Protein AF-0000000076148961 (afdb_homodimer)

Solvent-accessible surface area (backbone atoms only — not comparable to full-atom values): 25457 Å² total; per-residue (Å²): 112,64,68,58,49,52,30,41,44,54,43,49,51,54,37,47,76,65,65,29,65,59,71,50,48,24,78,60,36,47,29,36,55,38,53,27,34,67,64,69,33,60,68,50,37,51,53,40,52,75,73,63,32,64,58,70,53,48,23,77,66,36,48,27,32,57,46,41,16,46,70,68,58,37,56,69,55,42,49,56,40,56,75,66,64,42,69,66,69,51,54,29,64,66,46,36,31,42,50,35,45,14,26,52,70,53,30,52,69,54,35,50,54,41,50,72,72,61,43,75,64,70,68,45,26,78,55,38,45,31,30,57,36,37,8,33,53,59,56,24,58,69,52,39,52,55,41,51,75,71,61,50,73,58,72,51,44,26,78,60,34,48,30,29,55,32,38,11,28,52,67,52,32,48,70,53,41,51,55,40,48,75,67,66,33,67,54,70,51,47,24,77,64,31,48,29,26,57,36,36,8,36,40,62,60,26,61,70,50,43,52,54,40,51,76,72,65,35,64,68,74,51,49,24,76,83,65,46,31,39,82,66,40,54,38,62,69,53,51,54,50,50,53,68,72,96,131,81,59,46,72,75,59,36,42,56,51,52,50,54,43,47,76,68,65,50,72,58,71,52,53,49,99,63,37,47,28,61,55,36,53,27,35,68,64,68,35,61,68,51,40,52,53,40,49,75,72,62,31,66,60,70,52,47,24,77,67,37,46,27,33,57,45,42,16,48,71,68,57,37,55,70,57,42,48,55,40,54,75,66,63,40,67,66,66,50,53,29,63,67,46,37,30,45,51,34,47,15,27,52,72,53,32,52,70,54,36,50,54,41,51,74,70,63,44,75,64,69,69,46,26,80,54,40,45,32,29,59,36,37,8,35,54,60,56,24,58,68,51,39,50,56,43,50,74,72,61,50,73,58,73,51,44,27,79,60,34,47,30,31,56,34,38,12,30,52,67,53,33,46,70,53,42,49,54,41,48,75,67,65,35,66,55,71,52,48,25,79,64,33,48,28,27,56,34,37,9,39,42,63,42,28,48,70,48,40,52,54,40,50,75,71,63,36,64,48,64,53,48,24,78,56,36,44,30,36,72,56,38,45,61,49,77,55,45,61,48,47,57,66,68,97

Nearest PDB structures (foldseek):
  7v0x-assembly1_J  TM=9.123E-01  e=3.256E-15  Homo sapiens
  5y4d-assembly1_A  TM=8.973E-01  e=5.141E-15  Mus musculus
  8csl-assembly1_A  TM=9.389E-01  e=2.239E-14  Homo sapiens
  5y4f-assembly1_A  TM=7.456E-01  e=3.675E-16  Homo sapiens
  5y4f-assembly2_B  TM=7.229E-01  e=4.736E-16  Homo sapiens

Sequence (492 aa):
MMAYEHGHTEIVKMLLDKDADCKKCNKWGQSALMMACEHDQIEIVKILLDRGANSNKCDNENQSPLMMACKHGQIEIVNMFLDRRADYNQRGSWGRSNVMIACKLGHTQIAKLLLEKRADCYKCDVFDQSPLMMACKHGQIEIVNMLLERGAYCNQCDKWGQSSLMMTCKHGHTEIGKMLLDRRADCNKCDKWGQSALMMACDHGRIEIVKILLDRGANSNKCDNKDQSPLMMKNSEDFVRARCRLMMAYEHGHTEIVKMLLDKDADCKKCNKWGQSALMMACEHDQIEIVKILLDRGANSNKCDNENQSPLMMACKHGQIEIVNMFLDRRADYNQRGSWGRSNVMIACKLGHTQIAKLLLEKRADCYKCDVFDQSPLMMACKHGQIEIVNMLLERGAYCNQCDKWGQSSLMMTCKHGHTEIGKMLLDRRADCNKCDKWGQSALMMACDHGRIEIVKILLDRGANSNKCDNKDQSPLMMKNSEDFVRARCRL

Secondary structure (DSSP, 8-state):
-HHHHHHHHHHHHHHHHTT--TT-B-TTS-BHHHHHHHTT-HHHHHHHHHTT--TT---TT---HHHHHHHTT-HHHHHHHHHTT--TT-B-GGG-BHHHHHHHHT-HHHHHHHHHTT---S---TT---HHHHHHHTT-HHHHHHHHHTT--TT-B-TTS-BHHHHHHHHT-HHHHHHHHHTT--TT-B-TTS-BHHHHHHHTT-HHHHHHHHHTT--TT---TT---GGGS--HHHHHHHHHH-/--STTHHHHHHHHHHHHTT--TT-B-TT--BHHHHHHHTT-HHHHHHHHHTT--TT---TT---HHHHHHHTT-HHHHHHHHHTT--TT-B-GGG-BHHHHHHHHT-HHHHHHHHHTT---S---TT---HHHHHHHTT-HHHHHHHHHTT--TT-B-TT--BHHHHHHHHT-HHHHHHHHHTT--TT-B-TTS-BHHHHHHHTT-HHHHHHHHHTT--TT---TT---GGG--THHHHHHHHHH-

InterPro domains:
  IPR002110 Ankyrin repeat [PF12796] (1-91)
  IPR002110 Ankyrin repeat [PF12796] (152-222)
  IPR002110 Ankyrin repeat [PF13637] (101-148)
  IPR002110 Ankyrin repeat [PS50088] (28-60)
  IPR002110 Ankyrin repeat [PS50088] (61-93)
  IPR002110 Ankyrin repeat [PS50088] (127-159)
  IPR002110 Ankyrin repeat [PS50088] (160-192)
  IPR002110 Ankyrin repeat [PS50088] (193-225)
  IPR002110 Ankyrin repeat [SM00248] (1-24)
  IPR002110 Ankyrin repeat [SM00248] (28-57)
  IPR002110 Ankyrin repeat [SM00248] (61-90)
  IPR002110 Ankyrin repeat [SM00248] (94-123)
  IPR002110 Ankyrin repeat [SM00248] (127-156)
  IPR002110 Ankyrin repeat [SM00248] (160-189)
  IPR002110 Ankyrin repeat [SM00248] (193-222)
  IPR036770 Ankyrin repeat-containing domain superfamily [G3DSA:1.25.40.20] (1-243)
  IPR036770 Ankyrin repeat-containing domain superfamily [SSF48403] (2-233)
  IPR051631 Ankyrin repeat and KH/SAM domain-containing protein [PTHR23206] (62-232)

pLDDT: mean 90.85, std 14.65, range [30.28, 98.5]

Structure (mmCIF, N/CA/C/O backbone):
data_AF-0000000076148961-model_v1
#
loop_
_entity.id
_entity.type
_entity.pdbx_description
1 polymer 'Uncharacterized protein'
#
loop_
_atom_site.group_PDB
_atom_site.id
_atom_site.type_symbol
_atom_site.label_atom_id
_atom_site.label_alt_id
_atom_site.label_comp_id
_atom_site.label_asym_id
_atom_site.label_entity_id
_atom_site.label_seq_id
_atom_site.pdbx_PDB_ins_code
_atom_site.Cartn_x
_atom_site.Cartn_y
_atom_site.Cartn_z
_atom_site.occupancy
_atom_site.B_iso_or_equiv
_atom_site.auth_seq_id
_atom_site.auth_comp_id
_atom_site.auth_asym_id
_atom_site.auth_atom_id
_atom_site.pdbx_PDB_model_num
ATOM 1 N N . MET A 1 1 ? 1.327 -5.422 13.422 1 37.94 1 MET A N 1
ATOM 2 C CA . MET A 1 1 ? 0.846 -6.188 12.281 1 37.94 1 MET A CA 1
ATOM 3 C C . MET A 1 1 ? -0.576 -6.688 12.516 1 37.94 1 MET A C 1
ATOM 5 O O . MET A 1 1 ? -1.454 -6.496 11.672 1 37.94 1 MET A O 1
ATOM 9 N N . MET A 1 2 ? -0.717 -7.234 13.727 1 38.25 2 MET A N 1
ATOM 10 C CA . MET A 1 2 ? -1.979 -7.871 14.094 1 38.25 2 MET A CA 1
ATOM 11 C C . MET A 1 2 ? -3.076 -6.828 14.289 1 38.25 2 MET A C 1
ATOM 13 O O . MET A 1 2 ? -4.188 -6.992 13.781 1 38.25 2 MET A O 1
ATOM 17 N N . ALA A 1 3 ? -2.744 -5.754 15.047 1 40.97 3 ALA A N 1
ATOM 18 C CA . ALA A 1 3 ? -3.736 -4.719 15.32 1 40.97 3 ALA A CA 1
ATOM 19 C C . ALA A 1 3 ? -4.203 -4.055 14.023 1 40.97 3 ALA A C 1
ATOM 21 O O . ALA A 1 3 ? -5.391 -3.764 13.867 1 40.97 3 ALA A O 1
ATOM 22 N N . TYR A 1 4 ? -3.221 -4.023 13.133 1 50.66 4 TYR A N 1
ATOM 23 C CA . TYR A 1 4 ? -3.57 -3.432 11.844 1 50.66 4 TYR A CA 1
ATOM 24 C C . TYR A 1 4 ? -4.477 -4.359 11.047 1 50.66 4 TYR A C 1
ATOM 26 O O . TYR A 1 4 ? -5.461 -3.916 10.453 1 50.66 4 TYR A O 1
ATOM 34 N N . GLU A 1 5 ? -4.215 -5.59 11.32 1 61.69 5 GLU A N 1
ATOM 35 C CA . GLU A 1 5 ? -5.027 -6.574 10.609 1 61.69 5 GLU A CA 1
ATOM 36 C C . GLU A 1 5 ? -6.457 -6.598 11.148 1 61.69 5 GLU A C 1
ATOM 38 O O . GLU A 1 5 ? -7.418 -6.613 10.375 1 61.69 5 GLU A O 1
ATOM 43 N N . HIS A 1 6 ? -6.66 -6.496 12.508 1 65.12 6 HIS A N 1
ATOM 44 C CA . HIS A 1 6 ? -7.988 -6.512 13.109 1 65.12 6 HIS A CA 1
ATOM 45 C C . HIS A 1 6 ? -8.75 -5.227 12.812 1 65.12 6 HIS A C 1
ATOM 47 O O . HIS A 1 6 ? -9.969 -5.25 12.625 1 65.12 6 HIS A O 1
ATOM 53 N N . GLY A 1 7 ? -8.039 -4.27 12.789 1 72.12 7 GLY A N 1
ATOM 54 C CA . GLY A 1 7 ? -8.672 -3.004 12.438 1 72.12 7 GLY A CA 1
ATOM 55 C C . GLY A 1 7 ? -9.242 -2.992 11.031 1 72.12 7 GLY A C 1
ATOM 56 O O . GLY A 1 7 ? -10.367 -2.533 10.82 1 72.12 7 GLY A O 1
ATOM 57 N N . HIS A 1 8 ? -8.617 -3.727 10.281 1 85.5 8 HIS A N 1
ATOM 58 C CA . HIS A 1 8 ? -9.086 -3.754 8.906 1 85.5 8 HIS A CA 1
ATOM 59 C C . HIS A 1 8 ? -10.273 -4.699 8.75 1 85.5 8 HIS A C 1
ATOM 61 O O . HIS A 1 8 ? -11.203 -4.418 7.988 1 85.5 8 HIS A O 1
ATOM 67 N N . THR A 1 9 ? -10.242 -5.695 9.484 1 90.25 9 THR A N 1
ATOM 68 C CA . THR A 1 9 ? -11.367 -6.621 9.43 1 90.25 9 THR A CA 1
ATOM 69 C C . THR A 1 9 ? -12.656 -5.934 9.867 1 90.25 9 THR A C 1
ATOM 71 O O . THR A 1 9 ? -13.695 -6.078 9.219 1 90.25 9 THR A O 1
ATOM 74 N N . GLU A 1 10 ? -12.562 -5.203 10.961 1 92.25 10 GLU A N 1
ATOM 75 C CA . GLU A 1 10 ? -13.727 -4.477 11.453 1 92.25 10 GLU A CA 1
ATOM 76 C C . GLU A 1 10 ? -14.211 -3.455 10.43 1 92.25 10 GLU A C 1
ATOM 78 O O . GLU A 1 10 ? -15.422 -3.305 10.227 1 92.25 10 GLU A O 1
ATOM 83 N N . ILE A 1 11 ? -13.367 -2.832 9.797 1 93.19 11 ILE A N 1
ATOM 84 C CA . ILE A 1 11 ? -13.703 -1.836 8.789 1 93.19 11 ILE A CA 1
ATOM 85 C C . ILE A 1 11 ? -14.438 -2.508 7.629 1 93.19 11 ILE A C 1
ATOM 87 O O . ILE A 1 11 ? -15.469 -2.016 7.164 1 93.19 11 ILE A O 1
ATOM 91 N N . VAL A 1 12 ? -13.914 -3.621 7.168 1 93.5 12 VAL A N 1
ATOM 92 C CA . VAL A 1 12 ? -14.539 -4.359 6.074 1 93.5 12 VAL A CA 1
ATOM 93 C C . VAL A 1 12 ? -15.961 -4.746 6.453 1 93.5 12 VAL A C 1
ATOM 95 O O . VAL A 1 12 ? -16.891 -4.57 5.664 1 93.5 12 VAL A O 1
ATOM 98 N N . LYS A 1 13 ? -16.141 -5.184 7.621 1 94.44 13 LYS A N 1
ATOM 99 C CA . LYS A 1 13 ? -17.469 -5.547 8.094 1 94.44 13 LYS A CA 1
ATOM 100 C C . LYS A 1 13 ? -18.406 -4.34 8.086 1 94.44 13 LYS A C 1
ATOM 102 O O . LYS A 1 13 ? -19.547 -4.434 7.617 1 94.44 13 LYS A O 1
ATOM 107 N N . MET A 1 14 ? -17.984 -3.229 8.562 1 94.62 14 MET A N 1
ATOM 108 C CA . MET A 1 14 ? -18.781 -2.014 8.609 1 94.62 14 MET A CA 1
ATOM 109 C C . MET A 1 14 ? -19.188 -1.58 7.203 1 94.62 14 MET A C 1
ATOM 111 O O . MET A 1 14 ? -20.344 -1.205 6.973 1 94.62 14 MET A O 1
ATOM 115 N N . LEU A 1 15 ? -18.281 -1.636 6.316 1 96.06 15 LEU A N 1
ATOM 116 C CA . LEU A 1 15 ? -18.562 -1.236 4.941 1 96.06 15 LEU A CA 1
ATOM 117 C C . LEU A 1 15 ? -19.609 -2.146 4.316 1 96.06 15 LEU A C 1
ATOM 119 O O . LEU A 1 15 ? -20.547 -1.668 3.678 1 96.06 15 LEU A O 1
ATOM 123 N N . LEU A 1 16 ? -19.438 -3.373 4.5 1 95.5 16 LEU A N 1
ATOM 124 C CA . LEU A 1 16 ? -20.375 -4.34 3.926 1 95.5 16 LEU A CA 1
ATOM 125 C C . LEU A 1 16 ? -21.75 -4.203 4.559 1 95.5 16 LEU A C 1
ATOM 127 O O . LEU A 1 16 ? -22.766 -4.387 3.885 1 95.5 16 LEU A O 1
ATOM 131 N N . ASP A 1 17 ? -21.781 -3.93 5.848 1 94.62 17 ASP A N 1
ATOM 132 C CA . ASP A 1 17 ? -23.047 -3.693 6.527 1 94.62 17 ASP A CA 1
ATOM 133 C C . ASP A 1 17 ? -23.75 -2.469 5.957 1 94.62 17 ASP A C 1
ATOM 135 O O . ASP A 1 17 ? -24.984 -2.354 6.051 1 94.62 17 ASP A O 1
ATOM 139 N N . LYS A 1 18 ? -23.031 -1.608 5.375 1 94.56 18 LYS A N 1
ATOM 140 C CA . LYS A 1 18 ? -23.609 -0.43 4.73 1 94.56 18 LYS A CA 1
ATOM 141 C C . LYS A 1 18 ? -23.734 -0.635 3.221 1 94.56 18 LYS A C 1
ATOM 143 O O . LYS A 1 18 ? -23.625 0.319 2.449 1 94.56 18 LYS A O 1
ATOM 148 N N . ASP A 1 19 ? -23.75 -1.805 2.805 1 93.12 19 ASP A N 1
ATOM 149 C CA . ASP A 1 19 ? -24.078 -2.27 1.464 1 93.12 19 ASP A CA 1
ATOM 150 C C . ASP A 1 19 ? -22.969 -1.936 0.47 1 93.12 19 ASP A C 1
ATOM 152 O O . ASP A 1 19 ? -23.25 -1.626 -0.692 1 93.12 19 ASP A O 1
ATOM 156 N N . ALA A 1 20 ? -21.766 -1.857 0.983 1 95.06 20 ALA A N 1
ATOM 157 C CA . ALA A 1 20 ? -20.656 -1.773 0.04 1 95.06 20 ALA A CA 1
ATOM 158 C C . ALA A 1 20 ? -20.688 -2.936 -0.948 1 95.06 20 ALA A C 1
ATOM 160 O O . ALA A 1 20 ? -20.953 -4.078 -0.564 1 95.06 20 ALA A O 1
ATOM 161 N N . ASP A 1 21 ? -20.406 -2.699 -2.271 1 95.81 21 ASP A N 1
ATOM 162 C CA . ASP A 1 21 ? -20.438 -3.719 -3.316 1 95.81 21 ASP A CA 1
ATOM 163 C C . ASP A 1 21 ? -19.156 -4.551 -3.314 1 95.81 21 ASP A C 1
ATOM 165 O O . ASP A 1 21 ? -18.109 -4.09 -3.773 1 95.81 21 ASP A O 1
ATOM 169 N N . CYS A 1 22 ? -19.234 -5.727 -2.889 1 94.75 22 CYS A N 1
ATOM 170 C CA . CYS A 1 22 ? -18.062 -6.586 -2.762 1 94.75 22 CYS A CA 1
ATOM 171 C C . CYS A 1 22 ? -17.703 -7.215 -4.102 1 94.75 22 CYS A C 1
ATOM 173 O O . CYS A 1 22 ? -16.703 -7.922 -4.207 1 94.75 22 CYS A O 1
ATOM 175 N N . LYS A 1 23 ? -18.469 -6.934 -5.203 1 95.12 23 LYS A N 1
ATOM 176 C CA . LYS A 1 23 ? -18.203 -7.512 -6.516 1 95.12 23 LYS A CA 1
ATOM 177 C C . LYS A 1 23 ? -17.469 -6.52 -7.418 1 95.12 23 LYS A C 1
ATOM 179 O O . LYS A 1 23 ? -17.031 -6.879 -8.508 1 95.12 23 LYS A O 1
ATOM 184 N N . LYS A 1 24 ? -17.281 -5.332 -6.922 1 94.12 24 LYS A N 1
ATOM 185 C CA . LYS A 1 24 ? -16.641 -4.293 -7.719 1 94.12 24 LYS A CA 1
ATOM 186 C C . LYS A 1 24 ? -15.156 -4.598 -7.918 1 94.12 24 LYS A C 1
ATOM 188 O O . LYS A 1 24 ? -14.516 -5.191 -7.051 1 94.12 24 LYS A O 1
ATOM 193 N N . CYS A 1 25 ? -14.656 -4.188 -9.078 1 95 25 CYS A N 1
ATOM 194 C CA . CYS A 1 25 ? -13.242 -4.328 -9.391 1 95 25 CYS A CA 1
ATOM 195 C C . CYS A 1 25 ? -12.625 -2.979 -9.742 1 95 25 CYS A C 1
ATOM 197 O O . CYS A 1 25 ? -13.328 -2.066 -10.18 1 95 25 CYS A O 1
ATOM 199 N N . ASN A 1 26 ? -11.359 -2.852 -9.453 1 93.19 26 ASN A N 1
ATOM 200 C CA . ASN A 1 26 ? -10.656 -1.638 -9.859 1 93.19 26 ASN A CA 1
ATOM 201 C C . ASN A 1 26 ? -10.281 -1.671 -11.336 1 93.19 26 ASN A C 1
ATOM 203 O O . ASN A 1 26 ? -10.711 -2.564 -12.07 1 93.19 26 ASN A O 1
ATOM 207 N N . LYS A 1 27 ? -9.547 -0.691 -11.766 1 94.56 27 LYS A N 1
ATOM 208 C CA . LYS A 1 27 ? -9.234 -0.526 -13.188 1 94.56 27 LYS A CA 1
ATOM 209 C C . LYS A 1 27 ? -8.383 -1.683 -13.703 1 94.56 27 LYS A C 1
ATOM 211 O O . LYS A 1 27 ? -8.297 -1.904 -14.914 1 94.56 27 LYS A O 1
ATOM 216 N N . TRP A 1 28 ? -7.773 -2.439 -12.812 1 94.56 28 TRP A N 1
ATOM 217 C CA . TRP A 1 28 ? -6.922 -3.564 -13.18 1 94.56 28 TRP A CA 1
ATOM 218 C C . TRP A 1 28 ? -7.68 -4.883 -13.07 1 94.56 28 TRP A C 1
ATOM 220 O O . TRP A 1 28 ? -7.086 -5.961 -13.188 1 94.56 28 TRP A O 1
ATOM 230 N N . GLY A 1 29 ? -8.953 -4.75 -12.758 1 95.62 29 GLY A N 1
ATOM 231 C CA . GLY A 1 29 ? -9.789 -5.934 -12.648 1 95.62 29 GLY A CA 1
ATOM 232 C C . GLY A 1 29 ? -9.688 -6.617 -11.297 1 95.62 29 GLY A C 1
ATOM 233 O O . GLY A 1 29 ? -10.18 -7.73 -11.125 1 95.62 29 GLY A O 1
ATOM 234 N N . GLN A 1 30 ? -9.055 -5.973 -10.367 1 94.5 30 GLN A N 1
ATOM 235 C CA . GLN A 1 30 ? -8.859 -6.574 -9.055 1 94.5 30 GLN A CA 1
ATOM 236 C C . GLN A 1 30 ? -10.023 -6.254 -8.125 1 94.5 30 GLN A C 1
ATOM 238 O O . GLN A 1 30 ? -10.461 -5.105 -8.047 1 94.5 30 GLN A O 1
ATOM 243 N N . SER A 1 31 ? -10.508 -7.262 -7.52 1 94.88 31 SER A N 1
ATOM 244 C CA . SER A 1 31 ? -11.57 -7.113 -6.531 1 94.88 31 SER A CA 1
ATOM 245 C C . SER A 1 31 ? -11 -7.07 -5.113 1 94.88 31 SER A C 1
ATOM 247 O O . SER A 1 31 ? -9.828 -7.367 -4.898 1 94.88 31 SER A O 1
ATOM 249 N N . ALA A 1 32 ? -11.891 -6.699 -4.148 1 94.19 32 ALA A N 1
ATOM 250 C CA . ALA A 1 32 ? -11.508 -6.715 -2.738 1 94.19 32 ALA A CA 1
ATOM 251 C C . ALA A 1 32 ? -11.102 -8.117 -2.295 1 94.19 32 ALA A C 1
ATOM 253 O O . ALA A 1 32 ? -10.18 -8.273 -1.492 1 94.19 32 ALA A O 1
ATOM 254 N N . LEU A 1 33 ? -11.719 -9.117 -2.873 1 95.94 33 LEU A N 1
ATOM 255 C CA . LEU A 1 33 ? -11.406 -10.508 -2.545 1 95.94 33 LEU A CA 1
ATOM 256 C C . LEU A 1 33 ? -9.992 -10.867 -2.99 1 95.94 33 LEU A C 1
ATOM 258 O O . LEU A 1 33 ? -9.242 -11.492 -2.24 1 95.94 33 LEU A O 1
ATOM 262 N N . MET A 1 34 ? -9.672 -10.508 -4.129 1 9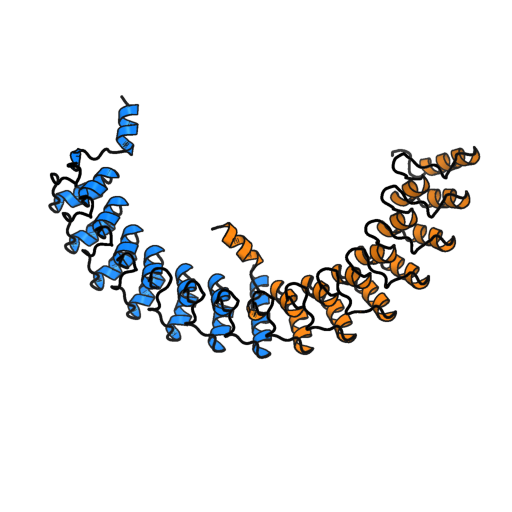4.69 34 MET A N 1
ATOM 263 C CA . MET A 1 34 ? -8.328 -10.766 -4.645 1 94.69 34 MET A CA 1
ATOM 264 C C . MET A 1 34 ? -7.27 -10.125 -3.758 1 94.69 34 MET A C 1
ATOM 266 O O . MET A 1 34 ? -6.262 -10.758 -3.432 1 94.69 34 MET A O 1
ATOM 270 N N . MET A 1 35 ? -7.543 -8.875 -3.361 1 91.25 35 MET A N 1
ATOM 271 C CA . MET A 1 35 ? -6.594 -8.156 -2.51 1 91.25 35 MET A CA 1
ATOM 272 C C . MET A 1 35 ? -6.453 -8.852 -1.157 1 91.25 35 MET A C 1
ATOM 274 O O . MET A 1 35 ? -5.348 -8.961 -0.624 1 91.25 35 MET A O 1
ATOM 278 N N . ALA A 1 36 ? -7.508 -9.242 -0.604 1 92.81 36 ALA A N 1
ATOM 279 C CA . ALA A 1 36 ? -7.484 -9.961 0.666 1 92.81 36 ALA A CA 1
ATOM 280 C C . ALA A 1 36 ? -6.688 -11.258 0.547 1 92.81 36 ALA A C 1
ATOM 282 O O . ALA A 1 36 ? -5.957 -11.633 1.469 1 92.81 36 ALA A O 1
ATOM 283 N N . CYS A 1 37 ? -6.777 -11.953 -0.549 1 93.38 37 CYS A N 1
ATOM 284 C CA . CYS A 1 37 ? -6.035 -13.188 -0.788 1 93.38 37 CYS A CA 1
ATOM 285 C C . CYS A 1 37 ? -4.543 -12.906 -0.928 1 93.38 37 CYS A C 1
ATOM 287 O O . CYS A 1 37 ? -3.717 -13.664 -0.42 1 93.38 37 CYS A O 1
ATOM 289 N N . GLU A 1 38 ? -4.281 -11.922 -1.604 1 89.25 38 GLU A N 1
ATOM 290 C CA . GLU A 1 38 ? -2.881 -11.562 -1.814 1 89.25 38 GLU A CA 1
ATOM 291 C C . GLU A 1 38 ? -2.174 -11.297 -0.488 1 89.25 38 GLU A C 1
ATOM 293 O O . GLU A 1 38 ? -0.985 -11.594 -0.343 1 89.25 38 GLU A O 1
ATOM 298 N N . HIS A 1 39 ? -2.932 -10.867 0.47 1 85.75 39 HIS A N 1
ATOM 299 C CA . HIS A 1 39 ? -2.309 -10.469 1.727 1 85.75 39 HIS A CA 1
ATOM 300 C C . HIS A 1 39 ? -2.621 -11.461 2.84 1 85.75 39 HIS A C 1
ATOM 302 O O . HIS A 1 39 ? -2.443 -11.148 4.02 1 85.75 39 HIS A O 1
ATOM 308 N N . ASP A 1 40 ? -3.025 -12.547 2.559 1 90.19 40 ASP A N 1
ATOM 309 C CA . ASP A 1 40 ? -3.281 -13.641 3.486 1 90.19 40 ASP A CA 1
ATOM 310 C C . ASP A 1 40 ? -4.207 -13.203 4.617 1 90.19 40 ASP A C 1
ATOM 312 O O . ASP A 1 40 ? -3.934 -13.469 5.789 1 90.19 40 ASP A O 1
ATOM 316 N N . GLN A 1 41 ? -5.25 -12.445 4.234 1 91.56 41 GLN A N 1
ATOM 317 C CA . GLN A 1 41 ? -6.234 -11.984 5.207 1 91.56 41 GLN A CA 1
ATOM 318 C C . GLN A 1 41 ? -7.402 -12.961 5.309 1 91.56 41 GLN A C 1
ATOM 320 O O . GLN A 1 41 ? -8.484 -12.703 4.785 1 91.56 41 GLN A O 1
ATOM 325 N N . ILE A 1 42 ? -7.23 -13.953 6.059 1 93.88 42 ILE A N 1
ATOM 326 C CA . ILE A 1 42 ? -8.109 -15.117 6.117 1 93.88 42 ILE A CA 1
ATOM 327 C C . ILE A 1 42 ? -9.508 -14.68 6.543 1 93.88 42 ILE A C 1
ATOM 329 O O . ILE A 1 42 ? -10.5 -15.047 5.91 1 93.88 42 ILE A O 1
ATOM 333 N N . GLU A 1 43 ? -9.586 -13.852 7.559 1 93.94 43 GLU A N 1
ATOM 334 C CA . GLU A 1 43 ? -10.883 -13.438 8.078 1 93.94 43 GLU A CA 1
ATOM 335 C C . GLU A 1 43 ? -11.633 -12.57 7.07 1 93.94 43 GLU A C 1
ATOM 337 O O . GLU A 1 43 ? -12.844 -12.734 6.879 1 93.94 43 GLU A O 1
ATOM 342 N N . ILE A 1 44 ? -10.977 -11.711 6.441 1 93.88 44 ILE A N 1
ATOM 343 C CA . ILE A 1 44 ? -11.594 -10.844 5.441 1 93.88 44 ILE A CA 1
ATOM 344 C C . ILE A 1 44 ? -12.07 -11.68 4.258 1 93.88 44 ILE A C 1
ATOM 346 O O . ILE A 1 44 ? -13.164 -11.453 3.736 1 93.88 44 ILE A O 1
ATOM 350 N N . VAL A 1 45 ? -11.258 -12.648 3.85 1 96 45 VAL A N 1
ATOM 351 C CA . VAL A 1 45 ? -11.641 -13.555 2.77 1 96 45 VAL A CA 1
ATOM 352 C C . VAL A 1 45 ? -12.945 -14.266 3.127 1 96 45 VAL A C 1
ATOM 354 O O . VAL A 1 45 ? -13.883 -14.305 2.324 1 96 45 VAL A O 1
ATOM 357 N N . LYS A 1 46 ? -12.984 -14.734 4.289 1 96.31 46 LYS A N 1
ATOM 358 C CA . LYS A 1 46 ? -14.18 -15.438 4.754 1 96.31 46 LYS A CA 1
ATOM 359 C C . LYS A 1 46 ? -15.406 -14.523 4.699 1 96.31 46 LYS A C 1
ATOM 361 O O . LYS A 1 46 ? -16.453 -14.914 4.176 1 96.31 46 LYS A O 1
ATOM 366 N N . ILE A 1 47 ? -15.328 -13.32 5.184 1 96.06 47 ILE A N 1
ATOM 367 C CA . ILE A 1 47 ? -16.422 -12.359 5.23 1 96.06 47 ILE A CA 1
ATOM 368 C C . ILE A 1 47 ? -16.891 -12.031 3.811 1 96.06 47 ILE A C 1
ATOM 370 O O . ILE A 1 47 ? -18.078 -12.016 3.525 1 96.06 47 ILE A O 1
ATOM 374 N N . LEU A 1 48 ? -15.961 -11.812 2.945 1 96.69 48 LEU A N 1
ATOM 375 C CA . LEU A 1 48 ? -16.297 -11.445 1.573 1 96.69 48 LEU A CA 1
ATOM 376 C C . LEU A 1 48 ? -16.984 -12.602 0.849 1 96.69 48 LEU A C 1
ATOM 378 O O . LEU A 1 48 ? -17.969 -12.391 0.138 1 96.69 48 LEU A O 1
ATOM 382 N N . LEU A 1 49 ? -16.484 -13.781 1.02 1 97 49 LEU A N 1
ATOM 383 C CA . LEU A 1 49 ? -17.094 -14.945 0.399 1 97 49 LEU A CA 1
ATOM 384 C C . LEU A 1 49 ? -18.516 -15.164 0.926 1 97 49 LEU A C 1
ATOM 386 O O . LEU A 1 49 ? -19.438 -15.461 0.155 1 97 49 LEU A O 1
ATOM 390 N N . ASP A 1 50 ? -18.688 -14.961 2.238 1 96.12 50 ASP A N 1
ATOM 391 C CA . ASP A 1 50 ? -20.016 -15.117 2.85 1 96.12 50 ASP A CA 1
ATOM 392 C C . ASP A 1 50 ? -21 -14.086 2.318 1 96.12 50 ASP A C 1
ATOM 394 O O . ASP A 1 50 ? -22.203 -14.336 2.264 1 96.12 50 ASP A O 1
ATOM 398 N N . ARG A 1 51 ? -20.547 -12.984 1.88 1 95.81 51 ARG A N 1
ATOM 399 C CA . ARG A 1 51 ? -21.391 -11.898 1.398 1 95.81 51 ARG A CA 1
ATOM 400 C C . ARG A 1 51 ? -21.578 -11.977 -0.112 1 95.81 51 ARG A C 1
ATOM 402 O O . ARG A 1 51 ? -22.188 -11.094 -0.715 1 95.81 51 ARG A O 1
ATOM 409 N N . GLY A 1 52 ? -21 -12.977 -0.726 1 94.5 52 GLY A N 1
ATOM 410 C CA . GLY A 1 52 ? -21.312 -13.273 -2.115 1 94.5 52 GLY A CA 1
ATOM 411 C C . GLY A 1 52 ? -20.297 -12.711 -3.09 1 94.5 52 GLY A C 1
ATOM 412 O O . GLY A 1 52 ? -20.594 -12.516 -4.266 1 94.5 52 GLY A O 1
ATOM 413 N N . ALA A 1 53 ? -19.094 -12.414 -2.598 1 95.94 53 ALA A N 1
ATOM 414 C CA . ALA A 1 53 ? -18.031 -12 -3.523 1 95.94 53 ALA A CA 1
ATOM 415 C C . ALA A 1 53 ? -17.781 -13.07 -4.586 1 95.94 53 ALA A C 1
ATOM 417 O O . ALA A 1 53 ? -17.891 -14.266 -4.309 1 95.94 53 ALA A O 1
ATOM 418 N N . ASN A 1 54 ? -17.422 -12.617 -5.828 1 95.44 54 ASN A N 1
ATOM 419 C CA . ASN A 1 54 ? -17.188 -13.547 -6.93 1 95.44 54 ASN A CA 1
ATOM 420 C C . ASN A 1 54 ? -15.844 -14.258 -6.777 1 95.44 54 ASN A C 1
ATOM 422 O O . ASN A 1 54 ? -14.789 -13.648 -6.934 1 95.44 54 ASN A O 1
ATOM 426 N N . SER A 1 55 ? -15.93 -15.484 -6.57 1 94.88 55 SER A N 1
ATOM 427 C CA . SER A 1 55 ? -14.727 -16.266 -6.312 1 94.88 55 SER A CA 1
ATOM 428 C C . SER A 1 55 ? -14 -16.625 -7.609 1 94.88 55 SER A C 1
ATOM 430 O O . SER A 1 55 ? -12.844 -17.031 -7.586 1 94.88 55 SER A O 1
ATOM 432 N N . ASN A 1 56 ? -14.641 -16.453 -8.75 1 95.38 56 ASN A N 1
ATOM 433 C CA . ASN A 1 56 ? -14.078 -16.922 -10.016 1 95.38 56 ASN A CA 1
ATOM 434 C C . ASN A 1 56 ? -13.688 -15.758 -10.922 1 95.38 56 ASN A C 1
ATOM 436 O O . ASN A 1 56 ? -13.172 -15.969 -12.023 1 95.38 56 ASN A O 1
ATOM 440 N N . LYS A 1 57 ? -13.914 -14.547 -10.391 1 94.62 57 LYS A N 1
ATOM 441 C CA . LYS A 1 57 ? -13.547 -13.391 -11.203 1 94.62 57 LYS A CA 1
ATOM 442 C C . LYS A 1 57 ? -12.031 -13.305 -11.383 1 94.62 57 LYS A C 1
ATOM 444 O O . LYS A 1 57 ? -11.281 -13.516 -10.43 1 94.62 57 LYS A O 1
ATOM 449 N N . CYS A 1 58 ? -11.633 -12.992 -12.672 1 95.62 58 CYS A N 1
ATOM 450 C CA . CYS A 1 58 ? -10.211 -12.836 -12.953 1 95.62 58 CYS A CA 1
ATOM 451 C C . CYS A 1 58 ? -9.867 -11.367 -13.203 1 95.62 58 CYS A C 1
ATOM 453 O O . CYS A 1 58 ? -10.711 -10.602 -13.672 1 95.62 58 CYS A O 1
ATOM 455 N N . ASP A 1 59 ? -8.68 -11.008 -12.836 1 95.06 59 ASP A N 1
ATOM 456 C CA . ASP A 1 59 ? -8.211 -9.656 -13.141 1 95.06 59 ASP A CA 1
ATOM 457 C C . ASP A 1 59 ? -7.707 -9.555 -14.578 1 95.06 59 ASP A C 1
ATOM 459 O O . ASP A 1 59 ? -7.922 -10.469 -15.383 1 95.06 59 ASP A O 1
ATOM 463 N N . ASN A 1 60 ? -7.137 -8.445 -14.945 1 94.81 60 ASN A N 1
ATOM 464 C CA . ASN A 1 60 ? -6.723 -8.195 -16.328 1 94.81 60 ASN A CA 1
ATOM 465 C C . ASN A 1 60 ? -5.574 -9.117 -16.734 1 94.81 60 ASN A C 1
ATOM 467 O O . ASN A 1 60 ? -5.27 -9.242 -17.922 1 94.81 60 ASN A O 1
ATOM 471 N N . GLU A 1 61 ? -4.926 -9.75 -15.773 1 92.19 61 GLU A N 1
ATOM 472 C CA . GLU A 1 61 ? -3.865 -10.719 -16.062 1 92.19 61 GLU A CA 1
ATOM 473 C C . GLU A 1 61 ? -4.379 -12.148 -15.953 1 92.19 61 GLU A C 1
ATOM 475 O O . GLU A 1 61 ? -3.592 -13.094 -15.859 1 92.19 61 GLU A O 1
ATOM 480 N N . ASN A 1 62 ? -5.664 -12.242 -15.797 1 95 62 ASN A N 1
ATOM 481 C CA . ASN A 1 62 ? -6.367 -13.516 -15.734 1 95 62 ASN A CA 1
ATOM 482 C C . ASN A 1 62 ? -6.059 -14.266 -14.445 1 95 62 ASN A C 1
ATOM 484 O O . ASN A 1 62 ? -5.984 -15.5 -14.438 1 95 62 ASN A O 1
ATOM 488 N N . GLN A 1 63 ? -5.766 -13.562 -13.469 1 95.06 63 GLN A N 1
ATOM 489 C CA . GLN A 1 63 ? -5.559 -14.164 -12.156 1 95.06 63 GLN A CA 1
ATOM 490 C C . GLN A 1 63 ? -6.84 -14.133 -11.328 1 95.06 63 GLN A C 1
ATOM 492 O O . GLN A 1 63 ? -7.473 -13.086 -11.188 1 95.06 63 GLN A O 1
ATOM 497 N N . SER A 1 64 ? -7.199 -15.305 -10.844 1 95.94 64 SER A N 1
ATOM 498 C CA . SER A 1 64 ? -8.352 -15.406 -9.953 1 95.94 64 SER A CA 1
ATOM 499 C C . SER A 1 64 ? -7.918 -15.367 -8.492 1 95.94 64 SER A C 1
ATOM 501 O O . SER A 1 64 ? -6.738 -15.555 -8.18 1 95.94 64 SER A O 1
ATOM 503 N N . PRO A 1 65 ? -8.906 -15.109 -7.559 1 96.19 65 PRO A N 1
ATOM 504 C CA . PRO A 1 65 ? -8.555 -15.133 -6.137 1 96.19 65 PRO A CA 1
ATOM 505 C C . PRO A 1 65 ? -7.969 -16.469 -5.691 1 96.19 65 PRO A C 1
ATOM 507 O O . PRO A 1 65 ? -6.988 -16.5 -4.945 1 96.19 65 PRO A O 1
ATOM 510 N N . LEU A 1 66 ? -8.5 -17.547 -6.207 1 96.88 66 LEU A N 1
ATOM 511 C CA . LEU A 1 66 ? -7.988 -18.859 -5.859 1 96.88 66 LEU A CA 1
ATOM 512 C C . LEU A 1 66 ? -6.551 -19.031 -6.344 1 96.88 66 LEU A C 1
ATOM 514 O O . LEU A 1 66 ? -5.707 -19.562 -5.621 1 96.88 66 LEU A O 1
ATOM 518 N N . MET A 1 67 ? -6.297 -18.594 -7.469 1 96.62 67 MET A N 1
ATOM 519 C CA . MET A 1 67 ? -4.941 -18.672 -8.008 1 96.62 67 MET A CA 1
ATOM 520 C C . MET A 1 67 ? -3.963 -17.906 -7.125 1 96.62 67 MET A C 1
ATOM 522 O O . MET A 1 67 ? -2.85 -18.375 -6.871 1 96.62 67 MET A O 1
ATOM 526 N N . MET A 1 68 ? -4.375 -16.75 -6.664 1 95.19 68 MET A N 1
ATOM 527 C CA . MET A 1 68 ? -3.529 -15.953 -5.781 1 95.19 68 MET A CA 1
ATOM 528 C C . MET A 1 68 ? -3.258 -16.688 -4.473 1 95.19 68 MET A C 1
ATOM 530 O O . MET A 1 68 ? -2.123 -16.719 -3.994 1 95.19 68 MET A O 1
ATOM 534 N N . ALA A 1 69 ? -4.266 -17.234 -3.955 1 96.31 69 ALA A N 1
ATOM 535 C CA . ALA A 1 69 ? -4.117 -18.016 -2.73 1 96.31 69 ALA A CA 1
ATOM 536 C C . ALA A 1 69 ? -3.166 -19.188 -2.939 1 96.31 69 ALA A C 1
ATOM 538 O O . ALA A 1 69 ? -2.334 -19.484 -2.078 1 96.31 69 ALA A O 1
ATOM 539 N N . CYS A 1 70 ? -3.244 -19.844 -4.055 1 96.56 70 CYS A N 1
ATOM 540 C CA . CYS A 1 70 ? -2.357 -20.953 -4.387 1 96.56 70 CYS A CA 1
ATOM 541 C C . CYS A 1 70 ? -0.916 -20.469 -4.516 1 96.56 70 CYS A C 1
ATOM 543 O O . CYS A 1 70 ? 0.004 -21.125 -4.02 1 96.56 70 CYS A O 1
ATOM 545 N N . LYS A 1 71 ? -0.756 -19.391 -5.117 1 95.44 71 LYS A N 1
ATOM 546 C CA . LYS A 1 71 ? 0.577 -18.828 -5.316 1 95.44 71 LYS A CA 1
ATOM 547 C C . LYS A 1 71 ? 1.27 -18.578 -3.982 1 95.44 71 LYS A C 1
ATOM 549 O O . LYS A 1 71 ? 2.477 -18.781 -3.852 1 95.44 71 LYS A O 1
ATOM 554 N N . HIS A 1 72 ? 0.491 -18.234 -3.062 1 94.94 72 HIS A N 1
ATOM 555 C CA . HIS A 1 72 ? 1.077 -17.859 -1.783 1 94.94 72 HIS A CA 1
ATOM 556 C C . HIS A 1 72 ? 1.012 -19 -0.781 1 94.94 72 HIS A C 1
ATOM 558 O O . HIS A 1 72 ? 1.412 -18.844 0.375 1 94.94 72 HIS A O 1
ATOM 564 N N . GLY A 1 73 ? 0.547 -20.094 -1.215 1 96.31 73 GLY A N 1
ATOM 565 C CA . GLY A 1 73 ? 0.534 -21.281 -0.373 1 96.31 73 GLY A CA 1
ATOM 566 C C . GLY A 1 73 ? -0.417 -21.156 0.803 1 96.31 73 GLY A C 1
ATOM 567 O O . GLY A 1 73 ? -0.137 -21.672 1.887 1 96.31 73 GLY A O 1
ATOM 568 N N . GLN A 1 74 ? -1.502 -20.484 0.657 1 96.44 74 GLN A N 1
ATOM 569 C CA . GLN A 1 74 ? -2.453 -20.234 1.732 1 96.44 74 GLN A CA 1
ATOM 570 C C . GLN A 1 74 ? -3.492 -21.344 1.827 1 96.44 74 GLN A C 1
ATOM 572 O O . GLN A 1 74 ? -4.613 -21.188 1.339 1 96.44 74 GLN A O 1
ATOM 577 N N . ILE A 1 75 ? -3.186 -22.312 2.51 1 97.25 75 ILE A N 1
ATOM 578 C CA . ILE A 1 75 ? -3.939 -23.562 2.533 1 97.25 75 ILE A CA 1
ATOM 579 C C . ILE A 1 75 ? -5.348 -23.297 3.061 1 97.25 75 ILE A C 1
ATOM 581 O O . ILE A 1 75 ? -6.328 -23.812 2.518 1 97.25 75 ILE A O 1
ATOM 585 N N . GLU A 1 76 ? -5.441 -22.5 4.109 1 97.06 76 GLU A N 1
ATOM 586 C CA . GLU A 1 76 ? -6.746 -22.234 4.699 1 97.06 76 GLU A CA 1
ATOM 587 C C . GLU A 1 76 ? -7.66 -21.516 3.713 1 97.06 76 GLU A C 1
ATOM 589 O O . GLU A 1 76 ? -8.828 -21.875 3.568 1 97.06 76 GLU A O 1
ATOM 594 N N . ILE A 1 77 ? -7.176 -20.594 3.016 1 97.44 77 ILE A N 1
ATOM 595 C CA . ILE A 1 77 ? -7.941 -19.844 2.029 1 97.44 77 ILE A CA 1
ATOM 596 C C . ILE A 1 77 ? -8.305 -20.75 0.855 1 97.44 77 ILE A C 1
ATOM 598 O O . ILE A 1 77 ? -9.438 -20.734 0.376 1 97.44 77 ILE A O 1
ATOM 602 N N . VAL A 1 78 ? -7.371 -21.562 0.449 1 97.94 78 VAL A N 1
ATOM 603 C CA . VAL A 1 78 ? -7.629 -22.5 -0.637 1 97.94 78 VAL A CA 1
ATOM 604 C C . VAL A 1 78 ? -8.773 -23.438 -0.254 1 97.94 78 VAL A C 1
ATOM 606 O O . VAL A 1 78 ? -9.695 -23.656 -1.045 1 97.94 78 VAL A O 1
ATOM 609 N N . ASN A 1 79 ? -8.719 -23.891 0.959 1 97.44 79 ASN A N 1
ATOM 610 C CA . ASN A 1 79 ? -9.781 -24.75 1.437 1 97.44 79 ASN A CA 1
ATOM 611 C C . ASN A 1 79 ? -11.141 -24.047 1.408 1 97.44 79 ASN A C 1
ATOM 613 O O . ASN A 1 79 ? -12.148 -24.656 1.033 1 97.44 79 ASN A O 1
ATOM 617 N N . MET A 1 80 ? -11.188 -22.828 1.728 1 96.88 80 MET A N 1
ATOM 618 C CA . MET A 1 80 ? -12.43 -22.062 1.71 1 96.88 80 MET A CA 1
ATOM 619 C C . MET A 1 80 ? -13.008 -22 0.301 1 96.88 80 MET A C 1
ATOM 621 O O . MET A 1 80 ? -14.219 -22.141 0.114 1 96.88 80 MET A O 1
ATOM 625 N N . PHE A 1 81 ? -12.148 -21.812 -0.634 1 97.88 81 PHE A N 1
ATOM 626 C CA . PHE A 1 81 ? -12.594 -21.719 -2.02 1 97.88 81 PHE A CA 1
ATOM 627 C C . PHE A 1 81 ? -13.102 -23.062 -2.518 1 97.88 81 PHE A C 1
ATOM 629 O O . PHE A 1 81 ? -14.133 -23.141 -3.182 1 97.88 81 PHE A O 1
ATOM 636 N N . LEU A 1 82 ? -12.375 -24.094 -2.209 1 96.62 82 LEU A N 1
ATOM 637 C CA . LEU A 1 82 ? -12.75 -25.422 -2.666 1 96.62 82 LEU A CA 1
ATOM 638 C C . LEU A 1 82 ? -14.078 -25.859 -2.049 1 96.62 82 LEU A C 1
ATOM 640 O O . LEU A 1 82 ? -14.906 -26.469 -2.719 1 96.62 82 LEU A O 1
ATOM 644 N N . ASP A 1 83 ? -14.273 -25.484 -0.771 1 95.06 83 ASP A N 1
ATOM 645 C CA . ASP A 1 83 ? -15.516 -25.797 -0.078 1 95.06 83 ASP A CA 1
ATOM 646 C C . ASP A 1 83 ? -16.703 -25.094 -0.726 1 95.06 83 ASP A C 1
ATOM 648 O O . ASP A 1 83 ? -17.828 -25.609 -0.69 1 95.06 83 ASP A O 1
ATOM 652 N N . ARG A 1 84 ? -16.453 -24.078 -1.37 1 94.12 84 ARG A N 1
ATOM 653 C CA . ARG A 1 84 ? -17.531 -23.297 -1.981 1 94.12 84 ARG A CA 1
ATOM 654 C C . ARG A 1 84 ? -17.594 -23.547 -3.484 1 94.12 84 ARG A C 1
ATOM 656 O O . ARG A 1 84 ? -18.234 -22.781 -4.219 1 94.12 84 ARG A O 1
ATOM 663 N N . ARG A 1 85 ? -16.906 -24.5 -3.92 1 92.88 85 ARG A N 1
ATOM 664 C CA . ARG A 1 85 ? -16.953 -25.031 -5.281 1 92.88 85 ARG A CA 1
ATOM 665 C C . ARG A 1 85 ? -16.453 -24 -6.281 1 92.88 85 ARG A C 1
ATOM 667 O O . ARG A 1 85 ? -17.031 -23.828 -7.355 1 92.88 85 ARG A O 1
ATOM 674 N N . ALA A 1 86 ? -15.469 -23.234 -5.805 1 94.88 86 ALA A N 1
ATOM 675 C CA . ALA A 1 86 ? -14.789 -22.375 -6.77 1 94.88 86 ALA A CA 1
ATOM 676 C C . ALA A 1 86 ? -14.219 -23.188 -7.922 1 94.88 86 ALA A C 1
ATOM 678 O O . ALA A 1 86 ? -13.906 -24.359 -7.762 1 94.88 86 ALA A O 1
ATOM 679 N N . ASP A 1 87 ? -14.039 -22.578 -9.117 1 95.75 87 ASP A N 1
ATOM 680 C CA . ASP A 1 87 ? -13.461 -23.25 -10.273 1 95.75 87 ASP A CA 1
ATOM 681 C C . ASP A 1 87 ? -11.961 -23.469 -10.102 1 95.75 87 ASP A C 1
ATOM 683 O O . ASP A 1 87 ? -11.164 -22.578 -10.398 1 95.75 87 ASP A O 1
ATOM 687 N N . TYR A 1 88 ? -11.672 -24.594 -9.633 1 95.44 88 TYR A N 1
ATOM 688 C CA . TYR A 1 88 ? -10.273 -24.859 -9.336 1 95.44 88 TYR A CA 1
ATOM 689 C C . TYR A 1 88 ? -9.508 -25.25 -10.594 1 95.44 88 TYR A C 1
ATOM 691 O O . TYR A 1 88 ? -8.289 -25.453 -10.555 1 95.44 88 TYR A O 1
ATOM 699 N N . ASN A 1 89 ? -10.102 -25.328 -11.75 1 95.12 89 ASN A N 1
ATOM 700 C CA . ASN A 1 89 ? -9.438 -25.641 -13.008 1 95.12 89 ASN A CA 1
ATOM 701 C C . ASN A 1 89 ? -9.258 -24.406 -13.875 1 95.12 89 ASN A C 1
ATOM 703 O O . ASN A 1 89 ? -8.812 -24.5 -15.016 1 95.12 89 ASN A O 1
ATOM 707 N N . GLN A 1 90 ? -9.641 -23.297 -13.273 1 94.5 90 GLN A N 1
ATOM 708 C CA . GLN A 1 90 ? -9.406 -22.047 -14 1 94.5 90 GLN A CA 1
ATOM 709 C C . GLN A 1 90 ? -7.93 -21.891 -14.344 1 94.5 90 GLN A C 1
ATOM 711 O O . GLN A 1 90 ? -7.059 -22.25 -13.555 1 94.5 90 GLN A O 1
ATOM 716 N N . ARG A 1 91 ? -7.684 -21.25 -15.531 1 95.06 91 ARG A N 1
ATOM 717 C CA . ARG A 1 91 ? -6.309 -21.078 -15.992 1 95.06 91 ARG A CA 1
ATOM 718 C C . ARG A 1 91 ? -5.941 -19.594 -16.078 1 95.06 91 ARG A C 1
ATOM 720 O O . ARG A 1 91 ? -6.754 -18.781 -16.5 1 95.06 91 ARG A O 1
ATOM 727 N N . GLY A 1 92 ? -4.723 -19.328 -15.594 1 93.19 92 GLY A N 1
ATOM 728 C CA . GLY A 1 92 ? -4.219 -17.969 -15.594 1 93.19 92 GLY A CA 1
ATOM 729 C C . GLY A 1 92 ? -3.346 -17.656 -16.797 1 93.19 92 GLY A C 1
ATOM 730 O O . GLY A 1 92 ? -3.576 -18.172 -17.891 1 93.19 92 GLY A O 1
ATOM 731 N N . SER A 1 93 ? -2.457 -16.734 -16.469 1 90.12 93 SER A N 1
ATOM 732 C CA . SER A 1 93 ? -1.519 -16.344 -17.516 1 90.12 93 SER A CA 1
ATOM 733 C C . SER A 1 93 ? -0.77 -17.547 -18.078 1 90.12 93 SER A C 1
ATOM 735 O O . SER A 1 93 ? -0.386 -18.453 -17.328 1 90.12 93 SER A O 1
ATOM 737 N N . TRP A 1 94 ? -0.694 -17.594 -19.391 1 93.06 94 TRP A N 1
ATOM 738 C CA . TRP A 1 94 ? 0.042 -18.625 -20.141 1 93.06 94 TRP A CA 1
ATOM 739 C C . TRP A 1 94 ? -0.654 -19.969 -20.031 1 93.06 94 TRP A C 1
ATOM 741 O O . TRP A 1 94 ? -0.028 -21.016 -20.234 1 93.06 94 TRP A O 1
ATOM 751 N N . GLY A 1 95 ? -1.864 -19.969 -19.562 1 94.94 95 GLY A N 1
ATOM 752 C CA . GLY A 1 95 ? -2.641 -21.203 -19.516 1 94.94 95 GLY A CA 1
ATOM 753 C C . GLY A 1 95 ? -2.291 -22.078 -18.328 1 94.94 95 GLY A C 1
ATOM 754 O O . GLY A 1 95 ? -2.537 -23.281 -18.344 1 94.94 95 GLY A O 1
ATOM 755 N N . ARG A 1 96 ? -1.813 -21.484 -17.297 1 96.06 96 ARG A N 1
ATOM 756 C CA . ARG A 1 96 ? -1.392 -22.266 -16.141 1 96.06 96 ARG A CA 1
ATOM 757 C C . ARG A 1 96 ? -2.525 -22.391 -15.133 1 96.06 96 ARG A C 1
ATOM 759 O O . ARG A 1 96 ? -3.207 -21.422 -14.82 1 96.06 96 ARG A O 1
ATOM 766 N N . SER A 1 97 ? -2.654 -23.641 -14.766 1 96 97 SER A N 1
ATOM 767 C CA . SER A 1 97 ? -3.701 -23.953 -13.805 1 96 97 SER A CA 1
ATOM 768 C C . SER A 1 97 ? -3.191 -23.828 -12.375 1 96 97 SER A C 1
ATOM 770 O O . SER A 1 97 ? -1.993 -23.641 -12.148 1 96 97 SER A O 1
ATOM 772 N N . ASN A 1 98 ? -4.145 -23.969 -11.414 1 97.12 98 ASN A N 1
ATOM 773 C CA . ASN A 1 98 ? -3.793 -23.938 -10 1 97.12 98 ASN A CA 1
ATOM 774 C C . ASN A 1 98 ? -2.867 -25.094 -9.633 1 97.12 98 ASN A C 1
ATOM 776 O O . ASN A 1 98 ? -1.944 -24.922 -8.836 1 97.12 98 ASN A O 1
ATOM 780 N N . VAL A 1 99 ? -3.062 -26.25 -10.258 1 97.62 99 VAL A N 1
ATOM 781 C CA . VAL A 1 99 ? -2.199 -27.406 -10.008 1 97.62 99 VAL A CA 1
ATOM 782 C C . VAL A 1 99 ? -0.776 -27.094 -10.461 1 97.62 99 VAL A C 1
ATOM 784 O O . VAL A 1 99 ? 0.188 -27.406 -9.758 1 97.62 99 VAL A O 1
ATOM 787 N N . MET A 1 100 ? -0.695 -26.5 -11.547 1 97.38 100 MET A N 1
ATOM 788 C CA . MET A 1 100 ? 0.624 -26.156 -12.07 1 97.38 100 MET A CA 1
ATOM 789 C C . MET A 1 100 ? 1.344 -25.188 -11.133 1 97.38 100 MET A C 1
ATOM 791 O O . MET A 1 100 ? 2.545 -25.328 -10.891 1 97.38 100 MET A O 1
ATOM 795 N N . ILE A 1 101 ? 0.577 -24.234 -10.633 1 96.94 101 ILE A N 1
ATOM 796 C CA . ILE A 1 101 ? 1.149 -23.266 -9.703 1 96.94 101 ILE A CA 1
ATOM 797 C C . ILE A 1 101 ? 1.668 -23.984 -8.461 1 96.94 101 ILE A C 1
ATOM 799 O O . ILE A 1 101 ? 2.799 -23.75 -8.031 1 96.94 101 ILE A O 1
ATOM 803 N N . ALA A 1 102 ? 0.922 -24.812 -7.953 1 97.62 102 ALA A N 1
ATOM 804 C CA . ALA A 1 102 ? 1.312 -25.594 -6.777 1 97.62 102 ALA A CA 1
ATOM 805 C C . ALA A 1 102 ? 2.545 -26.438 -7.062 1 97.62 102 ALA A C 1
ATOM 807 O O . ALA A 1 102 ? 3.436 -26.562 -6.219 1 97.62 102 ALA A O 1
ATOM 808 N N . CYS A 1 103 ? 2.637 -27 -8.211 1 97.69 103 CYS A N 1
ATOM 809 C CA . CYS A 1 103 ? 3.764 -27.828 -8.625 1 97.69 103 CYS A CA 1
ATOM 810 C C . CYS A 1 103 ? 5.039 -27 -8.727 1 97.69 103 CYS A C 1
ATOM 812 O O . CYS A 1 103 ? 6.098 -27.422 -8.266 1 97.69 103 CYS A O 1
ATOM 814 N N . LYS A 1 104 ? 4.902 -25.906 -9.297 1 97.06 104 LYS A N 1
ATOM 815 C CA . LYS A 1 104 ? 6.059 -25.031 -9.5 1 97.06 104 LYS A CA 1
ATOM 816 C C . LYS A 1 104 ? 6.617 -24.547 -8.164 1 97.06 104 LYS A C 1
ATOM 818 O O . LYS A 1 104 ? 7.832 -24.547 -7.961 1 97.06 104 LYS A O 1
ATOM 823 N N . LEU A 1 105 ? 5.703 -24.25 -7.32 1 97.5 105 LEU A N 1
ATOM 824 C CA . LEU A 1 105 ? 6.121 -23.562 -6.098 1 97.5 105 LEU A CA 1
ATOM 825 C C . LEU A 1 105 ? 6.312 -24.562 -4.957 1 97.5 105 LEU A C 1
ATOM 827 O O . LEU A 1 105 ? 6.816 -24.203 -3.893 1 97.5 105 LEU A O 1
ATOM 831 N N . GLY A 1 106 ? 5.938 -25.688 -5.129 1 97.75 106 GLY A N 1
ATOM 832 C CA . GLY A 1 106 ? 6.16 -26.734 -4.156 1 97.75 106 GLY A CA 1
ATOM 833 C C . GLY A 1 106 ? 5.16 -26.719 -3.016 1 97.75 106 GLY A C 1
ATOM 834 O O . GLY A 1 106 ? 5.504 -27.047 -1.876 1 97.75 106 GLY A O 1
ATOM 835 N N . HIS A 1 107 ? 4.008 -26.25 -3.309 1 98 107 HIS A N 1
ATOM 836 C CA . HIS A 1 107 ? 2.949 -26.281 -2.307 1 98 107 HIS A CA 1
ATOM 837 C C . HIS A 1 107 ? 2.271 -27.656 -2.266 1 98 107 HIS A C 1
ATOM 839 O O . HIS A 1 107 ? 1.171 -27.812 -2.799 1 98 107 HIS A O 1
ATOM 845 N N . THR A 1 108 ? 2.867 -28.484 -1.562 1 98.25 108 THR A N 1
ATOM 846 C CA . THR A 1 108 ? 2.504 -29.906 -1.571 1 98.25 108 THR A CA 1
ATOM 847 C C . THR A 1 108 ? 1.079 -30.094 -1.063 1 98.25 108 THR A C 1
ATOM 849 O O . THR A 1 108 ? 0.295 -30.828 -1.667 1 98.25 108 THR A O 1
ATOM 852 N N . GLN A 1 109 ? 0.769 -29.453 0.02 1 98.25 109 GLN A N 1
ATOM 853 C CA . GLN A 1 109 ? -0.559 -29.625 0.601 1 98.25 109 GLN A CA 1
ATOM 854 C C . GLN A 1 109 ? -1.641 -29.109 -0.342 1 98.25 109 GLN A C 1
ATOM 856 O O . GLN A 1 109 ? -2.701 -29.719 -0.478 1 98.25 109 GLN A O 1
ATOM 861 N N . ILE A 1 110 ? -1.409 -28.062 -1.016 1 98.25 110 ILE A N 1
ATOM 862 C CA . ILE A 1 110 ? -2.363 -27.5 -1.964 1 98.25 110 ILE A CA 1
ATOM 863 C C . ILE A 1 110 ? -2.508 -28.438 -3.166 1 98.25 110 ILE A C 1
ATOM 865 O O . ILE A 1 110 ? -3.623 -28.703 -3.621 1 98.25 110 ILE A O 1
ATOM 869 N N . ALA A 1 111 ? -1.387 -28.906 -3.662 1 98.31 111 ALA A N 1
ATOM 870 C CA . ALA A 1 111 ? -1.436 -29.875 -4.754 1 98.31 111 ALA A CA 1
ATOM 871 C C . ALA A 1 111 ? -2.285 -31.078 -4.375 1 98.31 111 ALA A C 1
ATOM 873 O O . ALA A 1 111 ? -3.135 -31.516 -5.152 1 98.31 111 ALA A O 1
ATOM 874 N N . LYS A 1 112 ? -2.045 -31.531 -3.184 1 97.81 112 LYS A N 1
ATOM 875 C CA . LYS A 1 112 ? -2.797 -32.688 -2.695 1 97.81 112 LYS A CA 1
ATOM 876 C C . LYS A 1 112 ? -4.293 -32.375 -2.668 1 97.81 112 LYS A C 1
ATOM 878 O O . LYS A 1 112 ? -5.098 -33.188 -3.15 1 97.81 112 LYS A O 1
ATOM 883 N N . LEU A 1 113 ? -4.695 -31.281 -2.16 1 97.44 113 LEU A N 1
ATOM 884 C CA . LEU A 1 113 ? -6.094 -30.875 -2.066 1 97.44 113 LEU A CA 1
ATOM 885 C C . LEU A 1 113 ? -6.73 -30.797 -3.449 1 97.44 113 LEU A C 1
ATOM 887 O O . LEU A 1 113 ? -7.832 -31.297 -3.666 1 97.44 113 LEU A O 1
ATOM 891 N N . LEU A 1 114 ? -6.047 -30.234 -4.352 1 97.88 114 LEU A N 1
ATOM 892 C CA . LEU A 1 114 ? -6.566 -30.062 -5.703 1 97.88 114 LEU A CA 1
ATOM 893 C C . LEU A 1 114 ? -6.715 -31.406 -6.406 1 97.88 114 LEU A C 1
ATOM 895 O O . LEU A 1 114 ? -7.723 -31.656 -7.07 1 97.88 114 LEU A O 1
ATOM 899 N N . LEU A 1 115 ? -5.77 -32.25 -6.234 1 97.06 115 LEU A N 1
ATOM 900 C CA . LEU A 1 115 ? -5.801 -33.562 -6.871 1 97.06 115 LEU A CA 1
ATOM 901 C C . LEU A 1 115 ? -6.91 -34.406 -6.281 1 97.06 115 LEU A C 1
ATOM 903 O O . LEU A 1 115 ? -7.535 -35.188 -6.992 1 97.06 115 LEU A O 1
ATOM 907 N N . GLU A 1 116 ? -7.09 -34.25 -5.008 1 95.56 116 GLU A N 1
ATOM 908 C CA . GLU A 1 116 ? -8.18 -34.969 -4.363 1 95.56 116 GLU A CA 1
ATOM 909 C C . GLU A 1 116 ? -9.539 -34.531 -4.91 1 95.56 116 GLU A C 1
ATOM 911 O O . GLU A 1 116 ? -10.477 -35.312 -4.988 1 95.56 116 GLU A O 1
ATOM 916 N N . LYS A 1 117 ? -9.656 -33.312 -5.301 1 95.12 117 LYS A N 1
ATOM 917 C CA . LYS A 1 117 ? -10.875 -32.781 -5.895 1 95.12 117 LYS A CA 1
ATOM 918 C C . LYS A 1 117 ? -10.953 -33.094 -7.383 1 95.12 117 LYS A C 1
ATOM 920 O O . LYS A 1 117 ? -11.852 -32.625 -8.086 1 95.12 117 LYS A O 1
ATOM 925 N N . ARG A 1 118 ? -9.945 -33.844 -7.867 1 93.62 118 ARG A N 1
ATOM 926 C CA . ARG A 1 118 ? -9.859 -34.312 -9.242 1 93.62 118 ARG A CA 1
ATOM 927 C C . ARG A 1 118 ? -9.594 -33.188 -10.211 1 93.62 118 ARG A C 1
ATOM 929 O O . ARG A 1 118 ? -10.18 -33.125 -11.297 1 93.62 118 ARG A O 1
ATOM 936 N N . ALA A 1 119 ? -8.844 -32.25 -9.703 1 95.12 119 ALA A N 1
ATOM 937 C CA . ALA A 1 119 ? -8.383 -31.203 -10.617 1 95.12 119 ALA A CA 1
ATOM 938 C C . ALA A 1 119 ? -7.637 -31.797 -11.805 1 95.12 119 ALA A C 1
ATOM 940 O O . ALA A 1 119 ? -6.961 -32.812 -11.672 1 95.12 119 ALA A O 1
ATOM 941 N N . ASP A 1 120 ? -7.672 -31.125 -12.992 1 94.19 120 ASP A N 1
ATOM 942 C CA . ASP A 1 120 ? -6.969 -31.578 -14.188 1 94.19 120 ASP A CA 1
ATOM 943 C C . ASP A 1 120 ? -5.457 -31.453 -14.008 1 94.19 120 ASP A C 1
ATOM 945 O O . ASP A 1 120 ? -4.93 -30.344 -13.844 1 94.19 120 ASP A O 1
ATOM 949 N N . CYS A 1 121 ? -4.867 -32.562 -14.016 1 93.31 121 CYS A N 1
ATOM 950 C CA . CYS A 1 121 ? -3.422 -32.562 -13.812 1 93.31 121 CYS A CA 1
ATOM 951 C C . CYS A 1 121 ? -2.689 -33.031 -15.062 1 93.31 121 CYS A C 1
ATOM 953 O O . CYS A 1 121 ? -1.495 -33.312 -15.008 1 93.31 121 CYS A O 1
ATOM 955 N N . TYR A 1 122 ? -3.389 -33.031 -16.234 1 92.75 122 TYR A N 1
ATOM 956 C CA . TYR A 1 122 ? -2.793 -33.531 -17.469 1 92.75 122 TYR A CA 1
ATOM 957 C C . TYR A 1 122 ? -2.631 -32.438 -18.484 1 92.75 122 TYR A C 1
ATOM 959 O O . TYR A 1 122 ? -1.77 -32.5 -19.375 1 92.75 122 TYR A O 1
ATOM 967 N N . LYS A 1 123 ? -3.467 -31.453 -18.375 1 94.38 123 LYS A N 1
ATOM 968 C CA . LYS A 1 123 ? -3.465 -30.391 -19.375 1 94.38 123 LYS A CA 1
ATOM 969 C C . LYS A 1 123 ? -2.203 -29.531 -19.266 1 94.38 123 LYS A C 1
ATOM 971 O O . LYS A 1 123 ? -1.791 -29.156 -18.156 1 94.38 123 LYS A O 1
ATOM 976 N N . CYS A 1 124 ? -1.616 -29.172 -20.391 1 96.69 124 CYS A N 1
ATOM 977 C CA . CYS A 1 124 ? -0.37 -28.422 -20.453 1 96.69 124 CYS A CA 1
ATOM 978 C C . CYS A 1 124 ? -0.643 -26.922 -20.641 1 96.69 124 CYS A C 1
ATOM 980 O O . CYS A 1 124 ? -1.772 -26.531 -20.938 1 96.69 124 CYS A O 1
ATOM 982 N N . ASP A 1 125 ? 0.388 -26.141 -20.359 1 96.19 125 ASP A N 1
ATOM 983 C CA . ASP A 1 125 ? 0.288 -24.719 -20.609 1 96.19 125 ASP A CA 1
ATOM 984 C C . ASP A 1 125 ? 0.621 -24.391 -22.062 1 96.19 125 ASP A C 1
ATOM 986 O O . ASP A 1 125 ? 0.663 -25.297 -22.906 1 96.19 125 ASP A O 1
ATOM 990 N N . VAL A 1 126 ? 0.745 -23.125 -22.391 1 96.56 126 VAL A N 1
ATOM 991 C CA . VAL A 1 126 ? 0.915 -22.688 -23.766 1 96.56 126 VAL A CA 1
ATOM 992 C C . VAL A 1 126 ? 2.262 -23.188 -24.297 1 96.56 126 VAL A C 1
ATOM 994 O O . VAL A 1 126 ? 2.486 -23.203 -25.516 1 96.56 126 VAL A O 1
ATOM 997 N N . PHE A 1 127 ? 3.143 -23.547 -23.438 1 96.81 127 PHE A N 1
ATOM 998 C CA . PHE A 1 127 ? 4.461 -24.016 -23.828 1 96.81 127 PHE A CA 1
ATOM 999 C C . PHE A 1 127 ? 4.516 -25.547 -23.812 1 96.81 127 PHE A C 1
ATOM 1001 O O . PHE A 1 127 ? 5.598 -26.125 -23.859 1 96.81 127 PHE A O 1
ATOM 1008 N N . ASP A 1 128 ? 3.357 -26.125 -23.594 1 97.31 128 ASP A N 1
ATOM 1009 C CA . ASP A 1 128 ? 3.18 -27.578 -23.562 1 97.31 128 ASP A CA 1
ATOM 1010 C C . ASP A 1 128 ? 3.854 -28.188 -22.328 1 97.31 128 ASP A C 1
ATOM 1012 O O . ASP A 1 128 ? 4.312 -29.328 -22.375 1 97.31 128 ASP A O 1
ATOM 1016 N N . GLN A 1 129 ? 3.965 -27.406 -21.359 1 97 129 GLN A N 1
ATOM 1017 C CA . GLN A 1 129 ? 4.477 -27.922 -20.094 1 97 129 GLN A CA 1
ATOM 1018 C C . GLN A 1 129 ? 3.348 -28.469 -19.234 1 97 129 GLN A C 1
ATOM 1020 O O . GLN A 1 129 ? 2.326 -27.812 -19.031 1 97 129 GLN A O 1
ATOM 1025 N N . SER A 1 130 ? 3.578 -29.672 -18.812 1 96.69 130 SER A N 1
ATOM 1026 C CA . SER A 1 130 ? 2.598 -30.312 -17.938 1 96.69 130 SER A CA 1
ATOM 1027 C C . SER A 1 130 ? 2.898 -30.047 -16.469 1 96.69 130 SER A C 1
ATOM 1029 O O . SER A 1 130 ? 4 -29.609 -16.125 1 96.69 130 SER A O 1
ATOM 1031 N N . PRO A 1 131 ? 1.889 -30.297 -15.562 1 97.62 131 PRO A N 1
ATOM 1032 C CA . PRO A 1 131 ? 2.154 -30.172 -14.125 1 97.62 131 PRO A CA 1
ATOM 1033 C C . PRO A 1 131 ? 3.324 -31.047 -13.672 1 97.62 131 PRO A C 1
ATOM 1035 O O . PRO A 1 131 ? 4.148 -30.609 -12.867 1 97.62 131 PRO A O 1
ATOM 1038 N N . LEU A 1 132 ? 3.445 -32.219 -14.258 1 98.06 132 LEU A N 1
ATOM 1039 C CA . LEU A 1 132 ? 4.543 -33.094 -13.906 1 98.06 132 LEU A CA 1
ATOM 1040 C C . LEU A 1 132 ? 5.887 -32.5 -14.273 1 98.06 132 LEU A C 1
ATOM 1042 O O . LEU A 1 132 ? 6.82 -32.5 -13.469 1 98.06 132 LEU A O 1
ATOM 1046 N N . MET A 1 133 ? 5.938 -31.969 -15.422 1 97.56 133 MET A N 1
ATOM 1047 C CA . MET A 1 133 ? 7.18 -31.328 -15.859 1 97.56 133 MET A CA 1
ATOM 1048 C C . MET A 1 133 ? 7.594 -30.234 -14.898 1 97.56 133 MET A C 1
ATOM 1050 O O . MET A 1 133 ? 8.773 -30.109 -14.547 1 97.56 133 MET A O 1
ATOM 1054 N N . MET A 1 134 ? 6.625 -29.453 -14.461 1 96.94 134 MET A N 1
ATOM 1055 C CA . MET A 1 134 ? 6.906 -28.344 -13.555 1 96.94 134 MET A CA 1
ATOM 1056 C C . MET A 1 134 ? 7.406 -28.859 -12.211 1 96.94 134 MET A C 1
ATOM 1058 O O . MET A 1 134 ? 8.375 -28.328 -11.656 1 96.94 134 MET A O 1
ATOM 1062 N N . ALA A 1 135 ? 6.777 -29.797 -11.719 1 98.12 135 ALA A N 1
ATOM 1063 C CA . ALA A 1 135 ? 7.191 -30.391 -10.453 1 98.12 135 ALA A CA 1
ATOM 1064 C C . ALA A 1 135 ? 8.602 -30.969 -10.555 1 98.12 135 ALA A C 1
ATOM 1066 O O . ALA A 1 135 ? 9.406 -30.828 -9.633 1 98.12 135 ALA A O 1
ATOM 1067 N N . CYS A 1 136 ? 8.93 -31.578 -11.656 1 97.94 136 CYS A N 1
ATOM 1068 C CA . CYS A 1 136 ? 10.25 -32.188 -11.883 1 97.94 136 CYS A CA 1
ATOM 1069 C C . CYS A 1 136 ? 11.32 -31.094 -11.977 1 97.94 136 CYS A C 1
ATOM 1071 O O . CYS A 1 136 ? 12.383 -31.219 -11.367 1 97.94 136 CYS A O 1
ATOM 1073 N N . LYS A 1 137 ? 10.992 -30.125 -12.68 1 96.81 137 LYS A N 1
ATOM 1074 C CA . LYS A 1 137 ? 11.93 -29.031 -12.875 1 96.81 137 LYS A CA 1
ATOM 1075 C C . LYS A 1 137 ? 12.352 -28.422 -11.539 1 96.81 137 LYS A C 1
ATOM 1077 O O . LYS A 1 137 ? 13.516 -28.062 -11.352 1 96.81 137 LYS A O 1
ATOM 1082 N N . HIS A 1 138 ? 11.445 -28.375 -10.664 1 97.44 138 HIS A N 1
ATOM 1083 C CA . HIS A 1 138 ? 11.703 -27.672 -9.422 1 97.44 138 HIS A CA 1
ATOM 1084 C C . HIS A 1 138 ? 11.961 -28.625 -8.266 1 97.44 138 HIS A C 1
ATOM 1086 O O . HIS A 1 138 ? 12.086 -28.219 -7.117 1 97.44 138 HIS A O 1
ATOM 1092 N N . GLY A 1 139 ? 12 -29.859 -8.57 1 97.56 139 GLY A N 1
ATOM 1093 C CA . GLY A 1 139 ? 12.438 -30.859 -7.605 1 97.56 139 GLY A CA 1
ATOM 1094 C C . GLY A 1 139 ? 11.414 -31.141 -6.523 1 97.56 139 GLY A C 1
ATOM 1095 O O . GLY A 1 139 ? 11.766 -31.359 -5.363 1 97.56 139 GLY A O 1
ATOM 1096 N N . GLN A 1 140 ? 10.156 -31.141 -6.875 1 98.12 140 GLN A N 1
ATOM 1097 C CA . GLN A 1 140 ? 9.086 -31.375 -5.91 1 98.12 140 GLN A CA 1
ATOM 1098 C C . GLN A 1 140 ? 8.742 -32.844 -5.797 1 98.12 140 GLN A C 1
ATOM 1100 O O . GLN A 1 140 ? 7.711 -33.312 -6.301 1 98.12 140 GLN A O 1
ATOM 1105 N N . ILE A 1 141 ? 9.484 -33.5 -5.02 1 98.12 141 ILE A N 1
ATOM 1106 C CA . ILE A 1 141 ? 9.492 -34.969 -4.98 1 98.12 141 ILE A CA 1
ATOM 1107 C C . ILE A 1 141 ? 8.109 -35.5 -4.598 1 98.12 141 ILE A C 1
ATOM 1109 O O . ILE A 1 141 ? 7.57 -36.375 -5.258 1 98.12 141 ILE A O 1
ATOM 1113 N N . GLU A 1 142 ? 7.555 -34.906 -3.617 1 98.25 142 GLU A N 1
ATOM 1114 C CA . GLU A 1 142 ? 6.266 -35.406 -3.129 1 98.25 142 GLU A CA 1
ATOM 1115 C C . GLU A 1 142 ? 5.168 -35.188 -4.164 1 98.25 142 GLU A C 1
ATOM 1117 O O . GLU A 1 142 ? 4.332 -36.062 -4.387 1 98.25 142 GLU A O 1
ATOM 1122 N N . ILE A 1 143 ? 5.191 -34.094 -4.781 1 98.5 143 ILE A N 1
ATOM 1123 C CA . ILE A 1 143 ? 4.188 -33.781 -5.789 1 98.5 143 ILE A CA 1
ATOM 1124 C C . ILE A 1 143 ? 4.371 -34.688 -7.004 1 98.5 143 ILE A C 1
ATOM 1126 O O . ILE A 1 143 ? 3.396 -35.188 -7.559 1 98.5 143 ILE A O 1
ATOM 1130 N N . VAL A 1 144 ? 5.586 -34.906 -7.383 1 98.44 144 VAL A N 1
ATOM 1131 C CA . VAL A 1 144 ? 5.887 -35.812 -8.492 1 98.44 144 VAL A CA 1
ATOM 1132 C C . VAL A 1 144 ? 5.309 -37.188 -8.219 1 98.44 144 VAL A C 1
ATOM 1134 O O . VAL A 1 144 ? 4.633 -37.781 -9.07 1 98.44 144 VAL A O 1
ATOM 1137 N N . ASN A 1 145 ? 5.555 -37.625 -7.043 1 97.94 145 ASN A N 1
ATOM 1138 C CA . ASN A 1 145 ? 5.035 -38.938 -6.66 1 97.94 145 ASN A CA 1
ATOM 1139 C C . ASN A 1 145 ? 3.516 -38.969 -6.758 1 97.94 145 ASN A C 1
ATOM 1141 O O . ASN A 1 145 ? 2.955 -39.938 -7.312 1 97.94 145 ASN A O 1
ATOM 1145 N N . MET A 1 146 ? 2.873 -38 -6.289 1 97.62 146 MET A N 1
ATOM 1146 C CA . MET A 1 146 ? 1.414 -37.938 -6.332 1 97.62 146 MET A CA 1
ATOM 1147 C C . MET A 1 146 ? 0.91 -37.938 -7.773 1 97.62 146 MET A C 1
ATOM 1149 O O . MET A 1 146 ? -0.05 -38.656 -8.094 1 97.62 146 MET A O 1
ATOM 1153 N N . LEU A 1 147 ? 1.541 -37.219 -8.602 1 98 147 LEU A N 1
ATOM 1154 C CA . LEU A 1 147 ? 1.125 -37.125 -10 1 98 147 LEU A CA 1
ATOM 1155 C C . LEU A 1 147 ? 1.347 -38.469 -10.719 1 98 147 LEU A C 1
ATOM 1157 O O . LEU A 1 147 ? 0.481 -38.906 -11.469 1 98 147 LEU A O 1
ATOM 1161 N N . LEU A 1 148 ? 2.432 -39.094 -10.484 1 97.25 148 LEU A N 1
ATOM 1162 C CA . LEU A 1 148 ? 2.742 -40.375 -11.117 1 97.25 148 LEU A CA 1
ATOM 1163 C C . LEU A 1 148 ? 1.773 -41.438 -10.656 1 97.25 148 LEU A C 1
ATOM 1165 O O . LEU A 1 148 ? 1.348 -42.281 -11.453 1 97.25 148 LEU A O 1
ATOM 1169 N N . GLU A 1 149 ? 1.444 -41.406 -9.414 1 95.69 149 GLU A N 1
ATOM 1170 C CA . GLU A 1 149 ? 0.483 -42.375 -8.875 1 95.69 149 GLU A CA 1
ATOM 1171 C C . GLU A 1 149 ? -0.884 -42.219 -9.531 1 95.69 149 GLU A C 1
ATOM 1173 O O . GLU A 1 149 ? -1.642 -43.188 -9.648 1 95.69 149 GLU A O 1
ATOM 1178 N N . ARG A 1 150 ? -1.125 -41.094 -10.055 1 94.81 150 ARG A N 1
ATOM 1179 C CA . ARG A 1 150 ? -2.416 -40.812 -10.68 1 94.81 150 ARG A CA 1
ATOM 1180 C C . ARG A 1 150 ? -2.352 -41.031 -12.188 1 94.81 150 ARG A C 1
ATOM 1182 O O . ARG A 1 150 ? -3.33 -40.781 -12.891 1 94.81 150 ARG A O 1
ATOM 1189 N N . GLY A 1 151 ? -1.2 -41.344 -12.641 1 92.81 151 GLY A N 1
ATOM 1190 C CA . GLY A 1 151 ? -1.093 -41.781 -14.031 1 92.81 151 GLY A CA 1
ATOM 1191 C C . GLY A 1 151 ? -0.592 -40.656 -14.945 1 92.81 151 GLY A C 1
ATOM 1192 O O . GLY A 1 151 ? -0.842 -40.688 -16.156 1 92.81 151 GLY A O 1
ATOM 1193 N N . ALA A 1 152 ? 0.031 -39.719 -14.352 1 94.25 152 ALA A N 1
ATOM 1194 C CA . ALA A 1 152 ? 0.599 -38.656 -15.195 1 94.25 152 ALA A CA 1
ATOM 1195 C C . ALA A 1 152 ? 1.536 -39.25 -16.25 1 94.25 152 ALA A C 1
ATOM 1197 O O . ALA A 1 152 ? 2.305 -40.188 -15.953 1 94.25 152 ALA A O 1
ATOM 1198 N N . TYR A 1 153 ? 1.49 -38.719 -17.469 1 92.56 153 TYR A N 1
ATOM 1199 C CA . TYR A 1 153 ? 2.318 -39.188 -18.562 1 92.56 153 TYR A CA 1
ATOM 1200 C C . TYR A 1 153 ? 3.75 -38.688 -18.438 1 92.56 153 TYR A C 1
ATOM 1202 O O . TYR A 1 153 ? 3.994 -37.5 -18.484 1 92.56 153 TYR A O 1
ATOM 1210 N N . CYS A 1 154 ? 4.684 -39.562 -18.297 1 92.5 154 CYS A N 1
ATOM 1211 C CA . CYS A 1 154 ? 6.055 -39.219 -17.953 1 92.5 154 CYS A CA 1
ATOM 1212 C C . CYS A 1 154 ? 6.832 -38.812 -19.203 1 92.5 154 CYS A C 1
ATOM 1214 O O . CYS A 1 154 ? 7.891 -38.188 -19.094 1 92.5 154 CYS A O 1
ATOM 1216 N N . ASN A 1 155 ? 6.332 -39.188 -20.422 1 95.25 155 ASN A N 1
ATOM 1217 C CA . ASN A 1 155 ? 7.145 -38.938 -21.625 1 95.25 155 ASN A CA 1
ATOM 1218 C C . ASN A 1 155 ? 6.629 -37.75 -22.438 1 95.25 155 ASN A C 1
ATOM 1220 O O . ASN A 1 155 ? 6.969 -37.625 -23.609 1 95.25 155 ASN A O 1
ATOM 1224 N N . GLN A 1 156 ? 5.816 -36.938 -21.766 1 94.62 156 GLN A N 1
ATOM 1225 C CA . GLN A 1 156 ? 5.395 -35.719 -22.406 1 94.62 156 GLN A CA 1
ATOM 1226 C C . GLN A 1 156 ? 6.574 -34.75 -22.609 1 94.62 156 GLN A C 1
ATOM 1228 O O . GLN A 1 156 ? 7.453 -34.656 -21.75 1 94.62 156 GLN A O 1
ATOM 1233 N N . CYS A 1 157 ? 6.574 -34.031 -23.812 1 96.56 157 CYS A N 1
ATOM 1234 C CA . CYS A 1 157 ? 7.613 -33.031 -24.078 1 96.56 157 CYS A CA 1
ATOM 1235 C C . CYS A 1 157 ? 7.016 -31.656 -24.25 1 96.56 157 CYS A C 1
ATOM 1237 O O . CYS A 1 157 ? 5.863 -31.516 -24.656 1 96.56 157 CYS A O 1
ATOM 1239 N N . ASP A 1 158 ? 7.809 -30.688 -23.828 1 96.75 158 ASP A N 1
ATOM 1240 C CA . ASP A 1 158 ? 7.352 -29.328 -24.031 1 96.75 158 ASP A CA 1
ATOM 1241 C C . ASP A 1 158 ? 7.617 -28.875 -25.469 1 96.75 158 ASP A C 1
ATOM 1243 O O . ASP A 1 158 ? 7.977 -29.688 -26.328 1 96.75 158 ASP A O 1
ATOM 1247 N N . LYS A 1 159 ? 7.387 -27.594 -25.734 1 96.5 159 LYS A N 1
ATOM 1248 C CA . LYS A 1 159 ? 7.469 -27.078 -27.094 1 96.5 159 LYS A CA 1
ATOM 1249 C C . LYS A 1 159 ? 8.883 -27.188 -27.641 1 96.5 159 LYS A C 1
ATOM 1251 O O . LYS A 1 159 ? 9.094 -27.156 -28.859 1 96.5 159 LYS A O 1
ATOM 1256 N N . TRP A 1 160 ? 9.789 -27.391 -26.812 1 96.62 160 TRP A N 1
ATOM 1257 C CA . TRP A 1 160 ? 11.188 -27.484 -27.219 1 96.62 160 TRP A CA 1
ATOM 1258 C C . TRP A 1 160 ? 11.664 -28.938 -27.219 1 96.62 160 TRP A C 1
ATOM 1260 O O . TRP A 1 160 ? 12.844 -29.203 -27.453 1 96.62 160 TRP A O 1
ATOM 1270 N N . GLY A 1 161 ? 10.789 -29.797 -26.922 1 97.25 161 GLY A N 1
ATOM 1271 C CA . GLY A 1 161 ? 11.117 -31.219 -26.953 1 97.25 161 GLY A CA 1
ATOM 1272 C C . GLY A 1 161 ? 11.688 -31.734 -25.641 1 97.25 161 GLY A C 1
ATOM 1273 O O . GLY A 1 161 ? 12.141 -32.875 -25.562 1 97.25 161 GLY A O 1
ATOM 1274 N N . GLN A 1 162 ? 11.641 -30.938 -24.672 1 97.25 162 GLN A N 1
ATOM 1275 C CA . GLN A 1 162 ? 12.188 -31.344 -23.391 1 97.25 162 GLN A CA 1
ATOM 1276 C C . GLN A 1 162 ? 11.18 -32.156 -22.594 1 97.25 162 GLN A C 1
ATOM 1278 O O . GLN A 1 162 ? 10.016 -31.781 -22.469 1 97.25 162 GLN A O 1
ATOM 1283 N N . SER A 1 163 ? 11.688 -33.312 -22.125 1 96.88 163 SER A N 1
ATOM 1284 C CA . SER A 1 163 ? 10.852 -34.156 -21.297 1 96.88 163 SER A CA 1
ATOM 1285 C C . SER A 1 163 ? 11.102 -33.906 -19.812 1 96.88 163 SER A C 1
ATOM 1287 O O . SER A 1 163 ? 12.047 -33.188 -19.438 1 96.88 163 SER A O 1
ATOM 1289 N N . SER A 1 164 ? 10.227 -34.469 -18.953 1 97.88 164 SER A N 1
ATOM 1290 C CA . SER A 1 164 ? 10.383 -34.375 -17.516 1 97.88 164 SER A CA 1
ATOM 1291 C C . SER A 1 164 ? 11.727 -34.938 -17.062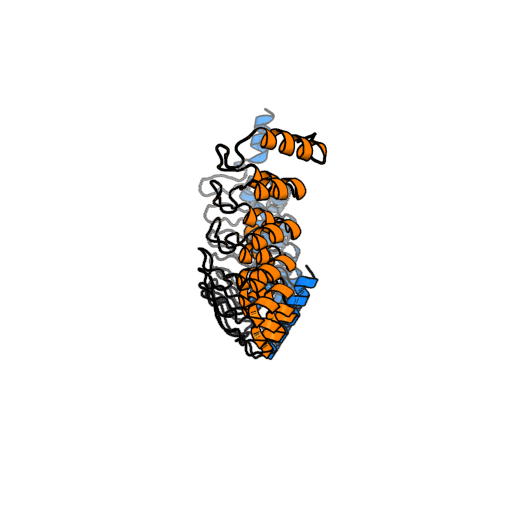 1 97.88 164 SER A C 1
ATOM 1293 O O . SER A 1 164 ? 12.383 -34.375 -16.188 1 97.88 164 SER A O 1
ATOM 1295 N N . LEU A 1 165 ? 12.172 -36 -17.719 1 98 165 LEU A N 1
ATOM 1296 C CA . LEU A 1 165 ? 13.445 -36.625 -17.359 1 98 165 LEU A CA 1
ATOM 1297 C C . LEU A 1 165 ? 14.609 -35.688 -17.672 1 98 165 LEU A C 1
ATOM 1299 O O . LEU A 1 165 ? 15.531 -35.562 -16.875 1 98 165 LEU A O 1
ATOM 1303 N N . MET A 1 166 ? 14.531 -35.125 -18.781 1 96.94 166 MET A N 1
ATOM 1304 C CA . MET A 1 166 ? 15.586 -34.188 -19.172 1 96.94 166 MET A CA 1
ATOM 1305 C C . MET A 1 166 ? 15.703 -33.062 -18.172 1 96.94 166 MET A C 1
ATOM 1307 O O . MET A 1 166 ? 16.812 -32.688 -17.75 1 96.94 166 MET A O 1
ATOM 1311 N N . MET A 1 167 ? 14.578 -32.5 -17.766 1 96.12 167 MET A N 1
ATOM 1312 C CA . MET A 1 167 ? 14.562 -31.406 -16.797 1 96.12 167 MET A CA 1
ATOM 1313 C C . MET A 1 167 ? 15.148 -31.859 -15.469 1 96.12 167 MET A C 1
ATOM 1315 O O . MET A 1 167 ? 15.922 -31.125 -14.844 1 96.12 167 MET A O 1
ATOM 1319 N N . THR A 1 168 ? 14.727 -32.938 -15.07 1 97.12 168 THR A N 1
ATOM 1320 C CA . THR A 1 168 ? 15.219 -33.5 -13.828 1 97.12 168 THR A CA 1
ATOM 1321 C C . THR A 1 168 ? 16.734 -33.688 -13.875 1 97.12 168 THR A C 1
ATOM 1323 O O . THR A 1 168 ? 17.438 -33.375 -12.906 1 97.12 168 THR A O 1
ATOM 1326 N N . CYS A 1 169 ? 17.25 -34.125 -14.961 1 95.94 169 CYS A N 1
ATOM 1327 C CA . CYS A 1 169 ? 18.672 -34.375 -15.133 1 95.94 169 CYS A CA 1
ATOM 1328 C C . CYS A 1 169 ? 19.453 -33.031 -15.156 1 95.94 169 CYS A C 1
ATOM 1330 O O . CYS A 1 169 ? 20.531 -32.938 -14.57 1 95.94 169 CYS A O 1
ATOM 1332 N N . LYS A 1 170 ? 18.891 -32.156 -15.812 1 94.81 170 LYS A N 1
ATOM 1333 C CA . LYS A 1 170 ? 19.516 -30.844 -15.875 1 94.81 170 LYS A CA 1
ATOM 1334 C C . LYS A 1 170 ? 19.688 -30.25 -14.477 1 94.81 170 LYS A C 1
ATOM 1336 O O . LYS A 1 170 ? 20.719 -29.656 -14.172 1 94.81 170 LYS A O 1
ATOM 1341 N N . HIS A 1 171 ? 18.734 -30.453 -13.602 1 95.69 171 HIS A N 1
ATOM 1342 C CA . HIS A 1 171 ? 18.719 -29.797 -12.305 1 95.69 171 HIS A CA 1
ATOM 1343 C C . HIS A 1 171 ? 19.234 -30.719 -11.211 1 95.69 171 HIS A C 1
ATOM 1345 O O . HIS A 1 171 ? 19.422 -30.297 -10.062 1 95.69 171 HIS A O 1
ATOM 1351 N N . GLY A 1 172 ? 19.438 -31.938 -11.539 1 94.38 172 GLY A N 1
ATOM 1352 C CA . GLY A 1 172 ? 20.109 -32.875 -10.641 1 94.38 172 GLY A CA 1
ATOM 1353 C C . GLY A 1 172 ? 19.188 -33.469 -9.586 1 94.38 172 GLY A C 1
ATOM 1354 O O . GLY A 1 172 ? 19.594 -33.719 -8.453 1 94.38 172 GLY A O 1
ATOM 1355 N N . HIS A 1 173 ? 17.953 -33.625 -9.875 1 97.12 173 HIS A N 1
ATOM 1356 C CA . HIS A 1 173 ? 16.984 -34.219 -8.953 1 97.12 173 HIS A CA 1
ATOM 1357 C C . HIS A 1 173 ? 16.984 -35.719 -9.062 1 97.12 173 HIS A C 1
ATOM 1359 O O . HIS A 1 173 ? 16.078 -36.312 -9.648 1 97.12 173 HIS A O 1
ATOM 1365 N N . THR A 1 174 ? 17.891 -36.312 -8.43 1 96.88 174 THR A N 1
ATOM 1366 C CA . THR A 1 174 ? 18.219 -37.719 -8.594 1 96.88 174 THR A CA 1
ATOM 1367 C C . THR A 1 174 ? 17.031 -38.594 -8.211 1 96.88 174 THR A C 1
ATOM 1369 O O . THR A 1 174 ? 16.672 -39.531 -8.938 1 96.88 174 THR A O 1
ATOM 1372 N N . GLU A 1 175 ? 16.469 -38.312 -7.109 1 97.62 175 GLU A N 1
ATOM 1373 C CA . GLU A 1 175 ? 15.336 -39.125 -6.645 1 97.62 175 GLU A CA 1
ATOM 1374 C C . GLU A 1 175 ? 14.18 -39.094 -7.641 1 97.62 175 GLU A C 1
ATOM 1376 O O . GLU A 1 175 ? 13.578 -40.125 -7.93 1 97.62 175 GLU A O 1
ATOM 1381 N N . ILE A 1 176 ? 13.914 -38 -8.195 1 98.19 176 ILE A N 1
ATOM 1382 C CA . ILE A 1 176 ? 12.852 -37.844 -9.188 1 98.19 176 ILE A CA 1
ATOM 1383 C C . ILE A 1 176 ? 13.234 -38.594 -10.461 1 98.19 176 ILE A C 1
ATOM 1385 O O . ILE A 1 176 ? 12.391 -39.25 -11.078 1 98.19 176 ILE A O 1
ATOM 1389 N N . GLY A 1 177 ? 14.477 -38.469 -10.828 1 97.75 177 GLY A N 1
ATOM 1390 C CA . GLY A 1 177 ? 14.953 -39.25 -11.969 1 97.75 177 GLY A CA 1
ATOM 1391 C C . GLY A 1 177 ? 14.688 -40.719 -11.836 1 97.75 177 GLY A C 1
ATOM 1392 O O . GLY A 1 177 ? 14.203 -41.375 -12.781 1 97.75 177 GLY A O 1
ATOM 1393 N N . LYS A 1 178 ? 14.953 -41.219 -10.695 1 97.31 178 LYS A N 1
ATOM 1394 C CA . LYS A 1 178 ? 14.711 -42.625 -10.422 1 97.31 178 LYS A CA 1
ATOM 1395 C C . LYS A 1 178 ? 13.227 -42.969 -10.547 1 97.31 178 LYS A C 1
ATOM 1397 O O . LYS A 1 178 ? 12.859 -43.969 -11.164 1 97.31 178 LYS A O 1
ATOM 1402 N N . MET A 1 179 ? 12.383 -42.156 -10.031 1 97.44 179 MET A N 1
ATOM 1403 C CA . MET A 1 179 ? 10.938 -42.344 -10.078 1 97.44 179 MET A CA 1
ATOM 1404 C C . MET A 1 179 ? 10.445 -42.406 -11.523 1 97.44 179 MET A C 1
ATOM 1406 O O . MET A 1 179 ? 9.641 -43.25 -11.883 1 97.44 179 MET A O 1
ATOM 1410 N N . LEU A 1 180 ? 10.93 -41.531 -12.281 1 98.19 180 LEU A N 1
ATOM 1411 C CA . LEU A 1 180 ? 10.5 -41.438 -13.672 1 98.19 180 LEU A CA 1
ATOM 1412 C C . LEU A 1 180 ? 10.961 -42.688 -14.445 1 98.19 180 LEU A C 1
ATOM 1414 O O . LEU A 1 180 ? 10.188 -43.25 -15.219 1 98.19 180 LEU A O 1
ATOM 1418 N N . LEU A 1 181 ? 12.18 -43.031 -14.234 1 97.44 181 LEU A N 1
ATOM 1419 C CA . LEU A 1 181 ? 12.734 -44.188 -14.93 1 97.44 181 LEU A CA 1
ATOM 1420 C C . LEU A 1 181 ? 12.023 -45.469 -14.516 1 97.44 181 LEU A C 1
ATOM 1422 O O . LEU A 1 181 ? 11.836 -46.375 -15.336 1 97.44 181 LEU A O 1
ATOM 1426 N N . ASP A 1 182 ? 11.672 -45.531 -13.258 1 96.06 182 ASP A N 1
ATOM 1427 C CA . ASP A 1 182 ? 10.891 -46.688 -12.773 1 96.06 182 ASP A CA 1
ATOM 1428 C C . ASP A 1 182 ? 9.531 -46.75 -13.461 1 96.06 182 ASP A C 1
ATOM 1430 O O . ASP A 1 182 ? 8.93 -47.812 -13.555 1 96.06 182 ASP A O 1
ATOM 1434 N N . ARG A 1 183 ? 9.07 -45.656 -13.977 1 96.12 183 ARG A N 1
ATOM 1435 C CA . ARG A 1 183 ? 7.789 -45.594 -14.68 1 96.12 183 ARG A CA 1
ATOM 1436 C C . ARG A 1 183 ? 8 -45.562 -16.188 1 96.12 183 ARG A C 1
ATOM 1438 O O . ARG A 1 183 ? 7.164 -45.062 -16.938 1 96.12 183 ARG A O 1
ATOM 1445 N N . ARG A 1 184 ? 9.133 -46 -16.625 1 94.19 184 ARG A N 1
ATOM 1446 C CA . ARG A 1 184 ? 9.484 -46.281 -18.016 1 94.19 184 ARG A CA 1
ATOM 1447 C C . ARG A 1 184 ? 9.625 -44.969 -18.812 1 94.19 184 ARG A C 1
ATOM 1449 O O . ARG A 1 184 ? 9.203 -44.875 -19.953 1 94.19 184 ARG A O 1
ATOM 1456 N N . ALA A 1 185 ? 10.078 -43.969 -18.109 1 96.94 185 ALA A N 1
ATOM 1457 C CA . ALA A 1 185 ? 10.477 -42.781 -18.859 1 96.94 185 ALA A CA 1
ATOM 1458 C C . ALA A 1 185 ? 11.523 -43.125 -19.922 1 96.94 185 ALA A C 1
ATOM 1460 O O . ALA A 1 185 ? 12.445 -43.906 -19.656 1 96.94 185 ALA A O 1
ATOM 1461 N N . ASP A 1 186 ? 11.438 -42.531 -21.109 1 96.62 186 ASP A N 1
ATOM 1462 C CA . ASP A 1 186 ? 12.375 -42.75 -22.203 1 96.62 186 ASP A CA 1
ATOM 1463 C C . ASP A 1 186 ? 13.695 -42.031 -21.969 1 96.62 186 ASP A C 1
ATOM 1465 O O . ASP A 1 186 ? 13.766 -40.812 -22.141 1 96.62 186 ASP A O 1
ATOM 1469 N N . CYS A 1 187 ? 14.664 -42.75 -21.609 1 95.5 187 CYS A N 1
ATOM 1470 C CA . CYS A 1 187 ? 15.938 -42.125 -21.25 1 95.5 187 CYS A CA 1
ATOM 1471 C C . CYS A 1 187 ? 16.734 -41.75 -22.484 1 95.5 187 CYS A C 1
ATOM 1473 O O . CYS A 1 187 ? 17.75 -41.062 -22.391 1 95.5 187 CYS A O 1
ATOM 1475 N N . ASN A 1 188 ? 16.297 -42.156 -23.703 1 95.69 188 ASN A N 1
ATOM 1476 C CA . ASN A 1 188 ? 17.062 -41.875 -24.922 1 95.69 188 ASN A CA 1
ATOM 1477 C C . ASN A 1 188 ? 16.344 -40.844 -25.797 1 95.69 188 ASN A C 1
ATOM 1479 O O . ASN A 1 188 ? 16.812 -40.531 -26.891 1 95.69 188 ASN A O 1
ATOM 1483 N N . LYS A 1 189 ? 15.258 -40.312 -25.297 1 95.56 189 LYS A N 1
ATOM 1484 C CA . LYS A 1 189 ? 14.586 -39.219 -26.016 1 95.56 189 LYS A CA 1
ATOM 1485 C C . LYS A 1 189 ? 15.469 -37.969 -26.062 1 95.56 189 LYS A C 1
ATOM 1487 O O . LYS A 1 189 ? 16.219 -37.688 -25.125 1 95.56 189 LYS A O 1
ATOM 1492 N N . CYS A 1 190 ? 15.32 -37.281 -27.219 1 95.94 190 CYS A N 1
ATOM 1493 C CA . CYS A 1 190 ? 16.109 -36.062 -27.391 1 95.94 190 CYS A CA 1
ATOM 1494 C C . CYS A 1 190 ? 15.203 -34.875 -27.625 1 95.94 190 CYS A C 1
ATOM 1496 O O . CYS A 1 190 ? 14.078 -35 -28.125 1 95.94 190 CYS A O 1
ATOM 1498 N N . ASP A 1 191 ? 15.68 -33.719 -27.219 1 96.25 191 ASP A N 1
ATOM 1499 C CA . ASP A 1 191 ? 14.93 -32.5 -27.516 1 96.25 191 ASP A 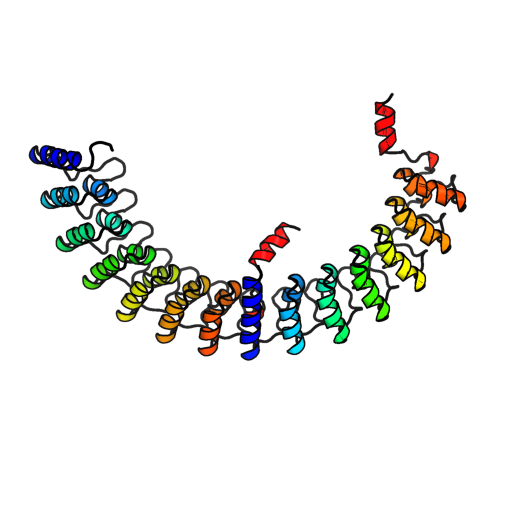CA 1
ATOM 1500 C C . ASP A 1 191 ? 15.18 -32.031 -28.938 1 96.25 191 ASP A C 1
ATOM 1502 O O . ASP A 1 191 ? 15.742 -32.75 -29.75 1 96.25 191 ASP A O 1
ATOM 1506 N N . LYS A 1 192 ? 14.727 -30.844 -29.25 1 96.19 192 LYS A N 1
ATOM 1507 C CA . LYS A 1 192 ? 14.797 -30.328 -30.609 1 96.19 192 LYS A CA 1
ATOM 1508 C C . LYS A 1 192 ? 16.25 -30.094 -31.031 1 96.19 192 LYS A C 1
ATOM 1510 O O . LYS A 1 192 ? 16.547 -30.016 -32.219 1 96.19 192 LYS A O 1
ATOM 1515 N N . TRP A 1 193 ? 17.078 -30 -30.109 1 95.31 193 TRP A N 1
ATOM 1516 C CA . TRP A 1 193 ? 18.484 -29.734 -30.391 1 95.31 193 TRP A CA 1
ATOM 1517 C C . TRP A 1 193 ? 19.297 -31.031 -30.359 1 95.31 193 TRP A C 1
ATOM 1519 O O . TRP A 1 193 ? 20.531 -31 -30.484 1 95.31 193 TRP A O 1
ATOM 1529 N N . GLY A 1 194 ? 18.641 -32.094 -30.141 1 96.06 194 GLY A N 1
ATOM 1530 C CA . GLY A 1 194 ? 19.312 -33.406 -30.125 1 96.06 194 GLY A CA 1
ATOM 1531 C C . GLY A 1 194 ? 19.891 -33.781 -28.781 1 96.06 194 GLY A C 1
ATOM 1532 O O . GLY A 1 194 ? 20.609 -34.75 -28.656 1 96.06 194 GLY A O 1
ATOM 1533 N N . GLN A 1 195 ? 19.594 -33.031 -27.828 1 95.69 195 GLN A N 1
ATOM 1534 C CA . GLN A 1 195 ? 20.141 -33.281 -26.5 1 95.69 195 GLN A CA 1
ATOM 1535 C C . GLN A 1 195 ? 19.297 -34.281 -25.734 1 95.69 195 GLN A C 1
ATOM 1537 O O . GLN A 1 195 ? 18.078 -34.156 -25.672 1 95.69 195 GLN A O 1
ATOM 1542 N N . SER A 1 196 ? 19.984 -35.281 -25.219 1 95.44 196 SER A N 1
ATOM 1543 C CA . SER A 1 196 ? 19.328 -36.312 -24.406 1 95.44 196 SER A CA 1
ATOM 1544 C C . SER A 1 196 ? 19.469 -36 -22.922 1 95.44 196 SER A C 1
ATOM 1546 O O . SER A 1 196 ? 20.203 -35.094 -22.531 1 95.44 196 SER A O 1
ATOM 1548 N N . ALA A 1 197 ? 18.734 -36.781 -22.109 1 96.94 197 ALA A N 1
ATOM 1549 C CA . ALA A 1 197 ? 18.828 -36.656 -20.656 1 96.94 197 ALA A CA 1
ATOM 1550 C C . ALA A 1 197 ? 20.266 -36.906 -20.188 1 96.94 197 ALA A C 1
ATOM 1552 O O . ALA A 1 197 ? 20.75 -36.219 -19.297 1 96.94 197 ALA A O 1
ATOM 1553 N N . LEU A 1 198 ? 20.938 -37.844 -20.812 1 96.12 198 LEU A N 1
ATOM 1554 C CA . LEU A 1 198 ? 22.312 -38.156 -20.438 1 96.12 198 LEU A CA 1
ATOM 1555 C C . LEU A 1 198 ? 23.234 -36.969 -20.734 1 96.12 198 LEU A C 1
ATOM 1557 O O . LEU A 1 198 ? 24.078 -36.625 -19.891 1 96.12 198 LEU A O 1
ATOM 1561 N N . MET A 1 199 ? 23.094 -36.438 -21.828 1 94.31 199 MET A N 1
ATOM 1562 C CA . MET A 1 199 ? 23.922 -35.281 -22.203 1 94.31 199 MET A CA 1
ATOM 1563 C C . MET A 1 199 ? 23.734 -34.156 -21.203 1 94.31 199 MET A C 1
ATOM 1565 O O . MET A 1 199 ? 24.719 -33.531 -20.781 1 94.31 199 MET A O 1
ATOM 1569 N N . MET A 1 200 ? 22.516 -33.875 -20.812 1 94.12 200 MET A N 1
ATOM 1570 C CA . MET A 1 200 ? 22.219 -32.812 -19.859 1 94.12 200 MET A CA 1
ATOM 1571 C C . MET A 1 200 ? 22.844 -33.094 -18.5 1 94.12 200 MET A C 1
ATOM 1573 O O . MET A 1 200 ? 23.391 -32.188 -17.859 1 94.12 200 MET A O 1
ATOM 1577 N N . ALA A 1 201 ? 22.656 -34.281 -18.062 1 94.38 201 ALA A N 1
ATOM 1578 C CA . ALA A 1 201 ? 23.25 -34.688 -16.797 1 94.38 201 ALA A CA 1
ATOM 1579 C C . ALA A 1 201 ? 24.766 -34.5 -16.828 1 94.38 201 ALA A C 1
ATOM 1581 O O . ALA A 1 201 ? 25.375 -34.031 -15.867 1 94.38 201 ALA A O 1
ATOM 1582 N N . CYS A 1 202 ? 25.391 -34.844 -17.906 1 92.56 202 CYS A N 1
ATOM 1583 C CA . CYS A 1 202 ? 26.828 -34.719 -18.078 1 92.56 202 CYS A CA 1
ATOM 1584 C C . CYS A 1 202 ? 27.25 -33.25 -18.094 1 92.56 202 CYS A C 1
ATOM 1586 O O . CYS A 1 202 ? 28.219 -32.875 -17.438 1 92.56 202 CYS A O 1
ATOM 1588 N N . ASP A 1 203 ? 26.531 -32.625 -18.828 1 91.25 203 ASP A N 1
ATOM 1589 C CA . ASP A 1 203 ? 26.859 -31.203 -18.969 1 91.25 203 ASP A CA 1
ATOM 1590 C C . ASP A 1 203 ? 26.844 -30.5 -17.609 1 91.25 203 ASP A C 1
ATOM 1592 O O . ASP A 1 203 ? 27.609 -29.578 -17.375 1 91.25 203 ASP A O 1
ATOM 1596 N N . HIS A 1 204 ? 26.016 -30.906 -16.703 1 92.19 204 HIS A N 1
ATOM 1597 C CA . HIS A 1 204 ? 25.844 -30.234 -15.422 1 92.19 204 HIS A CA 1
ATOM 1598 C C . HIS A 1 204 ? 26.516 -31.016 -14.297 1 92.19 204 HIS A C 1
ATOM 1600 O O . HIS A 1 204 ? 26.328 -30.688 -13.117 1 92.19 204 HIS A O 1
ATOM 1606 N N . GLY A 1 205 ? 27.203 -32.031 -14.648 1 89.5 205 GLY A N 1
ATOM 1607 C CA . GLY A 1 205 ? 28 -32.75 -13.688 1 89.5 205 GLY A CA 1
ATOM 1608 C C . GLY A 1 205 ? 27.172 -33.531 -12.664 1 89.5 205 GLY A C 1
ATOM 1609 O O . GLY A 1 205 ? 27.5 -33.531 -11.477 1 89.5 205 GLY A O 1
ATOM 1610 N N . ARG A 1 206 ? 26.109 -34.031 -13.109 1 92.38 206 ARG A N 1
ATOM 1611 C CA . ARG A 1 206 ? 25.234 -34.781 -12.219 1 92.38 206 ARG A CA 1
ATOM 1612 C C . ARG A 1 206 ? 25.609 -36.281 -12.18 1 92.38 206 ARG A C 1
ATOM 1614 O O . ARG A 1 206 ? 24.938 -37.094 -12.789 1 92.38 206 ARG A O 1
ATOM 1621 N N . ILE A 1 207 ? 26.547 -36.625 -11.445 1 91 207 ILE A N 1
ATOM 1622 C CA . ILE A 1 207 ? 27.219 -37.906 -11.469 1 91 207 ILE A CA 1
ATOM 1623 C C . ILE A 1 207 ? 26.234 -39 -11.117 1 91 207 ILE A C 1
ATOM 1625 O O . ILE A 1 207 ? 26.156 -40.031 -11.797 1 91 207 ILE A O 1
ATOM 1629 N N . GLU A 1 208 ? 25.516 -38.812 -10.094 1 94.44 208 GLU A N 1
ATOM 1630 C CA . GLU A 1 208 ? 24.609 -39.844 -9.617 1 94.44 208 GLU A CA 1
ATOM 1631 C C . GLU A 1 208 ? 23.547 -40.156 -10.664 1 94.44 208 GLU A C 1
ATOM 1633 O O . GLU A 1 208 ? 23.25 -41.344 -10.914 1 94.44 208 GLU A O 1
ATOM 1638 N N . ILE A 1 209 ? 22.984 -39.219 -11.297 1 95 209 ILE A N 1
ATOM 1639 C CA . ILE A 1 209 ? 21.938 -39.438 -12.289 1 95 209 ILE A CA 1
ATOM 1640 C C . ILE A 1 209 ? 22.547 -40.062 -13.547 1 95 209 ILE A C 1
ATOM 1642 O O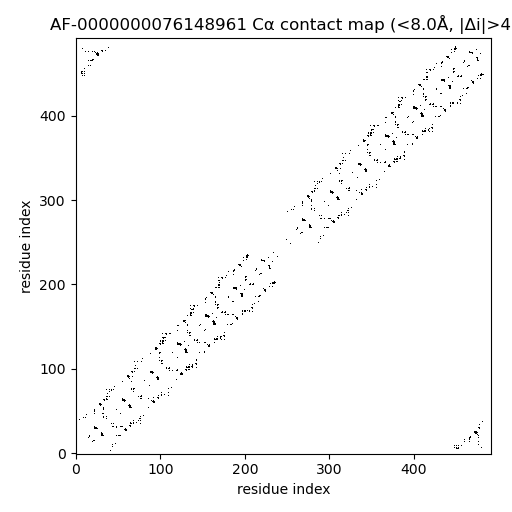 . ILE A 1 209 ? 21.891 -40.875 -14.211 1 95 209 ILE A O 1
ATOM 1646 N N . VAL A 1 210 ? 23.75 -39.719 -13.812 1 95.06 210 VAL A N 1
ATOM 1647 C CA . VAL A 1 210 ? 24.438 -40.312 -14.945 1 95.06 210 VAL A CA 1
ATOM 1648 C C . VAL A 1 210 ? 24.547 -41.812 -14.758 1 95.06 210 VAL A C 1
ATOM 1650 O O . VAL A 1 210 ? 24.234 -42.594 -15.68 1 95.06 210 VAL A O 1
ATOM 1653 N N . LYS A 1 211 ? 24.922 -42.156 -13.602 1 95.5 211 LYS A N 1
ATOM 1654 C CA . LYS A 1 211 ? 25.047 -43.562 -13.289 1 95.5 211 LYS A CA 1
ATOM 1655 C C . LYS A 1 211 ? 23.719 -44.281 -13.469 1 95.5 211 LYS A C 1
ATOM 1657 O O . LYS A 1 211 ? 23.656 -45.344 -14.094 1 95.5 211 LYS A O 1
ATOM 1662 N N . ILE A 1 212 ? 22.719 -43.781 -13 1 96.12 212 ILE A N 1
ATOM 1663 C CA . ILE A 1 212 ? 21.375 -44.344 -13.062 1 96.12 212 ILE A CA 1
ATOM 1664 C C . ILE A 1 212 ? 20.938 -44.469 -14.516 1 96.12 212 ILE A C 1
ATOM 1666 O O . ILE A 1 212 ? 20.391 -45.5 -14.93 1 96.12 212 ILE A O 1
ATOM 1670 N N . LEU A 1 213 ? 21.172 -43.5 -15.273 1 97.25 213 LEU A N 1
ATOM 1671 C CA . LEU A 1 213 ? 20.781 -43.469 -16.688 1 97.25 213 LEU A CA 1
ATOM 1672 C C . LEU A 1 213 ? 21.516 -44.562 -17.453 1 97.25 213 LEU A C 1
ATOM 1674 O O . LEU A 1 213 ? 20.891 -45.281 -18.25 1 97.25 213 LEU A O 1
ATOM 1678 N N . LEU A 1 214 ? 22.734 -44.625 -17.219 1 96.25 214 LEU A N 1
ATOM 1679 C CA . LEU A 1 214 ? 23.547 -45.656 -17.906 1 96.25 214 LEU A CA 1
ATOM 1680 C C . LEU A 1 214 ? 23.078 -47.062 -17.516 1 96.25 214 LEU A C 1
ATOM 1682 O O . LEU A 1 214 ? 22.969 -47.938 -18.375 1 96.25 214 LEU A O 1
ATOM 1686 N N . ASP A 1 215 ? 22.812 -47.25 -16.297 1 95.56 215 ASP A N 1
ATOM 1687 C CA . ASP A 1 215 ? 22.312 -48.531 -15.812 1 95.56 215 ASP A CA 1
ATOM 1688 C C . ASP A 1 215 ? 20.969 -48.875 -16.469 1 95.56 215 ASP A C 1
ATOM 1690 O O . ASP A 1 215 ? 20.641 -50.062 -16.625 1 95.56 215 ASP A O 1
ATOM 1694 N N . ARG A 1 216 ? 20.234 -47.906 -16.938 1 96.25 216 ARG A N 1
ATOM 1695 C CA . ARG A 1 216 ? 18.906 -48.094 -17.5 1 96.25 216 ARG A CA 1
ATOM 1696 C C . ARG A 1 216 ? 18.953 -48.125 -19.016 1 96.25 216 ARG A C 1
ATOM 1698 O O . ARG A 1 216 ? 17.906 -48.156 -19.672 1 96.25 216 ARG A O 1
ATOM 1705 N N . GLY A 1 217 ? 20.109 -48.031 -19.578 1 94.25 217 GLY A N 1
ATOM 1706 C CA . GLY A 1 217 ? 20.25 -48.281 -21 1 94.25 217 GLY A CA 1
ATOM 1707 C C . GLY A 1 217 ? 20.344 -47 -21.812 1 94.25 217 GLY A C 1
ATOM 1708 O O . GLY A 1 217 ? 20.047 -47 -23.016 1 94.25 217 GLY A O 1
ATOM 1709 N N . ALA A 1 218 ? 20.656 -45.906 -21.156 1 96.31 218 ALA A N 1
ATOM 1710 C CA . ALA A 1 218 ? 20.875 -44.688 -21.906 1 96.31 218 ALA A CA 1
ATOM 1711 C C . ALA A 1 218 ? 22.016 -44.844 -22.891 1 96.31 218 ALA A C 1
ATOM 1713 O O . ALA A 1 218 ? 23.047 -45.438 -22.578 1 96.31 218 ALA A O 1
ATOM 1714 N N . ASN A 1 219 ? 21.844 -44.25 -24.094 1 95.62 219 ASN A N 1
ATOM 1715 C CA 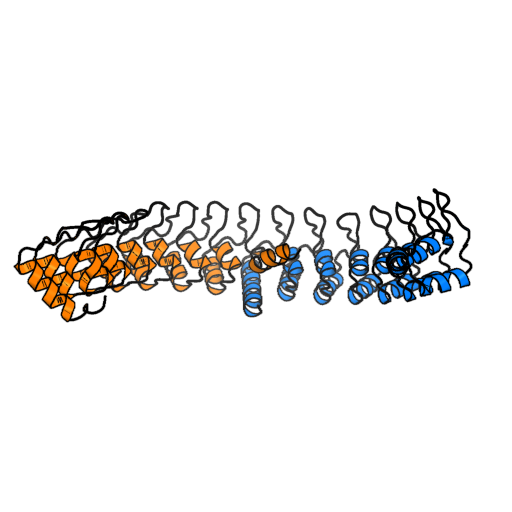. ASN A 1 219 ? 22.844 -44.344 -25.156 1 95.62 219 ASN A CA 1
ATOM 1716 C C . ASN A 1 219 ? 23.984 -43.375 -24.938 1 95.62 219 ASN A C 1
ATOM 1718 O O . ASN A 1 219 ? 23.812 -42.156 -25.141 1 95.62 219 ASN A O 1
ATOM 1722 N N . SER A 1 220 ? 25.109 -43.906 -24.594 1 93.06 220 SER A N 1
ATOM 1723 C CA . SER A 1 220 ? 26.266 -43.062 -24.266 1 93.06 220 SER A CA 1
ATOM 1724 C C . SER A 1 220 ? 26.938 -42.531 -25.531 1 93.06 220 SER A C 1
ATOM 1726 O O . SER A 1 220 ? 27.766 -41.625 -25.453 1 93.06 220 SER A O 1
ATOM 1728 N N . ASN A 1 221 ? 26.516 -43.031 -26.656 1 92.06 221 ASN A N 1
ATOM 1729 C CA . ASN A 1 221 ? 27.156 -42.625 -27.891 1 92.06 221 ASN A CA 1
ATOM 1730 C C . ASN A 1 221 ? 26.266 -41.719 -28.734 1 92.06 221 ASN A C 1
ATOM 1732 O O . ASN A 1 221 ? 26.656 -41.281 -29.812 1 92.06 221 ASN A O 1
ATOM 1736 N N . LYS A 1 222 ? 25.141 -41.469 -28.266 1 92.62 222 LYS A N 1
ATOM 1737 C CA . LYS A 1 222 ? 24.234 -40.594 -29.016 1 92.62 222 LYS A CA 1
ATOM 1738 C C . LYS A 1 222 ? 24.797 -39.188 -29.109 1 92.62 222 LYS A C 1
ATOM 1740 O O . LYS A 1 222 ? 25.328 -38.656 -28.141 1 92.62 222 LYS A O 1
ATOM 1745 N N . CYS A 1 223 ? 24.609 -38.625 -30.328 1 91.62 223 CYS A N 1
ATOM 1746 C CA . CYS A 1 223 ? 25.109 -37.281 -30.562 1 91.62 223 CYS A CA 1
ATOM 1747 C C . CYS A 1 223 ? 23.969 -36.281 -30.766 1 91.62 223 CYS A C 1
ATOM 1749 O O . CYS A 1 223 ? 22.891 -36.656 -31.219 1 91.62 223 CYS A O 1
ATOM 1751 N N . ASP A 1 224 ? 24.266 -35.062 -30.422 1 92.62 224 ASP A N 1
ATOM 1752 C CA . ASP A 1 224 ? 23.266 -34.031 -30.672 1 92.62 224 ASP A CA 1
ATOM 1753 C C . ASP A 1 224 ? 23.359 -33.531 -32.125 1 92.62 224 ASP A C 1
ATOM 1755 O O . ASP A 1 224 ? 24 -34.156 -32.969 1 92.62 224 ASP A O 1
ATOM 1759 N N . ASN A 1 225 ? 22.609 -32.438 -32.375 1 93.94 225 ASN A N 1
ATOM 1760 C CA . ASN A 1 225 ? 22.562 -31.922 -33.75 1 93.94 225 ASN A CA 1
ATOM 1761 C C . ASN A 1 225 ? 23.906 -31.328 -34.156 1 93.94 225 ASN A C 1
ATOM 1763 O O . ASN A 1 225 ? 24.109 -31.016 -35.344 1 93.94 225 ASN A O 1
ATOM 1767 N N . LYS A 1 226 ? 24.828 -31.062 -33.281 1 90.12 226 LYS A N 1
ATOM 1768 C CA . LYS A 1 226 ? 26.172 -30.562 -33.594 1 90.12 226 LYS A CA 1
ATOM 1769 C C . LYS A 1 226 ? 27.188 -31.703 -33.562 1 90.12 226 LYS A C 1
ATOM 1771 O O . LYS A 1 226 ? 28.391 -31.453 -33.469 1 90.12 226 LYS A O 1
ATOM 1776 N N . ASP A 1 227 ? 26.656 -32.844 -33.375 1 91.75 227 ASP A N 1
ATOM 1777 C CA . ASP A 1 227 ? 27.453 -34.062 -33.375 1 91.75 227 ASP A CA 1
ATOM 1778 C C . ASP A 1 227 ? 28.281 -34.156 -32.094 1 91.75 227 ASP A C 1
ATOM 1780 O O . ASP A 1 227 ? 29.391 -34.719 -32.125 1 91.75 227 ASP A O 1
ATOM 1784 N N . GLN A 1 228 ? 27.828 -33.625 -31.078 1 91.12 228 GLN A N 1
ATOM 1785 C CA . GLN A 1 228 ? 28.469 -33.75 -29.781 1 91.12 228 GLN A CA 1
ATOM 1786 C C . GLN A 1 228 ? 27.891 -34.938 -29 1 91.12 228 GLN A C 1
ATOM 1788 O O . GLN A 1 228 ? 26.672 -35.094 -28.891 1 91.12 228 GLN A O 1
ATOM 1793 N N . SER A 1 229 ? 28.828 -35.719 -28.5 1 89.94 229 SER A N 1
ATOM 1794 C CA . SER A 1 229 ? 28.422 -36.844 -27.656 1 89.94 229 SER A CA 1
ATOM 1795 C C . SER A 1 229 ? 28.516 -36.5 -26.188 1 89.94 229 SER A C 1
ATOM 1797 O O . SER A 1 229 ? 29.094 -35.469 -25.812 1 89.94 229 SER A O 1
ATOM 1799 N N . PRO A 1 230 ? 27.922 -37.375 -25.312 1 90.56 230 PRO A N 1
ATOM 1800 C CA . PRO A 1 230 ? 28.016 -37.125 -23.875 1 90.56 230 PRO A CA 1
ATOM 1801 C C . PRO A 1 230 ? 29.453 -37 -23.391 1 90.56 230 PRO A C 1
ATOM 1803 O O . PRO A 1 230 ? 29.75 -36.188 -22.5 1 90.56 230 PRO A O 1
ATOM 1806 N N . LEU A 1 231 ? 30.359 -37.656 -24.062 1 87.19 231 LEU A N 1
ATOM 1807 C CA . LEU A 1 231 ? 31.766 -37.625 -23.656 1 87.19 231 LEU A CA 1
ATOM 1808 C C . LEU A 1 231 ? 32.375 -36.25 -23.938 1 87.19 231 LEU A C 1
ATOM 1810 O O . LEU A 1 231 ? 33.375 -35.875 -23.297 1 87.19 231 LEU A O 1
ATOM 1814 N N . MET A 1 232 ? 31.828 -35.594 -24.859 1 84.19 232 MET A N 1
ATOM 1815 C CA . MET A 1 232 ? 32.375 -34.312 -25.266 1 84.19 232 MET A CA 1
ATOM 1816 C C . MET A 1 232 ? 31.844 -33.188 -24.391 1 84.19 232 MET A C 1
ATOM 1818 O O . MET A 1 232 ? 32.281 -32.062 -24.5 1 84.19 232 MET A O 1
ATOM 1822 N N . MET A 1 233 ? 30.75 -33.5 -23.688 1 74.88 233 MET A N 1
ATOM 1823 C CA . MET A 1 233 ? 30.094 -32.469 -22.875 1 74.88 233 MET A CA 1
ATOM 1824 C C . MET A 1 233 ? 30.953 -32.125 -21.656 1 74.88 233 MET A C 1
ATOM 1826 O O . MET A 1 233 ? 31.594 -33 -21.094 1 74.88 233 MET A O 1
ATOM 1830 N N . LYS A 1 234 ? 31.562 -30.844 -21.766 1 60.72 234 LYS A N 1
ATOM 1831 C CA . LYS A 1 234 ? 32.531 -30.297 -20.844 1 60.72 234 LYS A CA 1
ATOM 1832 C C . LYS A 1 234 ? 31.969 -30.203 -19.422 1 60.72 234 LYS A C 1
ATOM 1834 O O . LYS A 1 234 ? 30.781 -29.922 -19.25 1 60.72 234 LYS A O 1
ATOM 1839 N N . ASN A 1 235 ? 32.438 -30.906 -18.438 1 53.75 235 ASN A N 1
ATOM 1840 C CA . ASN A 1 235 ? 32.25 -30.406 -17.078 1 53.75 235 ASN A CA 1
ATOM 1841 C C . ASN A 1 235 ? 32.5 -28.891 -17 1 53.75 235 ASN A C 1
ATOM 1843 O O . ASN A 1 235 ? 33.625 -28.438 -17.156 1 53.75 235 ASN A O 1
ATOM 1847 N N . SER A 1 236 ? 31.734 -28.047 -17.406 1 45.66 236 SER A N 1
ATOM 1848 C CA . SER A 1 236 ? 31.953 -26.625 -17.219 1 45.66 236 SER A CA 1
ATOM 1849 C C . SER A 1 236 ? 32.531 -26.344 -15.828 1 45.66 236 SER A C 1
ATOM 1851 O O . SER A 1 236 ? 33.375 -25.453 -15.672 1 45.66 236 SER A O 1
ATOM 1853 N N . GLU A 1 237 ? 32.031 -26.875 -14.766 1 44.34 237 GLU A N 1
ATOM 1854 C CA . GLU A 1 237 ? 32.625 -26.547 -13.477 1 44.34 237 GLU A CA 1
ATOM 1855 C C . GLU A 1 237 ? 34 -27.234 -13.312 1 44.34 237 GLU A C 1
ATOM 1857 O O . GLU A 1 237 ? 34.938 -26.641 -12.781 1 44.34 237 GLU A O 1
ATOM 1862 N N . ASP A 1 238 ? 34.125 -28.5 -13.578 1 41.69 238 ASP A N 1
ATOM 1863 C CA . ASP A 1 238 ? 35.438 -29.156 -13.32 1 41.69 238 ASP A CA 1
ATOM 1864 C C . ASP A 1 238 ? 36.438 -28.844 -14.43 1 41.69 238 ASP A C 1
ATOM 1866 O O . ASP A 1 238 ? 37.625 -29 -14.242 1 41.69 238 ASP A O 1
ATOM 1870 N N . PHE A 1 239 ? 36.188 -28.531 -15.648 1 40.47 239 PHE A N 1
ATOM 1871 C CA . PHE A 1 239 ? 37.156 -28.031 -16.594 1 40.47 239 PHE A CA 1
ATOM 1872 C C . PHE A 1 239 ? 37.75 -26.703 -16.109 1 40.47 239 PHE A C 1
ATOM 1874 O O . PHE A 1 239 ? 38.938 -26.438 -16.266 1 40.47 239 PHE A O 1
ATOM 1881 N N . VAL A 1 240 ? 36.969 -25.828 -15.484 1 38.16 240 VAL A N 1
ATOM 1882 C CA . VAL A 1 240 ? 37.594 -24.656 -14.867 1 38.16 240 VAL A CA 1
ATOM 1883 C C . VAL A 1 240 ? 38.469 -25.078 -13.695 1 38.16 240 VAL A C 1
ATOM 1885 O O . VAL A 1 240 ? 39.562 -24.562 -13.508 1 38.16 240 VAL A O 1
ATOM 1888 N N . ARG A 1 241 ? 38 -25.953 -12.914 1 41.41 241 ARG A N 1
ATOM 1889 C CA . ARG A 1 241 ? 38.906 -26.344 -11.828 1 41.41 241 ARG A CA 1
ATOM 1890 C C . ARG A 1 241 ? 40.031 -27.203 -12.336 1 41.41 241 ARG A C 1
ATOM 1892 O O . ARG A 1 241 ? 41.156 -27.188 -11.773 1 41.41 241 ARG A O 1
ATOM 1899 N N . ALA A 1 242 ? 39.812 -28.094 -13.305 1 36.53 242 ALA A N 1
ATOM 1900 C CA . ALA A 1 242 ? 40.906 -28.922 -13.781 1 36.53 242 ALA A CA 1
ATOM 1901 C C . ALA A 1 242 ? 41.906 -28.078 -14.562 1 36.53 242 ALA A C 1
ATOM 1903 O O . ALA A 1 242 ? 43.125 -28.328 -14.516 1 36.53 242 ALA A O 1
ATOM 1904 N N . ARG A 1 243 ? 41.562 -27.125 -15.344 1 36.59 243 ARG A N 1
ATOM 1905 C CA . ARG A 1 243 ? 42.594 -26.25 -15.891 1 36.59 243 ARG A CA 1
ATOM 1906 C C . ARG A 1 243 ? 43.281 -25.484 -14.789 1 36.59 243 ARG A C 1
ATOM 1908 O O . ARG A 1 243 ? 44.469 -25.172 -14.898 1 36.59 243 ARG A O 1
ATOM 1915 N N . CYS A 1 244 ? 42.5 -25.094 -13.75 1 37.12 244 CYS A N 1
ATOM 1916 C CA . CYS A 1 244 ? 43.25 -24.359 -12.734 1 37.12 244 CYS A CA 1
ATOM 1917 C C . CYS A 1 244 ? 44.219 -25.281 -11.977 1 37.12 244 CYS A C 1
ATOM 1919 O O . CYS A 1 244 ? 45.094 -24.812 -11.25 1 37.12 244 CYS A O 1
ATOM 1921 N N . ARG A 1 245 ? 43.906 -26.641 -11.922 1 36.47 245 ARG A N 1
ATOM 1922 C CA . ARG A 1 245 ? 44.938 -27.422 -11.219 1 36.47 245 ARG A CA 1
ATOM 1923 C C . ARG A 1 245 ? 46.062 -27.812 -12.164 1 36.47 245 ARG A C 1
ATOM 1925 O O . ARG A 1 245 ? 47.094 -28.344 -11.727 1 36.47 245 ARG A O 1
ATOM 1932 N N . LEU A 1 246 ? 45.875 -27.703 -13.5 1 31.88 246 LEU A N 1
ATOM 1933 C CA . LEU A 1 246 ? 47.125 -27.844 -14.25 1 31.88 246 LEU A CA 1
ATOM 1934 C C . LEU A 1 246 ? 47.844 -26.516 -14.344 1 31.88 246 LEU A C 1
ATOM 1936 O O . LEU A 1 246 ? 47.219 -25.469 -14.43 1 31.88 246 LEU A O 1
ATOM 1940 N N . MET B 1 1 ? 27.375 33.312 22.984 1 31.78 1 MET B N 1
ATOM 1941 C CA . MET B 1 1 ? 26.422 32.312 23.453 1 31.78 1 MET B CA 1
ATOM 1942 C C . MET B 1 1 ? 26.453 32.188 24.969 1 31.78 1 MET B C 1
ATOM 1944 O O . MET B 1 1 ? 25.531 31.641 25.578 1 31.78 1 MET B O 1
ATOM 1948 N N . MET B 1 2 ? 27.531 32.25 25.516 1 38.94 2 MET B N 1
ATOM 1949 C CA . MET B 1 2 ? 28 31.984 26.875 1 38.94 2 MET B CA 1
ATOM 1950 C C . MET B 1 2 ? 27.344 32.938 27.875 1 38.94 2 MET B C 1
ATOM 1952 O O . MET B 1 2 ? 27.047 32.531 29.016 1 38.94 2 MET B O 1
ATOM 1956 N N . ALA B 1 3 ? 27.625 34.188 27.766 1 40.44 3 ALA B N 1
ATOM 1957 C CA . ALA B 1 3 ? 27.328 35.219 28.734 1 40.44 3 ALA B CA 1
ATOM 1958 C C . ALA B 1 3 ? 25.828 35.438 28.891 1 40.44 3 ALA B C 1
ATOM 1960 O O . ALA B 1 3 ? 25.391 36.438 29.453 1 40.44 3 ALA B O 1
ATOM 1961 N N . TYR B 1 4 ? 24.938 34.719 28.062 1 44.84 4 TYR B N 1
ATOM 1962 C CA . TYR B 1 4 ? 23.75 35.406 27.547 1 44.84 4 TYR B CA 1
ATOM 1963 C C . TYR B 1 4 ? 22.734 35.656 28.672 1 44.84 4 TYR B C 1
ATOM 1965 O O . TYR B 1 4 ? 21.734 36.312 28.453 1 44.84 4 TYR B O 1
ATOM 1973 N N . GLU B 1 5 ? 22.625 34.719 29.641 1 51.69 5 GLU B N 1
ATOM 1974 C CA . GLU B 1 5 ? 21.375 35 30.344 1 51.69 5 GLU B CA 1
ATOM 1975 C C . GLU B 1 5 ? 21.375 36.406 30.922 1 51.69 5 GLU B C 1
ATOM 1977 O O . GLU B 1 5 ? 20.625 37.281 30.469 1 51.69 5 GLU B O 1
ATOM 1982 N N . HIS B 1 6 ? 21.703 36.469 32.281 1 56.91 6 HIS B N 1
ATOM 1983 C CA . HIS B 1 6 ? 21.688 37.719 33.062 1 56.91 6 HIS B CA 1
ATOM 1984 C C . HIS B 1 6 ? 22.75 38.688 32.594 1 56.91 6 HIS B C 1
ATOM 1986 O O . HIS B 1 6 ? 22.516 39.906 32.562 1 56.91 6 HIS B O 1
ATOM 1992 N N . GLY B 1 7 ? 23.844 38.094 32.219 1 57.78 7 GLY B N 1
ATOM 1993 C CA . GLY B 1 7 ? 24.953 38.938 31.75 1 57.78 7 GLY B CA 1
ATOM 1994 C C . GLY B 1 7 ? 24.688 39.594 30.422 1 57.78 7 GLY B C 1
ATOM 1995 O O . GLY B 1 7 ? 25.125 40.719 30.188 1 57.78 7 GLY B O 1
ATOM 1996 N N . HIS B 1 8 ? 23.719 39.062 29.672 1 80.75 8 HIS B N 1
ATOM 1997 C CA . HIS B 1 8 ? 23.422 39.562 28.344 1 80.75 8 HIS B CA 1
ATOM 1998 C C . HIS B 1 8 ? 22.453 40.75 28.422 1 80.75 8 HIS B C 1
ATOM 2000 O O . HIS B 1 8 ? 22.641 41.75 27.719 1 80.75 8 HIS B O 1
ATOM 2006 N N . THR B 1 9 ? 21.797 40.812 29.516 1 86 9 THR B N 1
ATOM 2007 C CA . THR B 1 9 ? 20.812 41.875 29.609 1 86 9 THR B CA 1
ATOM 2008 C C . THR B 1 9 ? 21.5 43.188 29.969 1 86 9 THR B C 1
ATOM 2010 O O . THR B 1 9 ? 21.219 44.25 29.375 1 86 9 THR B O 1
ATOM 2013 N N . GLU B 1 10 ? 22.344 43.125 30.969 1 87.31 10 GLU B N 1
ATOM 2014 C CA . GLU B 1 10 ? 23.062 44.312 31.391 1 87.31 10 GLU B CA 1
ATOM 2015 C C . GLU B 1 10 ? 23.906 44.875 30.25 1 87.31 10 GLU B C 1
ATOM 2017 O O . GLU B 1 10 ? 23.969 46.094 30.062 1 87.31 10 GLU B O 1
ATOM 2022 N N . ILE B 1 11 ? 24.453 44.031 29.609 1 89 11 ILE B N 1
ATOM 2023 C CA . ILE B 1 11 ? 25.297 44.438 28.469 1 89 11 ILE B CA 1
ATOM 2024 C C . ILE B 1 11 ? 24.438 45.125 27.422 1 89 11 ILE B C 1
ATOM 2026 O O . ILE B 1 11 ? 24.812 46.188 26.906 1 89 11 ILE B O 1
ATOM 2030 N N . VAL B 1 12 ? 23.328 44.625 27.141 1 89.5 12 VAL B N 1
ATOM 2031 C CA . VAL B 1 12 ? 22.422 45.188 26.141 1 89.5 12 VAL B CA 1
ATOM 2032 C C . VAL B 1 12 ? 21.984 46.594 26.594 1 89.5 12 VAL B C 1
ATOM 2034 O O . VAL B 1 12 ? 22 47.531 25.797 1 89.5 12 VAL B O 1
ATOM 2037 N N . LYS B 1 13 ? 21.719 46.75 27.875 1 90.12 13 LYS B N 1
ATOM 2038 C CA . LYS B 1 13 ? 21.328 48.031 28.406 1 90.12 13 LYS B CA 1
ATOM 2039 C C . LYS B 1 13 ? 22.438 49.062 28.25 1 90.12 13 LYS B C 1
ATOM 2041 O O . LYS B 1 13 ? 22.203 50.188 27.812 1 90.12 13 LYS B O 1
ATOM 2046 N N . MET B 1 14 ? 23.562 48.688 28.547 1 90.31 14 MET B N 1
ATOM 2047 C CA . MET B 1 14 ? 24.719 49.562 28.438 1 90.31 14 MET B CA 1
ATOM 2048 C C . MET B 1 14 ? 24.922 50.031 27.016 1 90.31 14 MET B C 1
ATOM 2050 O O . MET B 1 14 ? 25.188 51.219 26.766 1 90.31 14 MET B O 1
ATOM 2054 N N . LEU B 1 15 ? 24.828 49.125 26.172 1 90.94 15 LEU B N 1
ATOM 2055 C CA . LEU B 1 15 ? 25.031 49.438 24.766 1 90.94 15 LEU B CA 1
ATOM 2056 C C . LEU B 1 15 ? 23.953 50.406 24.266 1 90.94 15 LEU B C 1
ATOM 2058 O O . LEU B 1 15 ? 24.266 51.375 23.562 1 90.94 15 LEU B O 1
ATOM 2062 N N . LEU B 1 16 ? 22.781 50.312 24.641 1 90.69 16 LEU B N 1
ATOM 2063 C CA . LEU B 1 16 ? 21.672 51.156 24.219 1 90.69 16 LEU B CA 1
ATOM 2064 C C . LEU B 1 16 ? 21.766 52.531 24.844 1 90.69 16 LEU B C 1
ATOM 2066 O O . LEU B 1 16 ? 21.406 53.531 24.219 1 90.69 16 LEU B O 1
ATOM 2070 N N . ASP B 1 17 ? 22.172 52.562 26.062 1 91.25 17 ASP B N 1
ATOM 2071 C CA . ASP B 1 17 ? 22.375 53.844 26.719 1 91.25 17 ASP B CA 1
ATOM 2072 C C . ASP B 1 17 ? 23.438 54.688 26 1 91.25 17 ASP B C 1
ATOM 2074 O O . ASP B 1 17 ? 23.438 55.906 26.078 1 91.25 17 ASP B O 1
ATOM 2078 N N . LYS B 1 18 ? 24.234 53.969 25.344 1 92.75 18 LYS B N 1
ATOM 2079 C CA . LYS B 1 18 ? 25.266 54.656 24.562 1 92.75 18 LYS B CA 1
ATOM 2080 C C . LYS B 1 18 ? 24.812 54.812 23.109 1 92.75 18 LYS B C 1
ATOM 2082 O O . LYS B 1 18 ? 25.641 54.844 22.203 1 92.75 18 LYS B O 1
ATOM 2087 N N . ASP B 1 19 ? 23.688 54.719 22.844 1 90.5 19 ASP B N 1
ATOM 2088 C CA . ASP B 1 19 ? 23 55.031 21.594 1 90.5 19 ASP B CA 1
ATOM 2089 C C . ASP B 1 19 ? 23.281 54 20.516 1 90.5 19 ASP B C 1
ATOM 2091 O O . ASP B 1 19 ? 23.391 54.344 19.328 1 90.5 19 ASP B O 1
ATOM 2095 N N . ALA B 1 20 ? 23.562 52.75 20.984 1 91.25 20 ALA B N 1
ATOM 2096 C CA . ALA B 1 20 ? 23.609 51.688 20 1 91.25 20 ALA B CA 1
ATOM 2097 C C . ALA B 1 20 ? 22.328 51.625 19.188 1 91.25 20 ALA B C 1
ATOM 2099 O O . ALA B 1 20 ? 21.234 51.781 19.719 1 91.25 20 ALA B O 1
ATOM 2100 N N . ASP B 1 21 ? 22.422 51.375 17.828 1 92.12 21 ASP B N 1
ATOM 2101 C CA . ASP B 1 21 ? 21.281 51.312 16.938 1 92.12 21 ASP B CA 1
ATOM 2102 C C . ASP B 1 21 ? 20.531 50 17.062 1 92.12 21 ASP B C 1
ATOM 2104 O O . ASP B 1 21 ? 21.016 48.969 16.578 1 92.12 21 ASP B O 1
ATOM 2108 N N . CYS B 1 22 ? 19.375 50 17.578 1 91.06 22 CYS B N 1
ATOM 2109 C CA . CYS B 1 22 ? 18.609 48.781 17.828 1 91.06 22 CYS B CA 1
ATOM 2110 C C . CYS B 1 22 ? 17.828 48.375 16.578 1 91.06 22 CYS B C 1
ATOM 2112 O O . CYS B 1 22 ? 17.203 47.312 16.562 1 91.06 22 CYS B O 1
ATOM 2114 N N . LYS B 1 23 ? 17.953 49.094 15.5 1 92.81 23 LYS B N 1
ATOM 2115 C CA . LYS B 1 23 ? 17.203 48.812 14.273 1 92.81 23 LYS B CA 1
ATOM 2116 C C . LYS B 1 23 ? 18.109 48.156 13.227 1 92.81 23 LYS B C 1
ATOM 2118 O O . LYS B 1 23 ? 17.625 47.719 12.18 1 92.81 23 LYS B O 1
ATOM 2123 N N . LYS B 1 24 ? 19.312 48.062 13.609 1 91.69 24 LYS B N 1
ATOM 2124 C CA . LYS B 1 24 ? 20.281 47.469 12.664 1 91.69 24 LYS B CA 1
ATOM 2125 C C . LYS B 1 24 ? 20.062 45.969 12.5 1 91.69 24 LYS B C 1
ATOM 2127 O O . LYS B 1 24 ? 19.703 45.281 13.461 1 91.69 24 LYS B O 1
ATOM 2132 N N . CYS B 1 25 ? 20.266 45.5 11.25 1 93.38 25 CYS B N 1
ATOM 2133 C CA . CYS B 1 25 ? 20.141 44.062 10.938 1 93.38 25 CYS B CA 1
ATOM 2134 C C . CYS B 1 25 ? 21.438 43.5 10.383 1 93.38 25 CYS B C 1
ATOM 2136 O O . CYS B 1 25 ? 22.266 44.25 9.852 1 93.38 25 CYS B O 1
ATOM 2138 N N . ASN B 1 26 ? 21.625 42.219 10.562 1 92.25 26 ASN B N 1
ATOM 2139 C CA . ASN B 1 26 ? 22.766 41.562 9.938 1 92.25 26 ASN B CA 1
ATOM 2140 C C . ASN B 1 26 ? 22.5 41.219 8.477 1 92.25 26 ASN B C 1
ATOM 2142 O O . ASN B 1 26 ? 21.516 41.688 7.906 1 92.25 26 ASN B O 1
ATOM 2146 N N . LYS B 1 27 ? 23.438 40.531 7.883 1 94.31 27 LYS B N 1
ATOM 2147 C CA . LYS B 1 27 ? 23.359 40.25 6.449 1 94.31 27 LYS B CA 1
ATOM 2148 C C . LYS B 1 27 ? 22.156 39.375 6.113 1 94.31 27 LYS B C 1
ATOM 2150 O O . LYS B 1 27 ? 21.734 39.312 4.961 1 94.31 27 LYS B O 1
ATOM 2155 N N . TRP B 1 28 ? 21.688 38.781 7.102 1 93.31 28 TRP B N 1
ATOM 2156 C CA . TRP B 1 28 ? 20.547 37.875 6.895 1 93.31 28 TRP B CA 1
ATOM 2157 C C . TRP B 1 28 ? 19.234 38.594 7.219 1 93.31 28 TRP B C 1
ATOM 2159 O O . TRP B 1 28 ? 18.172 37.969 7.223 1 93.31 28 TRP B O 1
ATOM 2169 N N . GLY B 1 29 ? 19.375 39.875 7.582 1 93.75 29 GLY B N 1
ATOM 2170 C CA . GLY B 1 29 ? 18.203 40.688 7.875 1 93.75 29 GLY B CA 1
ATOM 2171 C C . GLY B 1 29 ? 17.719 40.531 9.305 1 93.75 29 GLY B C 1
ATOM 2172 O O . GLY B 1 29 ? 16.641 41.031 9.664 1 93.75 29 GLY B O 1
ATOM 2173 N N . GLN B 1 30 ? 18.469 39.906 10.086 1 94.06 30 GLN B N 1
ATOM 2174 C CA . GLN B 1 30 ? 18.078 39.656 11.461 1 94.06 30 GLN B CA 1
ATOM 2175 C C . GLN B 1 30 ? 18.453 40.812 12.367 1 94.06 30 GLN B C 1
ATOM 2177 O O . GLN B 1 30 ? 19.594 41.312 12.328 1 94.06 30 GLN B O 1
ATOM 2182 N N . SER B 1 31 ? 17.484 41.25 13.062 1 94 31 SER B N 1
ATOM 2183 C CA . SER B 1 31 ? 17.703 42.312 14.039 1 94 31 SER B CA 1
ATOM 2184 C C . SER B 1 31 ? 18 41.75 15.422 1 94 31 SER B C 1
ATOM 2186 O O . SER B 1 31 ? 17.812 40.562 15.656 1 94 31 SER B O 1
ATOM 2188 N N . ALA B 1 32 ? 18.5 42.594 16.297 1 92.38 32 ALA B N 1
ATOM 2189 C CA . ALA B 1 32 ? 18.719 42.219 17.672 1 92.38 32 ALA B CA 1
ATOM 2190 C C . ALA B 1 32 ? 17.422 41.75 18.328 1 92.38 32 ALA B C 1
ATOM 2192 O O . ALA B 1 32 ? 17.422 40.781 19.125 1 92.38 32 ALA B O 1
ATOM 2193 N N . LEU B 1 33 ? 16.359 42.375 17.938 1 95.06 33 LEU B N 1
ATOM 2194 C CA . LEU B 1 33 ? 15.047 42 18.469 1 95.06 33 LEU B CA 1
ATOM 2195 C C . LEU B 1 33 ? 14.688 40.562 18.078 1 95.06 33 LEU B C 1
ATOM 2197 O O . LEU B 1 33 ? 14.227 39.781 18.906 1 95.06 33 LEU B O 1
ATOM 2201 N N . MET B 1 34 ? 14.938 40.219 16.891 1 94 34 MET B N 1
ATOM 2202 C CA . MET B 1 34 ? 14.664 38.875 16.391 1 94 34 MET B CA 1
ATOM 2203 C C . MET B 1 34 ? 15.477 37.844 17.156 1 94 34 MET B C 1
ATOM 2205 O O . MET B 1 34 ? 14.945 36.781 17.531 1 94 34 MET B O 1
ATOM 2209 N N . MET B 1 35 ? 16.672 38.094 17.328 1 90.69 35 MET B N 1
ATOM 2210 C CA . MET B 1 35 ? 17.547 37.188 18.047 1 90.69 35 MET B CA 1
ATOM 2211 C C . MET B 1 35 ? 17.078 37 19.484 1 90.69 35 MET B C 1
ATOM 2213 O O . MET B 1 35 ? 17.109 35.875 20.016 1 90.69 35 MET B O 1
ATOM 2217 N N . ALA B 1 36 ? 16.75 38.062 20.047 1 92.62 36 ALA B N 1
ATOM 2218 C CA . ALA B 1 36 ? 16.234 38 21.422 1 92.62 36 ALA B CA 1
ATOM 2219 C C . ALA B 1 36 ? 14.977 37.125 21.484 1 92.62 36 ALA B C 1
ATOM 2221 O O . ALA B 1 36 ? 14.789 36.375 22.438 1 92.62 36 ALA B O 1
ATOM 2222 N N . CYS B 1 37 ? 14.078 37.281 20.562 1 93.31 37 CYS B N 1
ATOM 2223 C CA . CYS B 1 37 ? 12.859 36.5 20.5 1 93.31 37 CYS B CA 1
ATOM 2224 C C . CYS B 1 37 ? 13.188 35 20.281 1 93.31 37 CYS B C 1
ATOM 2226 O O . CYS B 1 37 ? 12.57 34.156 20.906 1 93.31 37 CYS B O 1
ATOM 2228 N N . GLU B 1 38 ? 14.086 34.719 19.453 1 89.81 38 GLU B N 1
ATOM 2229 C CA . GLU B 1 38 ? 14.477 33.344 19.156 1 89.81 38 GLU B CA 1
ATOM 2230 C C . GLU B 1 38 ? 14.977 32.625 20.406 1 89.81 38 GLU B C 1
ATOM 2232 O O . GLU B 1 38 ? 14.766 31.406 20.578 1 89.81 38 GLU B O 1
ATOM 2237 N N . HIS B 1 39 ? 15.523 33.406 21.25 1 87.88 39 HIS B N 1
ATOM 2238 C CA . HIS B 1 39 ? 16.141 32.812 22.438 1 87.88 39 HIS B CA 1
ATOM 2239 C C . HIS B 1 39 ? 15.312 33.062 23.688 1 87.88 39 HIS B C 1
ATOM 2241 O O . HIS B 1 39 ? 15.789 32.844 24.797 1 87.88 39 HIS B O 1
ATOM 2247 N N . ASP B 1 40 ? 14.195 33.531 23.578 1 90.12 40 ASP B N 1
ATOM 2248 C CA . ASP B 1 40 ? 13.234 33.719 24.656 1 90.12 40 ASP B CA 1
ATOM 2249 C C . ASP B 1 40 ? 13.805 34.656 25.734 1 90.12 40 ASP B C 1
ATOM 2251 O O . ASP B 1 40 ? 13.727 34.344 26.922 1 90.12 40 ASP B O 1
ATOM 2255 N N . GLN B 1 41 ? 14.453 35.625 25.297 1 91.75 41 GLN B N 1
ATOM 2256 C CA . GLN B 1 41 ? 15 36.625 26.203 1 91.75 41 GLN B CA 1
ATOM 2257 C C . GLN B 1 41 ? 14 37.719 26.469 1 91.75 41 GLN B C 1
ATOM 2259 O O . GLN B 1 41 ? 14.133 38.844 25.938 1 91.75 41 GLN B O 1
ATOM 2264 N N . ILE B 1 42 ? 13.195 37.562 27.391 1 93.94 42 ILE B N 1
ATOM 2265 C CA . ILE B 1 42 ? 12.016 38.375 27.641 1 93.94 42 ILE B CA 1
ATOM 2266 C C . ILE B 1 42 ? 12.445 39.781 28.016 1 93.94 42 ILE B C 1
ATOM 2268 O O . ILE B 1 42 ? 11.938 40.781 27.469 1 93.94 42 ILE B O 1
ATOM 2272 N N . GLU B 1 43 ? 13.375 39.844 28.906 1 93.12 43 GLU B N 1
ATOM 2273 C CA . GLU B 1 43 ? 13.805 41.156 29.375 1 93.12 43 GLU B CA 1
ATOM 2274 C C . GLU B 1 43 ? 14.469 41.969 28.25 1 93.12 43 GLU B C 1
ATOM 2276 O O . GLU B 1 43 ? 14.219 43.156 28.109 1 93.12 43 GLU B O 1
ATOM 2281 N N . ILE B 1 44 ? 15.234 41.344 27.516 1 93.31 44 ILE B N 1
ATOM 2282 C CA . ILE B 1 44 ? 15.914 42 26.406 1 93.31 44 ILE B CA 1
ATOM 2283 C C . ILE B 1 44 ? 14.891 42.438 25.375 1 93.31 44 ILE B C 1
ATOM 2285 O O . ILE B 1 44 ? 15 43.562 24.828 1 93.31 44 ILE B O 1
ATOM 2289 N N . VAL B 1 45 ? 13.953 41.656 25.094 1 95.62 45 VAL B N 1
ATOM 2290 C CA . VAL B 1 45 ? 12.883 42 24.172 1 95.62 45 VAL B CA 1
ATOM 2291 C C . VAL B 1 45 ? 12.172 43.281 24.656 1 95.62 45 VAL B C 1
ATOM 2293 O O . VAL B 1 45 ? 11.969 44.219 23.875 1 95.62 45 VAL B O 1
ATOM 2296 N N . LYS B 1 46 ? 11.867 43.281 25.906 1 95.06 46 LYS B N 1
ATOM 2297 C CA . LYS B 1 46 ? 11.188 44.438 26.484 1 95.06 46 LYS B CA 1
ATOM 2298 C C . LYS B 1 46 ? 12.016 45.688 26.312 1 95.06 46 LYS B C 1
ATOM 2300 O O . LYS B 1 46 ? 11.492 46.719 25.875 1 95.06 46 LYS B O 1
ATOM 2305 N N . ILE B 1 47 ? 13.234 45.656 26.609 1 94.12 47 ILE B N 1
ATOM 2306 C CA . ILE B 1 47 ? 14.133 46.812 26.516 1 94.12 47 ILE B CA 1
ATOM 2307 C C . ILE B 1 47 ? 14.211 47.281 25.078 1 94.12 47 ILE B C 1
ATOM 2309 O O . ILE B 1 47 ? 14.125 48.5 24.812 1 94.12 47 ILE B O 1
ATOM 2313 N N . LEU B 1 48 ? 14.367 46.406 24.203 1 95.44 48 LEU B N 1
ATOM 2314 C CA . LEU B 1 48 ? 14.508 46.75 22.797 1 95.44 48 LEU B CA 1
ATOM 2315 C C . LEU B 1 48 ? 13.219 47.375 22.266 1 95.44 48 LEU B C 1
ATOM 2317 O O . LEU B 1 48 ? 13.266 48.375 21.547 1 95.44 48 LEU B O 1
ATOM 2321 N N . LEU B 1 49 ? 12.125 46.906 22.625 1 95.5 49 LEU B N 1
ATOM 2322 C CA . LEU B 1 49 ? 10.844 47.469 22.203 1 95.5 49 LEU B CA 1
ATOM 2323 C C . LEU B 1 49 ? 10.648 48.844 22.781 1 95.5 49 LEU B C 1
ATOM 2325 O O . LEU B 1 49 ? 10.18 49.75 22.078 1 95.5 49 LEU B O 1
ATOM 2329 N N . ASP B 1 50 ? 10.992 49.031 24.031 1 93.69 50 ASP B N 1
ATOM 2330 C CA . ASP B 1 50 ? 10.859 50.344 24.672 1 93.69 50 ASP B CA 1
ATOM 2331 C C . ASP B 1 50 ? 11.742 51.375 24 1 93.69 50 ASP B C 1
ATOM 2333 O O . ASP B 1 50 ? 11.406 52.562 23.984 1 93.69 50 ASP B O 1
ATOM 2337 N N . ARG B 1 51 ? 12.75 50.906 23.422 1 93.31 51 ARG B N 1
ATOM 2338 C CA . ARG B 1 51 ? 13.703 51.844 22.781 1 93.31 51 ARG B CA 1
ATOM 2339 C C . ARG B 1 51 ? 13.367 52.031 21.312 1 93.31 51 ARG B C 1
ATOM 2341 O O . ARG B 1 51 ? 14.125 52.688 20.578 1 93.31 51 ARG B O 1
ATOM 2348 N N . GLY B 1 52 ? 12.367 51.438 20.859 1 91.75 52 GLY B N 1
ATOM 2349 C CA . GLY B 1 52 ? 11.836 51.719 19.547 1 91.75 52 GLY B CA 1
ATOM 2350 C C . GLY B 1 52 ? 12.305 50.781 18.469 1 91.75 52 GLY B C 1
ATOM 2351 O O . GLY B 1 52 ? 12.305 51.094 17.281 1 91.75 52 GLY B O 1
ATOM 2352 N N . ALA B 1 53 ? 12.734 49.625 18.891 1 94.31 53 ALA B N 1
ATOM 2353 C CA . ALA B 1 53 ? 13.078 48.594 17.891 1 94.31 53 ALA B CA 1
ATOM 2354 C C . ALA B 1 53 ? 11.883 48.312 17 1 94.31 53 ALA B C 1
ATOM 2356 O O . ALA B 1 53 ? 10.734 48.344 17.438 1 94.31 53 ALA B O 1
ATOM 2357 N N . ASN B 1 54 ? 12.141 48 15.688 1 93.5 54 ASN B N 1
ATOM 2358 C CA . ASN B 1 54 ? 11.078 47.75 14.727 1 93.5 54 ASN B CA 1
ATOM 2359 C C . ASN B 1 54 ? 10.469 46.344 14.938 1 93.5 54 ASN B C 1
ATOM 2361 O O . ASN B 1 54 ? 11.109 45.344 14.672 1 93.5 54 ASN B O 1
ATOM 2365 N N . SER B 1 55 ? 9.266 46.375 15.297 1 93.25 55 SER B N 1
ATOM 2366 C CA . SER B 1 55 ? 8.578 45.125 15.633 1 93.25 55 SER B CA 1
ATOM 2367 C C . SER B 1 55 ? 8.086 44.406 14.383 1 93.25 55 SER B C 1
ATOM 2369 O O . SER B 1 55 ? 7.727 43.25 14.438 1 93.25 55 SER B O 1
ATOM 2371 N N . ASN B 1 56 ? 8.078 45.062 13.25 1 94.31 56 ASN B N 1
ATOM 2372 C CA . ASN B 1 56 ? 7.461 44.531 12.055 1 94.31 56 ASN B CA 1
ATOM 2373 C C . ASN B 1 56 ? 8.5 44.188 10.977 1 94.31 56 ASN B C 1
ATOM 2375 O O . ASN B 1 56 ? 8.156 43.719 9.898 1 94.31 56 ASN B O 1
ATOM 2379 N N . LYS B 1 57 ? 9.758 44.406 11.383 1 93.38 57 LYS B N 1
ATOM 2380 C CA . LYS B 1 57 ? 10.812 44.125 10.414 1 93.38 57 LYS B CA 1
ATOM 2381 C C . LYS B 1 57 ? 10.93 42.625 10.18 1 93.38 57 LYS B C 1
ATOM 2383 O O . LYS B 1 57 ? 10.898 41.844 11.125 1 93.38 57 LYS B O 1
ATOM 2388 N N . CYS B 1 58 ? 11.039 42.281 8.844 1 94.5 58 CYS B N 1
ATOM 2389 C CA . CYS B 1 58 ? 11.203 40.875 8.5 1 94.5 58 CYS B CA 1
ATOM 2390 C C . CYS B 1 58 ? 12.625 40.594 8.031 1 94.5 58 CYS B C 1
ATOM 2392 O O . CYS B 1 58 ? 13.289 41.469 7.465 1 94.5 58 CYS B O 1
ATOM 2394 N N . ASP B 1 59 ? 13.031 39.375 8.32 1 93.81 59 ASP B N 1
ATOM 2395 C CA . ASP B 1 59 ? 14.336 38.969 7.797 1 93.81 59 ASP B CA 1
ATOM 2396 C 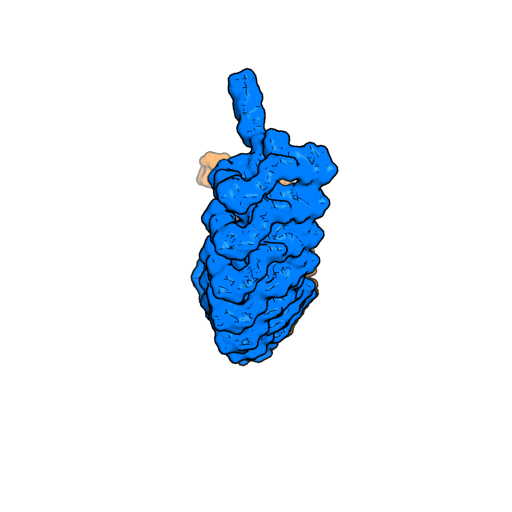C . ASP B 1 59 ? 14.219 38.5 6.352 1 93.81 59 ASP B C 1
ATOM 2398 O O . ASP B 1 59 ? 13.188 38.688 5.703 1 93.81 59 ASP B O 1
ATOM 2402 N N . ASN B 1 60 ? 15.297 38 5.848 1 93.62 60 ASN B N 1
ATOM 2403 C CA . ASN B 1 60 ? 15.352 37.625 4.441 1 93.62 60 ASN B CA 1
ATOM 2404 C C . ASN B 1 60 ? 14.422 36.438 4.148 1 93.62 60 ASN B C 1
ATOM 2406 O O . ASN B 1 60 ? 14.117 36.156 2.988 1 93.62 60 ASN B O 1
ATOM 2410 N N . GLU B 1 61 ? 14.008 35.75 5.176 1 90.31 61 GLU B N 1
ATOM 2411 C CA . GLU B 1 61 ? 13.062 34.656 5.016 1 90.31 61 GLU B CA 1
ATOM 2412 C C . GLU B 1 61 ? 11.633 35.125 5.332 1 90.31 61 GLU B C 1
ATOM 2414 O O . GLU B 1 61 ? 10.75 34.281 5.535 1 90.31 61 GLU B O 1
ATOM 2419 N N . ASN B 1 62 ? 11.539 36.438 5.512 1 93.31 62 ASN B N 1
ATOM 2420 C CA . ASN B 1 62 ? 10.258 37.094 5.77 1 93.31 62 ASN B CA 1
ATOM 2421 C C . ASN B 1 62 ? 9.719 36.719 7.152 1 93.31 62 ASN B C 1
ATOM 2423 O O . ASN B 1 62 ? 8.5 36.625 7.336 1 93.31 62 ASN B O 1
ATOM 2427 N N . GLN B 1 63 ? 10.602 36.438 7.977 1 94.06 63 GLN B N 1
ATOM 2428 C CA . GLN B 1 63 ? 10.203 36.156 9.359 1 94.06 63 GLN B CA 1
ATOM 2429 C C . GLN B 1 63 ? 10.289 37.438 10.203 1 94.06 63 GLN B C 1
ATOM 2431 O O . GLN B 1 63 ? 11.312 38.125 10.211 1 94.06 63 GLN B O 1
ATOM 2436 N N . SER B 1 64 ? 9.172 37.719 10.852 1 95 64 SER B N 1
ATOM 2437 C CA . SER B 1 64 ? 9.141 38.844 11.781 1 95 64 SER B CA 1
ATOM 2438 C C . SER B 1 64 ? 9.43 38.375 13.211 1 95 64 SER B C 1
ATOM 2440 O O . SER B 1 64 ? 9.336 37.188 13.516 1 95 64 SER B O 1
ATOM 2442 N N . PRO B 1 65 ? 9.852 39.344 14.062 1 94.88 65 PRO B N 1
ATOM 2443 C CA . PRO B 1 65 ? 10.07 38.969 15.461 1 94.88 65 PRO B CA 1
ATOM 2444 C C . PRO B 1 65 ? 8.836 38.312 16.094 1 94.88 65 PRO B C 1
ATOM 2446 O O . PRO B 1 65 ? 8.953 37.344 16.828 1 94.88 65 PRO B O 1
ATOM 2449 N N . LEU B 1 66 ? 7.691 38.875 15.781 1 96 66 LEU B N 1
ATOM 2450 C CA . LEU B 1 66 ? 6.457 38.281 16.312 1 96 66 LEU B CA 1
ATOM 2451 C C . LEU B 1 66 ? 6.27 36.844 15.844 1 96 66 LEU B C 1
ATOM 2453 O O . LEU B 1 66 ? 5.887 36 16.625 1 96 66 LEU B O 1
ATOM 2457 N N . MET B 1 67 ? 6.551 36.594 14.664 1 96.12 67 MET B N 1
ATOM 2458 C CA . MET B 1 67 ? 6.434 35.25 14.102 1 96.12 67 MET B CA 1
ATOM 2459 C C . MET B 1 67 ? 7.359 34.281 14.828 1 96.12 67 MET B C 1
ATOM 2461 O O . MET B 1 67 ? 6.973 33.156 15.117 1 96.12 67 MET B O 1
ATOM 2465 N N . MET B 1 68 ? 8.531 34.719 15.109 1 94.5 68 MET B N 1
ATOM 2466 C CA . MET B 1 68 ? 9.484 33.875 15.844 1 94.5 68 MET B CA 1
ATOM 2467 C C . MET B 1 68 ? 8.969 33.562 17.234 1 94.5 68 MET B C 1
ATOM 2469 O O . MET B 1 68 ? 9.062 32.406 17.688 1 94.5 68 MET B O 1
ATOM 2473 N N . ALA B 1 69 ? 8.445 34.562 17.812 1 95.75 69 ALA B N 1
ATOM 2474 C CA . ALA B 1 69 ? 7.875 34.344 19.141 1 95.75 69 ALA B CA 1
ATOM 2475 C C . ALA B 1 69 ? 6.719 33.344 19.094 1 95.75 69 ALA B C 1
ATOM 2477 O O . ALA B 1 69 ? 6.594 32.5 19.969 1 95.75 69 ALA B O 1
ATOM 2478 N N . CYS B 1 70 ? 5.871 33.469 18.125 1 96.19 70 CYS B N 1
ATOM 2479 C CA . CYS B 1 70 ? 4.754 32.531 17.953 1 96.19 70 CYS B CA 1
ATOM 2480 C C . CYS B 1 70 ? 5.254 31.109 17.703 1 96.19 70 CYS B C 1
ATOM 2482 O O . CYS B 1 70 ? 4.715 30.156 18.266 1 96.19 70 CYS B O 1
ATOM 2484 N N . LYS B 1 71 ? 6.281 30.969 16.938 1 95.38 71 LYS B N 1
ATOM 2485 C CA . LYS B 1 71 ? 6.852 29.672 16.609 1 95.38 71 LYS B CA 1
ATOM 2486 C C . LYS B 1 71 ? 7.344 28.953 17.859 1 95.38 71 LYS B C 1
ATOM 2488 O O . LYS B 1 71 ? 7.195 27.734 17.984 1 95.38 71 LYS B O 1
ATOM 2493 N N . HIS B 1 72 ? 7.777 29.734 18.734 1 95 72 HIS B N 1
ATOM 2494 C CA . HIS B 1 72 ? 8.375 29.156 19.922 1 95 72 HIS B CA 1
ATOM 2495 C C . HIS B 1 72 ? 7.395 29.125 21.094 1 95 72 HIS B C 1
ATOM 2497 O O . HIS B 1 72 ? 7.738 28.703 22.203 1 95 72 HIS B O 1
ATOM 2503 N N . GLY B 1 73 ? 6.273 29.578 20.891 1 96.31 73 GLY B N 1
ATOM 2504 C CA . GLY B 1 73 ? 5.234 29.516 21.906 1 96.31 73 GLY B CA 1
ATOM 2505 C C . GLY B 1 73 ? 5.484 30.453 23.078 1 96.31 73 GLY B C 1
ATOM 2506 O O . GLY B 1 73 ? 5.145 30.125 24.219 1 96.31 73 GLY B O 1
ATOM 2507 N N . GLN B 1 74 ? 6.078 31.547 22.812 1 96.12 74 GLN B N 1
ATOM 2508 C CA . GLN B 1 74 ? 6.453 32.469 23.859 1 96.12 74 GLN B CA 1
ATOM 2509 C C . GLN B 1 74 ? 5.32 33.469 24.141 1 96.12 74 GLN B C 1
ATOM 2511 O O . GLN B 1 74 ? 5.344 34.594 23.672 1 96.12 74 GLN B O 1
ATOM 2516 N N . ILE B 1 75 ? 4.523 33.188 24.984 1 96.62 75 ILE B N 1
ATOM 2517 C CA . ILE B 1 75 ? 3.26 33.875 25.203 1 96.62 75 ILE B CA 1
ATOM 2518 C C . ILE B 1 75 ? 3.529 35.281 25.719 1 96.62 75 ILE B C 1
ATOM 2520 O O . ILE B 1 75 ? 2.889 36.25 25.266 1 96.62 75 ILE B O 1
ATOM 2524 N N . GLU B 1 76 ? 4.426 35.375 26.641 1 96.44 76 GLU B N 1
ATOM 2525 C CA . GLU B 1 76 ? 4.727 36.688 27.219 1 96.44 76 GLU B CA 1
ATOM 2526 C C . GLU B 1 76 ? 5.25 37.656 26.156 1 96.44 76 GLU B C 1
ATOM 2528 O O . GLU B 1 76 ? 4.82 38.781 26.078 1 96.44 76 GLU B O 1
ATOM 2533 N N . ILE B 1 77 ? 6.09 37.156 25.375 1 96.88 77 ILE B N 1
ATOM 2534 C CA . ILE B 1 77 ? 6.664 37.969 24.297 1 96.88 77 ILE B CA 1
ATOM 2535 C C . ILE B 1 77 ? 5.582 38.312 23.281 1 96.88 77 ILE B C 1
ATOM 2537 O O . ILE B 1 77 ? 5.492 39.469 22.828 1 96.88 77 ILE B O 1
ATOM 2541 N N . VAL B 1 78 ? 4.762 37.406 22.953 1 97.62 78 VAL B N 1
ATOM 2542 C CA . VAL B 1 78 ? 3.666 37.625 22.016 1 97.62 78 VAL B CA 1
ATOM 2543 C C . VAL B 1 78 ? 2.752 38.75 22.562 1 97.62 78 VAL B C 1
ATOM 2545 O O . VAL B 1 78 ? 2.385 39.656 21.828 1 97.62 78 VAL B O 1
ATOM 2548 N N . ASN B 1 79 ? 2.516 38.656 23.844 1 96.75 79 ASN B N 1
ATOM 2549 C CA . ASN B 1 79 ? 1.679 39.688 24.469 1 96.75 79 ASN B CA 1
ATOM 2550 C C . ASN B 1 79 ? 2.314 41.062 24.359 1 96.75 79 ASN B C 1
ATOM 2552 O O . ASN B 1 79 ? 1.624 42.062 24.094 1 96.75 79 ASN B O 1
ATOM 2556 N N . MET B 1 80 ? 3.531 41.156 24.531 1 96.12 80 MET B N 1
ATOM 2557 C CA . MET B 1 80 ? 4.238 42.438 24.422 1 96.12 80 MET B CA 1
ATOM 2558 C C . MET B 1 80 ? 4.07 43.031 23.031 1 96.12 80 MET B C 1
ATOM 2560 O O . MET B 1 80 ? 3.85 44.25 22.906 1 96.12 80 MET B O 1
ATOM 2564 N N . PHE B 1 81 ? 4.195 42.156 22.078 1 97.44 81 PHE B N 1
ATOM 2565 C CA . PHE B 1 81 ? 4.062 42.625 20.688 1 97.44 81 PHE B CA 1
ATOM 2566 C C . PHE B 1 81 ? 2.635 43.062 20.406 1 97.44 81 PHE B C 1
ATOM 2568 O O . PHE B 1 81 ? 2.424 44.094 19.781 1 97.44 81 PHE B O 1
ATOM 2575 N N . LEU B 1 82 ? 1.706 42.375 20.859 1 96 82 LEU B N 1
ATOM 2576 C CA . LEU B 1 82 ? 0.306 42.688 20.609 1 96 82 LEU B CA 1
ATOM 2577 C C . LEU B 1 82 ? -0.083 44 21.297 1 96 82 LEU B C 1
ATOM 2579 O O . LEU B 1 82 ? -0.825 44.812 20.734 1 96 82 LEU B O 1
ATOM 2583 N N . ASP B 1 83 ? 0.414 44.188 22.5 1 94 83 ASP B N 1
ATOM 2584 C CA . ASP B 1 83 ? 0.145 45.406 23.25 1 94 83 ASP B CA 1
ATOM 2585 C C . ASP B 1 83 ? 0.691 46.625 22.516 1 94 83 ASP B C 1
ATOM 2587 O O . ASP B 1 83 ? 0.136 47.719 22.641 1 94 83 ASP B O 1
ATOM 2591 N N . ARG B 1 84 ? 1.642 46.438 21.781 1 93 84 ARG B N 1
ATOM 2592 C CA . ARG B 1 84 ? 2.283 47.531 21.078 1 93 84 ARG B CA 1
ATOM 2593 C C . ARG B 1 84 ? 1.799 47.625 19.625 1 93 84 ARG B C 1
ATOM 2595 O O . ARG B 1 84 ? 2.438 48.25 18.797 1 93 84 ARG B O 1
ATOM 2602 N N . ARG B 1 85 ? 0.845 46.875 19.328 1 91.75 85 ARG B N 1
ATOM 2603 C CA . ARG B 1 85 ? 0.108 46.906 18.078 1 91.75 85 ARG B CA 1
ATOM 2604 C C . ARG B 1 85 ? 0.99 46.469 16.906 1 91.75 85 ARG B C 1
ATOM 2606 O O . ARG B 1 85 ? 0.953 47.062 15.836 1 91.75 85 ARG B O 1
ATOM 2613 N N . ALA B 1 86 ? 1.836 45.5 17.266 1 94.19 86 ALA B N 1
ATOM 2614 C CA . ALA B 1 86 ? 2.564 44.875 16.156 1 94.19 86 ALA B CA 1
ATOM 2615 C C . ALA B 1 86 ? 1.604 44.281 15.133 1 94.19 86 ALA B C 1
ATOM 2617 O O . ALA B 1 86 ? 0.476 43.906 15.461 1 94.19 86 ALA B O 1
ATOM 2618 N N . ASP B 1 87 ? 2.018 44.219 13.844 1 94.88 87 ASP B N 1
ATOM 2619 C CA . ASP B 1 87 ? 1.193 43.625 12.789 1 94.88 87 ASP B CA 1
ATOM 2620 C C . ASP B 1 87 ? 1.062 42.125 12.953 1 94.88 87 ASP B C 1
ATOM 2622 O O . ASP B 1 87 ? 1.926 41.375 12.5 1 94.88 87 ASP B O 1
ATOM 2626 N N . TYR B 1 88 ? 0.014 41.812 13.539 1 94.88 88 TYR B N 1
ATOM 2627 C CA . TYR B 1 88 ? -0.161 40.375 13.844 1 94.88 88 TYR B CA 1
ATOM 2628 C C . TYR B 1 88 ? -0.712 39.625 12.641 1 94.88 88 TYR B C 1
ATOM 2630 O O . TYR B 1 88 ? -0.849 38.406 12.68 1 94.88 88 TYR B O 1
ATOM 2638 N N . ASN B 1 89 ? -0.966 40.25 11.547 1 94.75 89 ASN B N 1
ATOM 2639 C CA . ASN B 1 89 ? -1.449 39.625 10.328 1 94.75 89 ASN B CA 1
ATOM 2640 C C . ASN B 1 89 ? -0.346 39.5 9.281 1 94.75 89 ASN B C 1
ATOM 2642 O O . ASN B 1 89 ? -0.599 39.062 8.148 1 94.75 89 ASN B O 1
ATOM 2646 N N . GLN B 1 90 ? 0.812 39.875 9.727 1 93.94 90 GLN B N 1
ATOM 2647 C CA . GLN B 1 90 ? 1.939 39.688 8.82 1 93.94 90 GLN B CA 1
ATOM 2648 C C . GLN B 1 90 ? 2.107 38.25 8.414 1 93.94 90 GLN B C 1
ATOM 2650 O O . GLN B 1 90 ? 1.911 37.344 9.227 1 93.94 90 GLN B O 1
ATOM 2655 N N . ARG B 1 91 ? 2.535 38.031 7.125 1 94.31 91 ARG B N 1
ATOM 2656 C CA . ARG B 1 91 ? 2.689 36.656 6.605 1 94.31 91 ARG B CA 1
ATOM 2657 C C . ARG B 1 91 ? 4.148 36.375 6.281 1 94.31 91 ARG B C 1
ATOM 2659 O O . ARG B 1 91 ? 4.863 37.219 5.762 1 94.31 91 ARG B O 1
ATOM 2666 N N . GLY B 1 92 ? 4.539 35.188 6.684 1 92.38 92 GLY B N 1
ATOM 2667 C CA . GLY B 1 92 ? 5.906 34.75 6.457 1 92.38 92 GLY B CA 1
ATOM 2668 C C . GLY B 1 92 ? 6.062 33.906 5.191 1 92.38 92 GLY B C 1
ATOM 2669 O O . GLY B 1 92 ? 5.379 34.156 4.195 1 92.38 92 GLY B O 1
ATOM 2670 N N . SER B 1 93 ? 7.027 33.062 5.348 1 88.75 93 SER B N 1
ATOM 2671 C CA . SER B 1 93 ? 7.301 32.188 4.227 1 88.75 93 SER B CA 1
ATOM 2672 C C . SER B 1 93 ? 6.055 31.391 3.84 1 88.75 93 SER B C 1
ATOM 2674 O O . SER B 1 93 ? 5.301 30.953 4.707 1 88.75 93 SER B O 1
ATOM 2676 N N . TRP B 1 94 ? 5.797 31.359 2.553 1 92 94 TRP B N 1
ATOM 2677 C CA . TRP B 1 94 ? 4.711 30.594 1.95 1 92 94 TRP B CA 1
ATOM 2678 C C . TRP B 1 94 ? 3.357 31.219 2.277 1 92 94 TRP B C 1
ATOM 2680 O O . TRP B 1 94 ? 2.326 30.547 2.199 1 92 94 TRP B O 1
ATOM 2690 N N . GLY B 1 95 ? 3.414 32.438 2.797 1 94.06 95 GLY B N 1
ATOM 2691 C CA . GLY B 1 95 ? 2.17 33.156 3.061 1 94.06 95 GLY B CA 1
ATOM 2692 C C . GLY B 1 95 ? 1.501 32.719 4.352 1 94.06 95 GLY B C 1
ATOM 2693 O O . GLY B 1 95 ? 0.29 32.875 4.516 1 94.06 95 GLY B O 1
ATOM 2694 N N . ARG B 1 96 ? 2.283 32.219 5.262 1 95.56 96 ARG B N 1
ATOM 2695 C CA . ARG B 1 96 ? 1.707 31.719 6.512 1 95.56 96 ARG B CA 1
ATOM 2696 C C . ARG B 1 96 ? 1.669 32.812 7.562 1 95.56 96 ARG B C 1
ATOM 2698 O O . ARG B 1 96 ? 2.646 33.562 7.742 1 95.56 96 ARG B O 1
ATOM 2705 N N . SER B 1 97 ? 0.523 32.938 8.109 1 95.5 97 SER B N 1
ATOM 2706 C CA . SER B 1 97 ? 0.302 33.938 9.148 1 95.5 97 SER B CA 1
ATOM 2707 C C . SER B 1 97 ? 0.67 33.406 10.523 1 95.5 97 SER B C 1
ATOM 2709 O O . SER B 1 97 ? 0.941 32.219 10.672 1 95.5 97 SER B O 1
ATOM 2711 N N . ASN B 1 98 ? 0.661 34.312 11.477 1 96.5 98 ASN B N 1
ATOM 2712 C CA . ASN B 1 98 ? 0.934 33.938 12.859 1 96.5 98 ASN B CA 1
ATOM 2713 C C . ASN B 1 98 ? -0.117 32.969 13.383 1 96.5 98 ASN B C 1
ATOM 2715 O O . ASN B 1 98 ? 0.208 32.031 14.125 1 96.5 98 ASN B O 1
ATOM 2719 N N . VAL B 1 99 ? -1.366 33.125 12.922 1 97.44 99 VAL B N 1
ATOM 2720 C CA . VAL B 1 99 ? -2.432 32.219 13.328 1 97.44 99 VAL B CA 1
ATOM 2721 C C . VAL B 1 99 ? -2.139 30.812 12.805 1 97.44 99 VAL B C 1
ATOM 2723 O O . VAL B 1 99 ? -2.295 29.828 13.531 1 97.44 99 VAL B O 1
ATOM 2726 N N . MET B 1 100 ? -1.701 30.719 11.648 1 97.31 100 MET B N 1
ATOM 2727 C CA . MET B 1 100 ? -1.396 29.422 11.039 1 97.31 100 MET B CA 1
ATOM 2728 C C . MET B 1 100 ? -0.266 28.719 11.781 1 97.31 100 MET B C 1
ATOM 2730 O O . MET B 1 100 ? -0.322 27.516 12.008 1 97.31 100 MET B O 1
ATOM 2734 N N . ILE B 1 101 ? 0.71 29.469 12.141 1 96.62 101 ILE B N 1
ATOM 2735 C CA . ILE B 1 101 ? 1.832 28.922 12.891 1 96.62 101 ILE B CA 1
ATOM 2736 C C . ILE B 1 101 ? 1.335 28.359 14.219 1 96.62 101 ILE B C 1
ATOM 2738 O O . ILE B 1 101 ? 1.677 27.234 14.594 1 96.62 101 ILE B O 1
ATOM 2742 N N . ALA B 1 102 ? 0.558 29.109 14.844 1 97.5 102 ALA B N 1
ATOM 2743 C CA . ALA B 1 102 ? -0.005 28.672 16.109 1 97.5 102 ALA B CA 1
ATOM 2744 C C . ALA B 1 102 ? -0.85 27.406 15.938 1 97.5 102 ALA B C 1
ATOM 2746 O O . ALA B 1 102 ? -0.805 26.5 16.766 1 97.5 102 ALA B O 1
ATOM 2747 N N . CYS B 1 103 ? -1.612 27.328 14.938 1 97.62 103 CYS B N 1
ATOM 2748 C CA . CYS B 1 103 ? -2.455 26.188 14.625 1 97.62 103 CYS B CA 1
ATOM 2749 C C . CYS B 1 103 ? -1.611 24.938 14.367 1 97.62 103 CYS B C 1
ATOM 2751 O O . CYS B 1 103 ? -1.926 23.859 14.852 1 97.62 103 CYS B O 1
ATOM 2753 N N . LYS B 1 104 ? -0.583 25.078 13.625 1 97.12 104 LYS B N 1
ATOM 2754 C CA . LYS B 1 104 ? 0.284 23.969 13.25 1 97.12 104 LYS B CA 1
ATOM 2755 C C . LYS B 1 104 ? 0.994 23.391 14.469 1 97.12 104 LYS B C 1
ATOM 2757 O O . LYS B 1 104 ? 1.075 22.172 14.633 1 97.12 104 LYS B O 1
ATOM 2762 N N . LEU B 1 105 ? 1.399 24.281 15.297 1 97.44 105 LEU B N 1
ATOM 2763 C CA . LEU B 1 105 ? 2.27 23.875 16.391 1 97.44 105 LEU B CA 1
ATOM 2764 C C . LEU B 1 105 ? 1.464 23.609 17.672 1 97.44 105 LEU B C 1
ATOM 2766 O O . LEU B 1 105 ? 1.995 23.094 18.656 1 97.44 105 LEU B O 1
ATOM 2770 N N . GLY B 1 106 ? 0.316 24 17.703 1 97.88 106 GLY B N 1
ATOM 2771 C CA . GLY B 1 106 ? -0.566 23.703 18.828 1 97.88 106 GLY B CA 1
ATOM 2772 C C . GLY B 1 106 ? -0.41 24.688 19.984 1 97.88 106 GLY B C 1
ATOM 2773 O O . GLY B 1 106 ? -0.548 24.297 21.141 1 97.88 106 GLY B O 1
ATOM 2774 N N . HIS B 1 107 ? -0.002 25.844 19.688 1 97.94 107 HIS B N 1
ATOM 2775 C CA . HIS B 1 107 ? 0.076 26.891 20.703 1 97.94 107 HIS B CA 1
ATOM 2776 C C . HIS B 1 107 ? -1.293 27.5 20.969 1 97.94 107 HIS B C 1
ATOM 2778 O O . HIS B 1 107 ? -1.576 28.609 20.5 1 97.94 107 HIS B O 1
ATOM 2784 N N . THR B 1 108 ? -2.01 26.922 21.75 1 98.19 108 THR B N 1
ATOM 2785 C CA . THR B 1 108 ? -3.418 27.219 21.953 1 98.19 108 THR B CA 1
ATOM 2786 C C . THR B 1 108 ? -3.584 28.641 22.516 1 98.19 108 THR B C 1
ATOM 2788 O O . THR B 1 108 ? -4.43 29.391 22.047 1 98.19 108 THR B O 1
ATOM 2791 N N . GLN B 1 109 ? -2.795 28.953 23.5 1 98.06 109 GLN B N 1
ATOM 2792 C CA . GLN B 1 109 ? -2.918 30.266 24.125 1 98.06 109 GLN B CA 1
ATOM 2793 C C . GLN B 1 109 ? -2.586 31.375 23.141 1 98.06 109 GLN B C 1
ATOM 2795 O O . GLN B 1 109 ? -3.25 32.406 23.125 1 98.06 109 GLN B O 1
ATOM 2800 N N . ILE B 1 110 ? -1.638 31.172 22.344 1 98.06 110 ILE B N 1
ATOM 2801 C CA . ILE B 1 110 ? -1.261 32.156 21.344 1 98.06 110 ILE B CA 1
ATOM 2802 C C . ILE B 1 110 ? -2.373 32.281 20.312 1 98.06 110 ILE B C 1
ATOM 2804 O O . ILE B 1 110 ? -2.744 33.406 19.938 1 98.06 110 ILE B O 1
ATOM 2808 N N . ALA B 1 111 ? -2.869 31.188 19.859 1 98.25 111 ALA B N 1
ATOM 2809 C CA . ALA B 1 111 ? -3.996 31.219 18.938 1 98.25 111 ALA B CA 1
ATOM 2810 C C . ALA B 1 111 ? -5.164 32 19.516 1 98.25 111 ALA B C 1
ATOM 2812 O O . ALA B 1 111 ? -5.742 32.844 18.828 1 98.25 111 ALA B O 1
ATOM 2813 N N . LYS B 1 112 ? -5.414 31.734 20.734 1 97.69 112 LYS B N 1
ATOM 2814 C CA . LYS B 1 112 ? -6.504 32.438 21.422 1 97.69 112 LYS B CA 1
ATOM 2815 C C . LYS B 1 112 ? -6.266 33.938 21.438 1 97.69 112 LYS B C 1
ATOM 2817 O O . LYS B 1 112 ? -7.156 34.719 21.094 1 97.69 112 LYS B O 1
ATOM 2822 N N . LEU B 1 113 ? -5.113 34.375 21.781 1 97.25 113 LEU B N 1
ATOM 2823 C CA . LEU B 1 113 ? -4.754 35.812 21.844 1 97.25 113 LEU B CA 1
ATOM 2824 C C . LEU B 1 113 ? -4.91 36.469 20.484 1 97.25 113 LEU B C 1
ATOM 2826 O O . LEU B 1 113 ? -5.492 37.531 20.375 1 97.25 113 LEU B O 1
ATOM 2830 N N . LEU B 1 114 ? -4.441 35.781 19.5 1 97.69 114 LEU B N 1
ATOM 2831 C CA . LEU B 1 114 ? -4.5 36.344 18.156 1 97.69 114 LEU B CA 1
ATOM 2832 C C . LEU B 1 114 ? -5.945 36.438 17.672 1 97.69 114 LEU B C 1
ATOM 2834 O O . LEU B 1 114 ? -6.332 37.469 17.078 1 97.69 114 LEU B O 1
ATOM 2838 N N . LEU B 1 115 ? -6.699 35.469 17.938 1 96.88 115 LEU B N 1
ATOM 2839 C CA . LEU B 1 115 ? -8.094 35.469 17.516 1 96.88 115 LEU B CA 1
ATOM 2840 C C . LEU B 1 115 ? -8.898 36.531 18.266 1 96.88 115 LEU B C 1
ATOM 2842 O O . LEU B 1 115 ? -9.812 37.156 17.688 1 96.88 115 LEU B O 1
ATOM 2846 N N . GLU B 1 116 ? -8.57 36.75 19.5 1 95.19 116 GLU B N 1
ATOM 2847 C CA . GLU B 1 116 ? -9.227 37.781 20.281 1 95.19 116 GLU B CA 1
ATOM 2848 C C . GLU B 1 116 ? -8.93 39.156 19.688 1 95.19 116 GLU B C 1
ATOM 2850 O O . GLU B 1 116 ? -9.773 40.062 19.75 1 95.19 116 GLU B O 1
ATOM 2855 N N . LYS B 1 117 ? -7.785 39.312 19.141 1 94.5 117 LYS B N 1
ATOM 2856 C CA . LYS B 1 117 ? -7.398 40.562 18.5 1 94.5 117 LYS B CA 1
ATOM 2857 C C . LYS B 1 117 ? -7.953 40.656 17.078 1 94.5 117 LYS B C 1
ATOM 2859 O O . LYS B 1 117 ? -7.629 41.594 16.344 1 94.5 117 LYS B O 1
ATOM 2864 N N . ARG B 1 118 ? -8.703 39.656 16.703 1 93.56 118 ARG B N 1
ATOM 2865 C CA . ARG B 1 118 ? -9.391 39.562 15.414 1 93.56 118 ARG B CA 1
ATOM 2866 C C . ARG B 1 118 ? -8.406 39.375 14.273 1 93.56 118 ARG B C 1
ATOM 2868 O O . ARG B 1 118 ? -8.555 39.969 13.203 1 93.56 118 ARG B O 1
ATOM 2875 N N . ALA B 1 119 ? -7.379 38.594 14.609 1 95 119 ALA B N 1
ATOM 2876 C CA . ALA B 1 119 ? -6.473 38.219 13.531 1 95 119 ALA B CA 1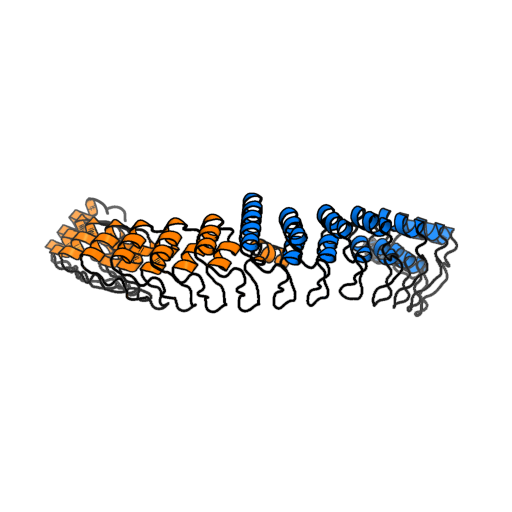
ATOM 2877 C C . ALA B 1 119 ? -7.223 37.469 12.43 1 95 119 ALA B C 1
ATOM 2879 O O . ALA B 1 119 ? -8.188 36.75 12.695 1 95 119 ALA B O 1
ATOM 2880 N N . ASP B 1 120 ? -6.766 37.594 11.148 1 93.88 120 ASP B N 1
ATOM 2881 C CA . ASP B 1 120 ? -7.375 36.906 10.016 1 93.88 1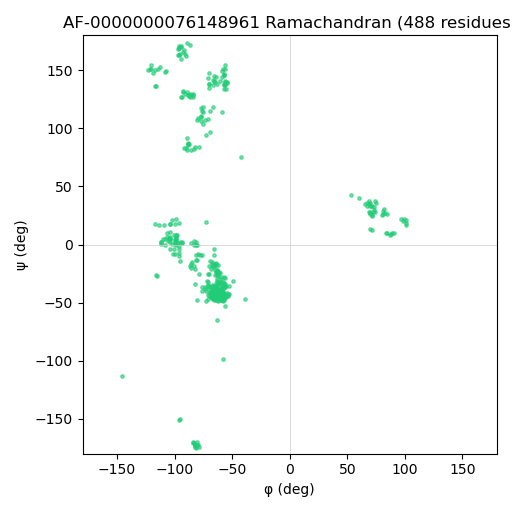20 ASP B CA 1
ATOM 2882 C C . ASP B 1 120 ? -7.172 35.406 10.125 1 93.88 120 ASP B C 1
ATOM 2884 O O . ASP B 1 120 ? -6.039 34.906 10.109 1 93.88 120 ASP B O 1
ATOM 2888 N N . CYS B 1 121 ? -8.273 34.719 10.219 1 92.94 121 CYS B N 1
ATOM 2889 C CA . CYS B 1 121 ? -8.172 33.281 10.383 1 92.94 121 CYS B CA 1
ATOM 2890 C C . CYS B 1 121 ? -8.805 32.562 9.203 1 92.94 121 CYS B C 1
ATOM 2892 O O . CYS B 1 121 ? -9.039 31.344 9.273 1 92.94 121 CYS B O 1
ATOM 2894 N N . TYR B 1 122 ? -9 33.281 8.07 1 92.44 122 TYR B N 1
ATOM 2895 C CA . TYR B 1 122 ? -9.68 32.688 6.918 1 92.44 122 TYR B CA 1
ATOM 2896 C C . TYR B 1 122 ? -8.734 32.594 5.727 1 92.44 122 TYR B C 1
ATOM 2898 O O . TYR B 1 122 ? -8.906 31.75 4.855 1 92.44 122 TYR B O 1
ATOM 2906 N N . LYS B 1 123 ? -7.793 33.469 5.734 1 94.12 123 LYS B N 1
ATOM 2907 C CA . LYS B 1 123 ? -6.898 33.531 4.582 1 94.12 123 LYS B CA 1
ATOM 2908 C C . LYS B 1 123 ? -5.996 32.312 4.52 1 94.12 123 LYS B C 1
ATOM 2910 O O . LYS B 1 123 ? -5.445 31.875 5.539 1 94.12 123 LYS B O 1
ATOM 2915 N N . CYS B 1 124 ? -5.801 31.781 3.338 1 96.69 124 CYS B N 1
ATOM 2916 C CA . CYS B 1 124 ? -5.02 30.562 3.113 1 96.69 124 CYS B CA 1
ATOM 2917 C C . CYS B 1 124 ? -3.588 30.906 2.717 1 96.69 124 CYS B C 1
ATOM 2919 O O . CYS B 1 124 ? -3.283 32.062 2.393 1 96.69 124 CYS B O 1
ATOM 2921 N N . ASP B 1 125 ? -2.717 29.906 2.83 1 96.12 125 ASP B N 1
ATOM 2922 C CA . ASP B 1 125 ? -1.347 30.062 2.352 1 96.12 125 ASP B CA 1
ATOM 2923 C C . ASP B 1 125 ? -1.253 29.781 0.853 1 96.12 125 ASP B C 1
ATOM 2925 O O . ASP B 1 125 ? -2.271 29.719 0.161 1 96.12 125 ASP B O 1
ATOM 2929 N N . VAL B 1 126 ? -0.077 29.688 0.339 1 96.44 126 VAL B N 1
ATOM 2930 C CA . VAL B 1 126 ? 0.139 29.562 -1.099 1 96.44 126 VAL B CA 1
ATOM 2931 C C . VAL B 1 126 ? -0.381 28.219 -1.589 1 96.44 126 VAL B C 1
ATOM 2933 O O . VAL B 1 126 ? -0.596 28.031 -2.789 1 96.44 126 VAL B O 1
ATOM 2936 N N . PHE B 1 127 ? -0.58 27.297 -0.695 1 96.56 127 PHE B N 1
ATOM 2937 C CA . PHE B 1 127 ? -1.072 25.984 -1.051 1 96.56 127 PHE B CA 1
ATOM 2938 C C . PHE B 1 127 ? -2.572 25.875 -0.801 1 96.56 127 PHE B C 1
ATOM 2940 O O . PHE B 1 127 ? -3.131 24.766 -0.803 1 96.56 127 PHE B O 1
ATOM 2947 N N . ASP B 1 128 ? -3.125 27 -0.421 1 97.38 128 ASP B N 1
ATOM 2948 C CA . ASP B 1 128 ? -4.555 27.125 -0.155 1 97.38 128 ASP B CA 1
ATOM 2949 C C . ASP B 1 128 ? -4.941 26.406 1.133 1 97.38 128 ASP B C 1
ATOM 2951 O O . ASP B 1 128 ? -6.059 25.906 1.26 1 97.38 128 ASP B O 1
ATOM 2955 N N . GLN B 1 129 ? -3.992 26.281 1.95 1 97 129 GLN B N 1
ATOM 2956 C CA . GLN B 1 129 ? -4.285 25.719 3.264 1 97 129 GLN B CA 1
ATOM 2957 C C . GLN B 1 129 ? -4.742 26.812 4.238 1 97 129 GLN B C 1
ATOM 2959 O O . GLN B 1 129 ? -4.094 27.844 4.363 1 97 129 GLN B O 1
ATOM 2964 N N . SER B 1 130 ? -5.844 26.531 4.855 1 96.94 130 SER B N 1
ATOM 2965 C CA . SER B 1 130 ? -6.383 27.453 5.848 1 96.94 130 SER B CA 1
ATOM 2966 C C . SER B 1 130 ? -5.863 27.141 7.246 1 96.94 130 SER B C 1
ATOM 2968 O O . SER B 1 130 ? -5.336 26.047 7.48 1 96.94 130 SER B O 1
ATOM 2970 N N . PRO B 1 131 ? -5.98 28.094 8.164 1 97.56 131 PRO B N 1
ATOM 2971 C CA . PRO B 1 131 ? -5.621 27.797 9.555 1 97.56 131 PRO B CA 1
ATOM 2972 C C . PRO B 1 131 ? -6.367 26.594 10.109 1 97.56 131 PRO B C 1
ATOM 2974 O O . PRO B 1 131 ? -5.777 25.766 10.82 1 97.56 131 PRO B O 1
ATOM 2977 N N . LEU B 1 132 ? -7.629 26.438 9.695 1 98.12 132 LEU B N 1
ATOM 2978 C CA . LEU B 1 132 ? -8.414 25.297 10.156 1 98.12 132 LEU B CA 1
ATOM 2979 C C . LEU B 1 132 ? -7.809 23.984 9.672 1 98.12 132 LEU B C 1
ATOM 2981 O O . LEU B 1 132 ? -7.668 23.031 10.453 1 98.12 132 LEU B O 1
ATOM 2985 N N . MET B 1 133 ? -7.461 23.953 8.484 1 97.75 133 MET B N 1
ATOM 2986 C CA . MET B 1 133 ? -6.859 22.75 7.914 1 97.75 133 MET B CA 1
ATOM 2987 C C . MET B 1 133 ? -5.594 22.375 8.672 1 97.75 133 MET B C 1
ATOM 2989 O O . MET B 1 133 ? -5.375 21.188 8.961 1 97.75 133 MET B O 1
ATOM 2993 N N . MET B 1 134 ? -4.789 23.328 8.984 1 97 134 MET B N 1
ATOM 2994 C CA . MET B 1 134 ? -3.543 23.078 9.703 1 97 134 MET B CA 1
ATOM 2995 C C . MET B 1 134 ? -3.824 22.516 11.094 1 97 134 MET B C 1
ATOM 2997 O O . MET B 1 134 ? -3.176 21.562 11.531 1 97 134 MET B O 1
ATOM 3001 N N . ALA B 1 135 ? -4.715 23.125 11.711 1 98.12 135 ALA B N 1
ATOM 3002 C CA . ALA B 1 135 ? -5.082 22.656 13.039 1 98.12 135 ALA B CA 1
ATOM 3003 C C . ALA B 1 135 ? -5.625 21.234 12.992 1 98.12 135 ALA B C 1
ATOM 3005 O O . ALA B 1 135 ? -5.305 20.406 13.852 1 98.12 135 ALA B O 1
ATOM 3006 N N . CYS B 1 136 ? -6.41 20.906 12.016 1 98.12 136 CYS B N 1
ATOM 3007 C CA . CYS B 1 136 ? -6.98 19.578 11.852 1 98.12 136 CYS B CA 1
ATOM 3008 C C . CYS B 1 136 ? -5.891 18.547 11.57 1 98.12 136 CYS B C 1
ATOM 3010 O O . CYS B 1 136 ? -5.883 17.469 12.156 1 98.12 136 CYS B O 1
ATOM 3012 N N . LYS B 1 137 ? -5.051 18.906 10.711 1 97.12 137 LYS B N 1
ATOM 3013 C CA . LYS B 1 137 ? -3.963 18.016 10.32 1 97.12 137 LYS B CA 1
ATOM 3014 C C . LYS B 1 137 ? -3.133 17.594 11.523 1 97.12 137 LYS B C 1
ATOM 3016 O O . LYS B 1 137 ? -2.707 16.438 11.625 1 97.12 137 LYS B O 1
ATOM 3021 N N . HIS B 1 138 ? -3.01 18.469 12.422 1 97.5 138 HIS B N 1
ATOM 3022 C CA . HIS B 1 138 ? -2.104 18.219 13.539 1 97.5 138 HIS B CA 1
ATOM 3023 C C . HIS B 1 138 ? -2.875 17.891 14.812 1 97.5 138 HIS B C 1
ATOM 3025 O O . HIS B 1 138 ? -2.283 17.766 15.883 1 97.5 138 HIS B O 1
ATOM 3031 N N . GLY B 1 139 ? -4.105 17.828 14.734 1 97.81 139 GLY B N 1
ATOM 3032 C CA . GLY B 1 139 ? -4.926 17.328 15.82 1 97.81 139 GLY B CA 1
ATOM 3033 C C . GLY B 1 139 ? -5.07 18.312 16.969 1 97.81 139 GLY B C 1
ATOM 3034 O O . GLY B 1 139 ? -5.078 17.906 18.141 1 97.81 139 GLY B O 1
ATOM 3035 N N . GLN B 1 140 ? -5.125 19.547 16.672 1 98.06 140 GLN B N 1
ATOM 3036 C CA . GLN B 1 140 ? -5.242 20.578 17.703 1 98.06 140 GLN B CA 1
ATOM 3037 C C . GLN B 1 140 ? -6.707 20.859 18.031 1 98.06 140 GLN B C 1
ATOM 3039 O O . GLN B 1 140 ? -7.262 21.875 17.641 1 98.06 140 GLN B O 1
ATOM 3044 N N . ILE B 1 141 ? -7.23 20.109 18.891 1 98.12 141 ILE B N 1
ATOM 3045 C CA . ILE B 1 141 ? -8.664 20.031 19.156 1 98.12 141 ILE B CA 1
ATOM 3046 C C . ILE B 1 141 ? -9.172 21.391 19.641 1 98.12 141 ILE B C 1
ATOM 3048 O O . ILE B 1 141 ? -10.172 21.906 19.125 1 98.12 141 ILE B O 1
ATOM 3052 N N . GLU B 1 142 ? -8.477 21.953 20.547 1 98.19 142 GLU B N 1
ATOM 3053 C CA . GLU B 1 142 ? -8.922 23.219 21.125 1 98.19 142 GLU B CA 1
ATOM 3054 C C . GLU B 1 142 ? -8.906 24.344 20.094 1 98.19 142 GLU B C 1
ATOM 3056 O O . GLU B 1 142 ? -9.852 25.141 20.031 1 98.19 142 GLU B O 1
ATOM 3061 N N . ILE B 1 143 ? -7.906 24.375 19.359 1 98.44 143 ILE B N 1
ATOM 3062 C CA . ILE B 1 143 ? -7.789 25.406 18.328 1 98.44 143 ILE B CA 1
ATOM 3063 C C . ILE B 1 143 ? -8.875 25.219 17.266 1 98.44 143 ILE B C 1
ATOM 3065 O O . ILE B 1 143 ? -9.492 26.188 16.828 1 98.44 143 ILE B O 1
ATOM 3069 N N . VAL B 1 144 ? -9.102 23.984 16.891 1 98.44 144 VAL B N 1
ATOM 3070 C CA . VAL B 1 144 ? -10.148 23.672 15.922 1 98.44 144 VAL B CA 1
ATOM 3071 C C . VAL B 1 144 ? -11.492 24.188 16.422 1 98.44 144 VAL B C 1
ATOM 3073 O O . VAL B 1 144 ? -12.219 24.859 15.688 1 98.44 144 VAL B O 1
ATOM 3076 N N . ASN B 1 145 ? -11.742 23.922 17.641 1 97.94 145 ASN B N 1
ATOM 3077 C CA . ASN B 1 145 ? -12.992 24.375 18.234 1 97.94 145 ASN B CA 1
ATOM 3078 C C . ASN B 1 145 ? -13.117 25.891 18.188 1 97.94 145 ASN B C 1
ATOM 3080 O O . ASN B 1 145 ? -14.156 26.422 17.797 1 97.94 145 ASN B O 1
ATOM 3084 N N . MET B 1 146 ? -12.078 26.609 18.516 1 97.56 146 MET B N 1
ATOM 3085 C CA . MET B 1 146 ? -12.094 28.062 18.5 1 97.56 146 MET B CA 1
ATOM 3086 C C . MET B 1 146 ? -12.359 28.594 17.094 1 97.56 146 MET B C 1
ATOM 3088 O O . MET B 1 146 ? -13.141 29.516 16.906 1 97.56 146 MET B O 1
ATOM 3092 N N . LEU B 1 147 ? -11.711 27.984 16.156 1 97.88 147 LEU B N 1
ATOM 3093 C CA . LEU B 1 147 ? -11.852 28.422 14.773 1 97.88 147 LEU B CA 1
ATOM 3094 C C . LEU B 1 147 ? -13.266 28.156 14.266 1 97.88 147 LEU B C 1
ATOM 3096 O O . LEU B 1 147 ? -13.867 29.016 13.617 1 97.88 147 LEU B O 1
ATOM 3100 N N . LEU B 1 148 ? -13.805 27.047 14.578 1 97.12 148 LEU B N 1
ATOM 3101 C CA . LEU B 1 148 ? -15.148 26.703 14.141 1 97.12 148 LEU B CA 1
ATOM 3102 C C . LEU B 1 148 ? -16.188 27.609 14.781 1 97.12 148 LEU B C 1
ATOM 3104 O O . LEU B 1 148 ? -17.156 28.016 14.133 1 97.12 148 LEU B O 1
ATOM 3108 N N . GLU B 1 149 ? -15.992 27.953 16.016 1 95.62 149 GLU B N 1
ATOM 3109 C CA . GLU B 1 149 ? -16.891 28.844 16.719 1 95.62 149 GLU B CA 1
ATOM 3110 C C . GLU B 1 149 ? -16.906 30.234 16.078 1 95.62 149 GLU B C 1
ATOM 3112 O O . GLU B 1 149 ? -17.906 30.938 16.109 1 95.62 149 GLU B O 1
ATOM 3117 N N . ARG B 1 150 ? -15.891 30.547 15.414 1 94.75 150 ARG B N 1
ATOM 3118 C CA . ARG B 1 150 ? -15.773 31.859 14.781 1 94.75 150 ARG B CA 1
ATOM 3119 C C . ARG B 1 150 ? -16.203 31.812 13.32 1 94.75 150 ARG B C 1
ATOM 3121 O O . ARG B 1 150 ? -16.094 32.812 12.602 1 94.75 150 ARG B O 1
ATOM 3128 N N . GLY B 1 151 ? -16.562 30.641 12.898 1 93.12 151 GLY B N 1
ATOM 3129 C CA . GLY B 1 151 ? -17.188 30.547 11.594 1 93.12 151 GLY B CA 1
ATOM 3130 C C . GLY B 1 151 ? -16.234 30.125 10.5 1 93.12 151 GLY B C 1
ATOM 3131 O O . GLY B 1 151 ? -16.469 30.391 9.32 1 93.12 151 GLY B O 1
ATOM 3132 N N . ALA B 1 152 ? -15.133 29.484 10.891 1 94.19 152 ALA B N 1
ATOM 3133 C CA . ALA B 1 152 ? -14.211 28.984 9.875 1 94.19 152 ALA B CA 1
ATOM 3134 C C . ALA B 1 152 ? -14.922 28.047 8.906 1 94.19 152 ALA B C 1
ATOM 3136 O O . ALA B 1 152 ? -15.766 27.234 9.312 1 94.19 152 ALA B O 1
ATOM 3137 N N . TYR B 1 153 ? -14.633 28.156 7.602 1 93 153 TYR B N 1
ATOM 3138 C CA . TYR B 1 153 ? -15.258 27.344 6.57 1 93 153 TYR B CA 1
ATOM 3139 C C . TYR B 1 153 ? -14.688 25.922 6.566 1 93 153 TYR B C 1
ATOM 3141 O O . TYR B 1 153 ? -13.5 25.734 6.301 1 93 153 TYR B O 1
ATOM 3149 N N . CYS B 1 154 ? -15.516 24.953 6.816 1 92.88 154 CYS B N 1
ATOM 3150 C CA . CYS B 1 154 ? -15.055 23.594 7.055 1 92.88 154 CYS B CA 1
ATOM 3151 C C . CYS B 1 154 ? -14.789 22.875 5.742 1 92.88 154 CYS B C 1
ATOM 3153 O O . CYS B 1 154 ? -14.094 21.859 5.715 1 92.88 154 CYS B O 1
ATOM 3155 N N . ASN B 1 155 ? -15.367 23.328 4.594 1 95.56 155 ASN B N 1
ATOM 3156 C CA . ASN B 1 155 ? -15.289 22.562 3.355 1 95.56 155 ASN B CA 1
ATOM 3157 C C . ASN B 1 155 ? -14.273 23.156 2.387 1 95.56 155 ASN B C 1
ATOM 3159 O O . ASN B 1 155 ? -14.305 22.859 1.19 1 95.56 155 ASN B O 1
ATOM 3163 N N . GLN B 1 156 ? -13.383 24.016 3 1 95.06 156 GLN B N 1
ATOM 3164 C CA . GLN B 1 156 ? -12.281 24.516 2.193 1 95.06 156 GLN B CA 1
ATOM 3165 C C . GLN B 1 156 ? -11.336 23.391 1.798 1 95.06 156 GLN B C 1
ATOM 3167 O O . GLN B 1 156 ? -11.062 22.484 2.598 1 95.06 156 GLN B O 1
ATOM 3172 N N . CYS B 1 157 ? -10.82 23.422 0.5 1 96.94 157 CYS B N 1
ATOM 3173 C CA . CYS B 1 157 ? -9.852 22.438 0.041 1 96.94 157 CYS B CA 1
ATOM 3174 C C . CYS B 1 157 ? -8.531 23.109 -0.318 1 96.94 157 CYS B C 1
ATOM 3176 O O . CYS B 1 157 ? -8.508 24.266 -0.723 1 96.94 157 CYS B O 1
ATOM 3178 N N . ASP B 1 158 ? -7.473 22.359 -0.144 1 97.06 158 ASP B N 1
ATOM 3179 C CA . ASP B 1 158 ? -6.172 22.859 -0.572 1 97.06 158 ASP B CA 1
ATOM 3180 C C . ASP B 1 158 ? -5.961 22.641 -2.068 1 97.06 158 ASP B C 1
ATOM 3182 O O . ASP B 1 158 ? -6.895 22.266 -2.783 1 97.06 158 ASP B O 1
ATOM 3186 N N . LYS B 1 159 ? -4.82 22.938 -2.525 1 96.69 159 LYS B N 1
ATOM 3187 C CA . LYS B 1 159 ? -4.52 22.906 -3.953 1 96.69 159 LYS B CA 1
ATOM 3188 C C . LYS B 1 159 ? -4.66 21.5 -4.516 1 96.69 159 LYS B C 1
ATOM 3190 O O . LYS B 1 159 ? -4.812 21.328 -5.723 1 96.69 159 LYS B O 1
ATOM 3195 N N . TRP B 1 160 ? -4.66 20.562 -3.68 1 96.62 160 TRP B N 1
ATOM 3196 C CA . TRP B 1 160 ? -4.762 19.172 -4.105 1 96.62 160 TRP B CA 1
ATOM 3197 C C . TRP B 1 160 ? -6.172 18.625 -3.883 1 96.62 160 TRP B C 1
ATOM 3199 O O . TRP B 1 160 ? -6.43 17.438 -4.09 1 96.62 160 TRP B O 1
ATOM 3209 N N . GLY B 1 161 ? -6.984 19.469 -3.379 1 97.44 161 GLY B N 1
ATOM 3210 C CA . GLY B 1 161 ? -8.375 19.078 -3.197 1 97.44 161 GLY B CA 1
ATOM 3211 C C . GLY B 1 161 ? -8.648 18.453 -1.842 1 97.44 161 GLY B C 1
ATOM 3212 O O . GLY B 1 161 ? -9.742 17.938 -1.6 1 97.44 161 GLY B O 1
ATOM 3213 N N . GLN B 1 162 ? -7.695 18.531 -0.989 1 97.5 162 GLN B N 1
ATOM 3214 C CA . GLN B 1 162 ? -7.871 17.938 0.329 1 97.5 162 GLN B CA 1
ATOM 3215 C C . GLN B 1 162 ? -8.602 18.891 1.273 1 97.5 162 GLN B C 1
ATOM 3217 O O . GLN B 1 162 ? -8.25 20.062 1.377 1 97.5 162 GLN B O 1
ATOM 3222 N N . SER B 1 163 ? -9.625 18.344 1.873 1 97.44 163 SER B N 1
ATOM 3223 C CA . SER B 1 163 ? -10.383 19.109 2.861 1 97.44 163 SER B CA 1
ATOM 3224 C C . SER B 1 163 ? -9.875 18.828 4.273 1 97.44 163 SER B C 1
ATOM 3226 O O . SER B 1 163 ? -9.078 17.922 4.488 1 97.44 163 SER B O 1
ATOM 3228 N N . SER B 1 164 ? -10.359 19.641 5.207 1 97.94 164 SER B N 1
ATOM 3229 C CA . SER B 1 164 ? -10.016 19.453 6.613 1 97.94 164 SER B CA 1
ATOM 3230 C C . SER B 1 164 ? -10.445 18.062 7.102 1 97.94 164 SER B C 1
ATOM 3232 O O . SER B 1 164 ? -9.711 17.422 7.848 1 97.94 164 SER B O 1
ATOM 3234 N N . LEU B 1 165 ? -11.594 17.609 6.602 1 98.25 165 LEU B N 1
ATOM 3235 C CA . LEU B 1 165 ? -12.102 16.297 7.016 1 98.25 165 LEU B CA 1
ATOM 3236 C C . LEU B 1 165 ? -11.188 15.18 6.52 1 98.25 165 LEU B C 1
ATOM 3238 O O . LEU B 1 165 ? -10.883 14.242 7.262 1 98.25 165 LEU B O 1
ATOM 3242 N N . MET B 1 166 ? -10.789 15.305 5.355 1 97.38 166 MET B N 1
ATOM 3243 C CA . MET B 1 166 ? -9.891 14.305 4.789 1 97.38 166 MET B CA 1
ATOM 3244 C C . MET B 1 166 ? -8.602 14.219 5.594 1 97.38 166 MET B C 1
ATOM 3246 O O . MET B 1 166 ? -8.141 13.117 5.922 1 97.38 166 MET B O 1
ATOM 3250 N N . MET B 1 167 ? -8.031 15.336 5.93 1 96.44 167 MET B N 1
ATOM 3251 C CA . MET B 1 167 ? -6.805 15.367 6.719 1 96.44 167 MET B CA 1
ATOM 3252 C C . MET B 1 167 ? -7.02 14.727 8.086 1 96.44 167 MET B C 1
ATOM 3254 O O . MET B 1 167 ? -6.172 13.969 8.562 1 96.44 167 MET B O 1
ATOM 3258 N N . THR B 1 168 ? -8.039 15.094 8.641 1 97.44 168 THR B N 1
ATOM 3259 C CA . THR B 1 168 ? -8.406 14.547 9.938 1 97.44 168 THR B CA 1
ATOM 3260 C C . THR B 1 168 ? -8.531 13.023 9.867 1 97.44 168 THR B C 1
ATOM 3262 O O . THR B 1 168 ? -8.055 12.312 10.758 1 97.44 168 THR B O 1
ATOM 3265 N N . CYS B 1 169 ? -9.141 12.539 8.867 1 96.12 169 CYS B N 1
ATOM 3266 C CA . CYS B 1 169 ? -9.359 11.109 8.688 1 96.12 169 CYS B CA 1
ATOM 3267 C C . CYS B 1 169 ? -8.039 10.383 8.445 1 96.12 169 CYS B C 1
ATOM 3269 O O . CYS B 1 169 ? -7.812 9.297 8.977 1 96.12 169 CYS B O 1
ATOM 3271 N N . LYS B 1 170 ? -7.258 10.93 7.68 1 94.31 170 LYS B N 1
ATOM 3272 C CA . LYS B 1 170 ? -5.949 10.352 7.391 1 94.31 170 LYS B CA 1
ATOM 3273 C C . LYS B 1 170 ? -5.129 10.18 8.664 1 94.31 170 LYS B C 1
ATOM 3275 O O . LYS B 1 170 ? -4.473 9.148 8.852 1 94.31 170 LYS B O 1
ATOM 3280 N N . HIS B 1 171 ? -5.273 11.109 9.562 1 95.19 171 HIS B N 1
ATOM 3281 C CA . HIS B 1 171 ? -4.418 11.117 10.742 1 95.19 171 HIS B CA 1
ATOM 3282 C C . HIS B 1 171 ? -5.148 10.547 11.953 1 95.19 171 HIS B C 1
ATOM 3284 O O . HIS B 1 171 ? -4.547 10.352 13.008 1 95.19 171 HIS B O 1
ATOM 3290 N N . GLY B 1 172 ? -6.367 10.312 11.836 1 94.69 172 GLY B N 1
ATOM 3291 C CA . GLY B 1 172 ? -7.109 9.578 12.852 1 94.69 172 GLY B CA 1
ATOM 3292 C C . GLY B 1 172 ? -7.562 10.453 14 1 94.69 172 GLY B C 1
ATOM 3293 O O . GLY B 1 172 ? -7.633 10 15.148 1 94.69 172 GLY B O 1
ATOM 3294 N N . HIS B 1 173 ? -7.762 11.695 13.812 1 97.06 173 HIS B N 1
ATOM 3295 C CA . HIS B 1 173 ? -8.25 12.602 14.844 1 97.06 173 HIS B CA 1
ATOM 3296 C C . HIS B 1 173 ? -9.773 12.539 14.961 1 97.06 173 HIS B C 1
ATOM 3298 O O . HIS B 1 173 ? -10.469 13.445 14.508 1 97.06 173 HIS B O 1
ATOM 3304 N N . THR B 1 174 ? -10.242 11.617 15.641 1 97.12 174 THR B N 1
ATOM 3305 C CA . THR B 1 174 ? -11.648 11.242 15.68 1 97.12 174 THR B CA 1
ATOM 3306 C C . THR B 1 174 ? -12.492 12.383 16.234 1 97.12 174 THR B C 1
ATOM 3308 O O . THR B 1 174 ? -13.547 12.711 15.68 1 97.12 174 THR B O 1
ATOM 3311 N N . GLU B 1 175 ? -12.055 12.961 17.328 1 97.69 175 GLU B N 1
ATOM 3312 C CA . GLU B 1 175 ? -12.812 14.039 17.938 1 97.69 175 GLU B CA 1
ATOM 3313 C C . GLU B 1 175 ? -12.984 15.219 16.984 1 97.69 175 GLU B C 1
ATOM 3315 O O . GLU B 1 175 ? -14.078 15.773 16.859 1 97.69 175 GLU B O 1
ATOM 3320 N N . ILE B 1 176 ? -11.984 15.547 16.312 1 98.19 176 ILE B N 1
ATOM 3321 C CA . ILE B 1 176 ? -12.031 16.625 15.328 1 98.19 176 ILE B CA 1
ATOM 3322 C C . ILE B 1 176 ? -12.969 16.25 14.188 1 98.19 176 ILE B C 1
ATOM 3324 O O . ILE B 1 176 ? -13.742 17.078 13.703 1 98.19 176 ILE B O 1
ATOM 3328 N N . GLY B 1 177 ? -12.852 14.992 13.742 1 97.88 177 GLY B N 1
ATOM 3329 C CA . GLY B 1 177 ? -13.773 14.516 12.719 1 97.88 177 GLY B CA 1
ATOM 3330 C C . GLY B 1 177 ? -15.227 14.719 13.086 1 97.88 177 GLY B C 1
ATOM 3331 O O . GLY B 1 177 ? -16.016 15.188 12.266 1 97.88 177 GLY B O 1
ATOM 3332 N N . LYS B 1 178 ? -15.516 14.43 14.289 1 97.62 178 LYS B N 1
ATOM 3333 C CA . LYS B 1 178 ? -16.875 14.602 14.773 1 97.62 178 LYS B CA 1
ATOM 3334 C C . LYS B 1 178 ? -17.281 16.078 14.75 1 97.62 178 LYS B C 1
ATOM 3336 O O . LYS B 1 178 ? -18.391 16.406 14.305 1 97.62 178 LYS B O 1
ATOM 3341 N N . MET B 1 179 ? -16.438 16.938 15.195 1 97.69 179 MET B N 1
ATOM 3342 C CA . MET B 1 179 ? -16.703 18.375 15.219 1 97.69 179 MET B CA 1
ATOM 3343 C C . MET B 1 179 ? -17 18.891 13.812 1 97.69 179 MET B C 1
ATOM 3345 O O . MET B 1 179 ? -17.953 19.656 13.617 1 97.69 179 MET B O 1
ATOM 3349 N N . LEU B 1 180 ? -16.203 18.453 12.898 1 98.25 180 LEU B N 1
ATOM 3350 C CA . LEU B 1 180 ? -16.375 18.906 11.523 1 98.25 180 LEU B CA 1
ATOM 3351 C C . LEU B 1 180 ? -17.688 18.422 10.938 1 98.25 180 LEU B C 1
ATOM 3353 O O . LEU B 1 180 ? -18.406 19.172 10.281 1 98.25 180 LEU B O 1
ATOM 3357 N N . LEU B 1 181 ? -17.969 17.172 11.172 1 97.75 181 LEU B N 1
ATOM 3358 C CA . LEU B 1 181 ? -19.188 16.594 10.633 1 97.75 181 LEU B CA 1
ATOM 3359 C C . LEU B 1 181 ? -20.422 17.234 11.266 1 97.75 181 LEU B C 1
ATOM 3361 O O . LEU B 1 181 ? -21.453 17.406 10.602 1 97.75 181 LEU B O 1
ATOM 3365 N N . ASP B 1 182 ? -20.328 17.578 12.555 1 96.56 182 ASP B N 1
ATOM 3366 C CA . ASP B 1 182 ? -21.406 18.297 13.227 1 96.56 182 ASP B CA 1
ATOM 3367 C C . ASP B 1 182 ? -21.641 19.656 12.594 1 96.56 182 ASP B C 1
ATOM 3369 O O . ASP B 1 182 ? -22.75 20.203 12.648 1 96.56 182 ASP B O 1
ATOM 3373 N N . ARG B 1 183 ? -20.656 20.188 11.969 1 96.25 183 ARG B N 1
ATOM 3374 C CA . ARG B 1 183 ? -20.75 21.484 11.297 1 96.25 183 ARG B CA 1
ATOM 3375 C C . ARG B 1 183 ? -20.969 21.312 9.797 1 96.25 183 ARG B C 1
ATOM 3377 O O . ARG B 1 183 ? -20.594 22.172 9 1 96.25 183 ARG B O 1
ATOM 3384 N N . ARG B 1 184 ? -21.391 20.141 9.391 1 94.81 184 ARG B N 1
ATOM 3385 C CA . ARG B 1 184 ? -21.875 19.812 8.055 1 94.81 184 ARG B CA 1
ATOM 3386 C C . ARG B 1 184 ? -20.719 19.75 7.055 1 94.81 184 ARG B C 1
ATOM 3388 O O . ARG B 1 184 ? -20.859 20.188 5.91 1 94.81 184 ARG B O 1
ATOM 3395 N N . ALA B 1 185 ? -19.562 19.328 7.535 1 97.19 185 ALA B N 1
ATOM 3396 C CA . ALA B 1 185 ? -18.5 19 6.586 1 97.19 185 ALA B CA 1
ATOM 3397 C C . ALA B 1 185 ? -18.969 17.953 5.578 1 97.19 185 ALA B C 1
ATOM 3399 O O . ALA B 1 185 ? -19.672 17 5.941 1 97.19 185 ALA B O 1
ATOM 3400 N N . ASP B 1 186 ? -18.656 18.094 4.277 1 97.06 186 ASP B N 1
ATOM 3401 C CA . ASP B 1 186 ? -19.031 17.156 3.227 1 97.06 186 ASP B CA 1
ATOM 3402 C C . ASP B 1 186 ? -18.203 15.883 3.297 1 97.06 186 ASP B C 1
ATOM 3404 O O . ASP B 1 186 ? -17.031 15.875 2.916 1 97.06 186 ASP B O 1
ATOM 3408 N N . CYS B 1 187 ? -18.797 14.867 3.709 1 96.31 187 CYS B N 1
ATOM 3409 C CA . CYS B 1 187 ? -18.062 13.633 3.928 1 96.31 187 CYS B CA 1
ATOM 3410 C C . CYS B 1 187 ? -17.859 12.875 2.619 1 96.31 187 CYS B C 1
ATOM 3412 O O . CYS B 1 187 ? -17.125 11.891 2.572 1 96.31 187 CYS B O 1
ATOM 3414 N N . ASN B 1 188 ? -18.5 13.281 1.471 1 96.88 188 ASN B N 1
ATOM 3415 C CA . ASN B 1 188 ? -18.375 12.57 0.205 1 96.88 188 ASN B CA 1
ATOM 3416 C C . ASN B 1 188 ? -17.547 13.352 -0.805 1 96.88 188 ASN B C 1
ATOM 3418 O O . ASN B 1 188 ? -17.406 12.945 -1.961 1 96.88 188 ASN B O 1
ATOM 3422 N N . LYS B 1 189 ? -17 14.484 -0.313 1 96.69 189 LYS B N 1
ATOM 3423 C CA . LYS B 1 189 ? -16.062 15.219 -1.168 1 96.69 189 LYS B CA 1
ATOM 3424 C C . LYS B 1 189 ? -14.812 14.398 -1.45 1 96.69 189 LYS B C 1
ATOM 3426 O O . LYS B 1 189 ? -14.352 13.641 -0.592 1 96.69 189 LYS B O 1
ATOM 3431 N N . CYS B 1 190 ? -14.258 14.547 -2.711 1 97 190 CYS B N 1
ATOM 3432 C CA . CYS B 1 190 ? -13.047 13.82 -3.09 1 97 190 CYS B CA 1
ATOM 3433 C C . CYS B 1 190 ? -11.93 14.789 -3.473 1 97 190 CYS B C 1
ATOM 3435 O O . CYS B 1 190 ? -12.195 15.922 -3.889 1 97 190 CYS B O 1
ATOM 3437 N N . ASP B 1 191 ? -10.719 14.391 -3.264 1 96.81 191 ASP B N 1
ATOM 3438 C CA . ASP B 1 191 ? -9.586 15.195 -3.717 1 96.81 191 ASP B CA 1
ATOM 3439 C C . ASP B 1 191 ? -9.328 14.984 -5.207 1 96.81 191 ASP B C 1
ATOM 3441 O O . ASP B 1 191 ? -10.164 14.406 -5.914 1 96.81 191 ASP B O 1
ATOM 3445 N N . LYS B 1 192 ? -8.266 15.523 -5.695 1 96.81 192 LYS B N 1
ATOM 3446 C CA . LYS B 1 192 ? -7.977 15.5 -7.125 1 96.81 192 LYS B CA 1
ATOM 3447 C C . LYS B 1 192 ? -7.75 14.078 -7.625 1 96.81 192 LYS B C 1
ATOM 3449 O O . LYS B 1 192 ? -7.836 13.812 -8.82 1 96.81 192 LYS B O 1
ATOM 3454 N N . TRP B 1 193 ? -7.484 13.156 -6.766 1 95.75 193 TRP B N 1
ATOM 3455 C CA . TRP B 1 193 ? -7.227 11.766 -7.129 1 95.75 193 TRP B CA 1
ATOM 3456 C C . TRP B 1 193 ? -8.469 10.914 -6.914 1 95.75 193 TRP B C 1
ATOM 3458 O O . TRP B 1 193 ? -8.422 9.688 -7.062 1 95.75 193 TRP B O 1
ATOM 3468 N N . GLY B 1 194 ? -9.492 11.531 -6.48 1 96.81 194 GLY B N 1
ATOM 3469 C CA . GLY B 1 194 ? -10.75 10.82 -6.297 1 96.81 194 GLY B CA 1
ATOM 3470 C C . GLY B 1 194 ? -10.883 10.188 -4.922 1 96.81 194 GLY B C 1
ATOM 3471 O O . GLY B 1 194 ? -11.812 9.414 -4.676 1 96.81 194 GLY B O 1
ATOM 3472 N N . GLN B 1 195 ? -10 10.516 -4.059 1 96.12 195 GLN B N 1
ATOM 3473 C CA . GLN B 1 195 ? -10.023 9.914 -2.729 1 96.12 195 GLN B CA 1
ATOM 3474 C C . GLN B 1 195 ? -10.93 10.703 -1.787 1 96.12 195 GLN B C 1
ATOM 3476 O O . GLN B 1 195 ? -10.836 11.93 -1.703 1 96.12 195 GLN B O 1
ATOM 3481 N N . SER B 1 196 ? -11.82 9.969 -1.179 1 96.44 196 SER B N 1
ATOM 3482 C CA . SER B 1 196 ? -12.719 10.555 -0.188 1 96.44 196 SER B CA 1
ATOM 3483 C C . SER B 1 196 ? -12.164 10.391 1.224 1 96.44 196 SER B C 1
ATOM 3485 O O . SER B 1 196 ? -11.188 9.68 1.433 1 96.44 196 SER B O 1
ATOM 3487 N N . ALA B 1 197 ? -12.844 11.078 2.156 1 97.31 197 ALA B N 1
ATOM 3488 C CA . ALA B 1 197 ? -12.484 10.953 3.564 1 97.31 197 ALA B CA 1
ATOM 3489 C C . ALA B 1 197 ? -12.594 9.5 4.031 1 97.31 197 ALA B C 1
ATOM 3491 O O . ALA B 1 197 ? -11.742 9.008 4.773 1 97.31 197 ALA B O 1
ATOM 3492 N N . LEU B 1 198 ? -13.617 8.812 3.535 1 96.94 198 LEU B N 1
ATOM 3493 C CA . LEU B 1 198 ? -13.82 7.414 3.91 1 96.94 198 LEU B CA 1
ATOM 3494 C C . LEU B 1 198 ? -12.672 6.543 3.412 1 96.94 198 LEU B C 1
ATOM 3496 O O . LEU B 1 198 ? -12.156 5.703 4.156 1 96.94 198 LEU B O 1
ATOM 3500 N N . MET B 1 199 ? -12.32 6.734 2.236 1 95 199 MET B N 1
ATOM 3501 C CA . MET B 1 199 ? -11.219 5.965 1.659 1 95 199 MET B CA 1
ATOM 3502 C C . MET B 1 199 ? -9.938 6.168 2.459 1 95 199 MET B C 1
ATOM 3504 O O . MET B 1 199 ? -9.227 5.203 2.756 1 95 199 MET B O 1
ATOM 3508 N N . MET B 1 200 ? -9.641 7.395 2.842 1 94.25 200 MET B N 1
ATOM 3509 C CA . MET B 1 200 ? -8.438 7.691 3.613 1 94.25 200 MET B CA 1
ATOM 3510 C C . MET B 1 200 ? -8.484 7.031 4.988 1 94.25 200 MET B C 1
ATOM 3512 O O . MET B 1 200 ? -7.488 6.484 5.457 1 94.25 200 MET B O 1
ATOM 3516 N N . ALA B 1 201 ? -9.562 7.129 5.578 1 94.19 201 ALA B N 1
ATOM 3517 C CA . ALA B 1 201 ? -9.742 6.488 6.879 1 94.19 201 ALA B CA 1
ATOM 3518 C C . ALA B 1 201 ? -9.547 4.977 6.777 1 94.19 201 ALA B C 1
ATOM 3520 O O . ALA B 1 201 ? -8.906 4.371 7.637 1 94.19 201 ALA B O 1
ATOM 3521 N N . CYS B 1 202 ? -10.086 4.387 5.773 1 92.56 202 CYS B N 1
ATOM 3522 C CA . CYS B 1 202 ? -9.945 2.951 5.547 1 92.56 202 CYS B CA 1
ATOM 3523 C C . CYS B 1 202 ? -8.484 2.578 5.293 1 92.56 202 CYS B C 1
ATOM 3525 O O . CYS B 1 202 ? -7.977 1.62 5.879 1 92.56 202 CYS B O 1
ATOM 3527 N N . ASP B 1 203 ? -7.859 3.258 4.504 1 90.06 203 ASP B N 1
ATOM 3528 C CA . ASP B 1 203 ? -6.473 3 4.137 1 90.06 203 ASP B CA 1
ATOM 3529 C C . ASP B 1 203 ? -5.57 2.994 5.367 1 90.06 203 ASP B C 1
ATOM 3531 O O . ASP B 1 203 ? -4.613 2.221 5.438 1 90.06 203 ASP B O 1
ATOM 3535 N N . HIS B 1 204 ? -5.934 3.807 6.281 1 89.94 204 HIS B N 1
ATOM 3536 C CA . HIS B 1 204 ? -5.078 3.959 7.453 1 89.94 204 HIS B CA 1
ATOM 3537 C C . HIS B 1 204 ? -5.656 3.225 8.656 1 89.94 204 HIS B C 1
ATOM 3539 O O . HIS B 1 204 ? -5.148 3.357 9.773 1 89.94 204 HIS B O 1
ATOM 3545 N N . GLY B 1 205 ? -6.727 2.486 8.445 1 89.06 205 GLY B N 1
ATOM 3546 C CA . GLY B 1 205 ? -7.27 1.615 9.477 1 89.06 205 GLY B CA 1
ATOM 3547 C C . GLY B 1 205 ? -7.887 2.375 10.641 1 89.06 205 GLY B C 1
ATOM 3548 O O . GLY B 1 205 ? -7.73 1.979 11.797 1 89.06 205 GLY B O 1
ATOM 3549 N N . ARG B 1 206 ? -8.484 3.49 10.367 1 91.88 206 ARG B N 1
ATOM 3550 C CA . ARG B 1 206 ? -9.102 4.316 11.406 1 91.88 206 ARG B CA 1
ATOM 3551 C C . ARG B 1 206 ? -10.539 3.891 11.664 1 91.88 206 ARG B C 1
ATOM 3553 O O . ARG B 1 206 ? -11.477 4.559 11.234 1 91.88 206 ARG B O 1
ATOM 3560 N N . ILE B 1 207 ? -10.75 2.949 12.508 1 92.75 207 ILE B N 1
ATOM 3561 C CA . ILE B 1 207 ? -12.016 2.25 12.695 1 92.75 207 ILE B CA 1
ATOM 3562 C C . ILE B 1 207 ? -13.078 3.229 13.203 1 92.75 207 ILE B C 1
ATOM 3564 O O . ILE B 1 207 ? -14.18 3.293 12.656 1 92.75 207 ILE B O 1
ATOM 3568 N N . GLU B 1 208 ? -12.703 3.992 14.195 1 95.25 208 GLU B N 1
ATOM 3569 C CA . GLU B 1 208 ? -13.688 4.871 14.828 1 95.25 208 GLU B CA 1
ATOM 3570 C C . GLU B 1 208 ? -14.188 5.934 13.852 1 95.25 208 GLU B C 1
ATOM 3572 O O . GLU B 1 208 ? -15.391 6.188 13.766 1 95.25 208 GLU B O 1
ATOM 3577 N N . ILE B 1 209 ? -13.32 6.492 13.141 1 95.25 209 ILE B N 1
ATOM 3578 C CA . ILE B 1 209 ? -13.703 7.543 12.203 1 95.25 209 ILE B CA 1
ATOM 3579 C C . ILE B 1 209 ? -14.508 6.938 11.055 1 95.25 209 ILE B C 1
ATOM 3581 O O . ILE B 1 209 ? -15.445 7.562 10.547 1 95.25 209 ILE B O 1
ATOM 3585 N N . VAL B 1 210 ? -14.18 5.766 10.625 1 95.75 210 VAL B N 1
ATOM 3586 C CA . VAL B 1 210 ? -14.93 5.07 9.586 1 95.75 210 VAL B CA 1
ATOM 3587 C C . VAL B 1 210 ? -16.391 4.902 10.023 1 95.75 210 VAL B C 1
ATOM 3589 O O . VAL B 1 210 ? -17.312 5.199 9.258 1 95.75 210 VAL B O 1
ATOM 3592 N N . LYS B 1 211 ? -16.531 4.484 11.211 1 96.25 211 LYS B N 1
ATOM 3593 C CA . LYS B 1 211 ? -17.875 4.297 11.75 1 96.25 211 LYS B CA 1
ATOM 3594 C C . LYS B 1 211 ? -18.672 5.598 11.703 1 96.25 211 LYS B C 1
ATOM 3596 O O . LYS B 1 211 ? -19.812 5.617 11.25 1 96.25 211 LYS B O 1
ATOM 3601 N N . ILE B 1 212 ? -18.125 6.664 12.148 1 97.25 212 ILE B N 1
ATOM 3602 C CA . ILE B 1 212 ? -18.797 7.961 12.195 1 97.25 212 ILE B CA 1
ATOM 3603 C C . ILE B 1 212 ? -19.156 8.414 10.781 1 97.25 212 ILE B C 1
ATOM 3605 O O . ILE B 1 212 ? -20.266 8.898 10.547 1 97.25 212 ILE B O 1
ATOM 3609 N N . LEU B 1 213 ? -18.234 8.258 9.883 1 97.88 213 LEU B N 1
ATOM 3610 C CA . LEU B 1 213 ? -18.469 8.672 8.508 1 97.88 213 LEU B CA 1
ATOM 3611 C C . LEU B 1 213 ? -19.625 7.895 7.898 1 97.88 213 LEU B C 1
ATOM 3613 O O . LEU B 1 213 ? -20.516 8.477 7.262 1 97.88 213 LEU B O 1
ATOM 3617 N N . LEU B 1 214 ? -19.609 6.625 8.086 1 97.38 214 LEU B N 1
ATOM 3618 C CA . LEU B 1 214 ? -20.672 5.789 7.535 1 97.38 214 LEU B CA 1
ATOM 3619 C C . LEU B 1 214 ? -22.031 6.156 8.141 1 97.38 214 LEU B C 1
ATOM 3621 O O . LEU B 1 214 ? -23.031 6.211 7.43 1 97.38 214 LEU B O 1
ATOM 3625 N N . ASP B 1 215 ? -22.047 6.414 9.43 1 96.38 215 ASP B N 1
ATOM 3626 C CA . ASP B 1 215 ? -23.281 6.82 10.102 1 96.38 215 ASP B CA 1
ATOM 3627 C C . ASP B 1 215 ? -23.797 8.148 9.555 1 96.38 215 ASP B C 1
ATOM 3629 O O . ASP B 1 215 ? -25 8.406 9.562 1 96.38 215 ASP B O 1
ATOM 3633 N N . ARG B 1 216 ? -22.922 8.953 9.023 1 96.62 216 ARG B N 1
ATOM 3634 C CA . ARG B 1 216 ? -23.281 10.281 8.539 1 96.62 216 ARG B CA 1
ATOM 3635 C C . ARG B 1 216 ? -23.562 10.25 7.039 1 96.62 216 ARG B C 1
ATOM 3637 O O . ARG B 1 216 ? -23.781 11.297 6.422 1 96.62 216 ARG B O 1
ATOM 3644 N N . GLY B 1 217 ? -23.5 9.109 6.449 1 95.31 217 GLY B N 1
ATOM 3645 C CA . GLY B 1 217 ? -23.953 8.961 5.074 1 95.31 217 GLY B CA 1
ATOM 3646 C C . GLY B 1 217 ? -22.828 8.945 4.066 1 95.31 217 GLY B C 1
ATOM 3647 O O . GLY B 1 217 ? -23.031 9.211 2.883 1 95.31 217 GLY B O 1
ATOM 3648 N N . ALA B 1 218 ? -21.609 8.711 4.555 1 97.06 218 ALA B N 1
ATOM 3649 C CA . ALA B 1 218 ? -20.516 8.547 3.604 1 97.06 218 ALA B CA 1
ATOM 3650 C C . ALA B 1 218 ? -20.797 7.414 2.627 1 97.06 218 ALA B C 1
ATOM 3652 O O . ALA B 1 218 ? -21.297 6.359 3.021 1 97.06 218 ALA B O 1
ATOM 3653 N N . ASN B 1 219 ? -20.5 7.613 1.309 1 96.69 219 ASN B N 1
ATOM 3654 C CA . ASN B 1 219 ? -20.734 6.629 0.26 1 96.69 219 ASN B CA 1
ATOM 3655 C C . ASN B 1 219 ? -19.688 5.52 0.272 1 96.69 219 ASN B C 1
ATOM 3657 O O . ASN B 1 219 ? -18.547 5.746 -0.112 1 96.69 219 ASN B O 1
ATOM 3661 N N . SER B 1 220 ? -20.078 4.387 0.641 1 95.31 220 SER B N 1
ATOM 3662 C CA . SER B 1 220 ? -19.172 3.252 0.782 1 95.31 220 SER B CA 1
ATOM 3663 C C . SER B 1 220 ? -18.797 2.662 -0.577 1 95.31 220 SER B C 1
ATOM 3665 O O . SER B 1 220 ? -17.891 1.844 -0.68 1 95.31 220 SER B O 1
ATOM 3667 N N . ASN B 1 221 ? -19.438 3.094 -1.652 1 95.38 221 ASN B N 1
ATOM 3668 C CA . ASN B 1 221 ? -19.188 2.518 -2.971 1 95.38 221 ASN B CA 1
ATOM 3669 C C . ASN B 1 221 ? -18.5 3.514 -3.902 1 95.38 221 ASN B C 1
ATOM 3671 O O . ASN B 1 221 ? -18.281 3.217 -5.078 1 95.38 221 ASN B O 1
ATOM 3675 N N . LYS B 1 222 ? -18.234 4.656 -3.34 1 94.62 222 LYS B N 1
ATOM 3676 C CA . LYS B 1 222 ? -17.5 5.629 -4.152 1 94.62 222 LYS B CA 1
ATOM 3677 C C . LYS B 1 222 ? -16.109 5.113 -4.52 1 94.62 222 LYS B C 1
ATOM 3679 O O . LYS B 1 222 ? -15.422 4.531 -3.682 1 94.62 222 LYS B O 1
ATOM 3684 N N . CYS B 1 223 ? -15.703 5.344 -5.805 1 94.75 223 CYS B N 1
ATOM 3685 C CA . CYS B 1 223 ? -14.398 4.875 -6.262 1 94.75 223 CYS B CA 1
ATOM 3686 C C . CYS B 1 223 ? -13.484 6.047 -6.594 1 94.75 223 CYS B C 1
ATOM 3688 O O . CYS B 1 223 ? -13.961 7.133 -6.93 1 94.75 223 CYS B O 1
ATOM 3690 N N . ASP B 1 224 ? -12.195 5.809 -6.434 1 94.44 224 ASP B N 1
ATOM 3691 C CA . ASP B 1 224 ? -11.227 6.832 -6.828 1 94.44 224 ASP B CA 1
ATOM 3692 C C . ASP B 1 224 ? -10.945 6.77 -8.328 1 94.44 224 ASP B C 1
ATOM 3694 O O . ASP B 1 224 ? -11.68 6.113 -9.078 1 94.44 224 ASP B O 1
ATOM 3698 N N . ASN B 1 225 ? -9.977 7.578 -8.766 1 95.69 225 ASN B N 1
ATOM 3699 C CA . ASN B 1 225 ? -9.695 7.672 -10.195 1 95.69 225 ASN B CA 1
ATOM 3700 C C . ASN B 1 225 ? -9.148 6.359 -10.75 1 95.69 225 ASN B C 1
ATOM 3702 O O . ASN B 1 225 ? -9.047 6.188 -11.969 1 95.69 225 ASN B O 1
ATOM 3706 N N . LYS B 1 226 ? -8.812 5.375 -9.984 1 93.25 226 LYS B N 1
ATOM 3707 C CA . LYS B 1 226 ? -8.359 4.051 -10.398 1 93.25 226 LYS B CA 1
ATOM 3708 C C . LYS B 1 226 ? -9.445 3.002 -10.172 1 93.25 226 LYS B C 1
ATOM 3710 O O . LYS B 1 226 ? -9.164 1.801 -10.172 1 93.25 226 LYS B O 1
ATOM 3715 N N . ASP B 1 227 ? -10.57 3.533 -9.789 1 95 227 ASP B N 1
ATOM 3716 C CA . ASP B 1 227 ? -11.758 2.715 -9.57 1 95 227 ASP B CA 1
ATOM 3717 C C . ASP B 1 227 ? -11.609 1.863 -8.312 1 95 227 ASP B C 1
ATOM 3719 O O . ASP B 1 227 ? -12.148 0.757 -8.234 1 95 227 ASP B O 1
ATOM 3723 N N . GLN B 1 228 ? -10.812 2.309 -7.406 1 93.31 228 GLN B N 1
ATOM 3724 C CA . GLN B 1 228 ? -10.695 1.642 -6.113 1 93.31 228 GLN B CA 1
ATOM 3725 C C . GLN B 1 228 ? -11.789 2.113 -5.156 1 93.31 228 GLN B C 1
ATOM 3727 O O . GLN B 1 228 ? -11.984 3.316 -4.977 1 93.31 228 GLN B O 1
ATOM 3732 N N . SER B 1 229 ? -12.477 1.154 -4.637 1 93.5 229 SER B N 1
ATOM 3733 C CA . SER B 1 229 ? -13.484 1.438 -3.613 1 93.5 229 SER B CA 1
ATOM 3734 C C . SER B 1 229 ? -12.891 1.337 -2.213 1 93.5 229 SER B C 1
ATOM 3736 O O . SER B 1 229 ? -11.781 0.82 -2.037 1 93.5 229 SER B O 1
ATOM 3738 N N . PRO B 1 230 ? -13.641 1.842 -1.174 1 93.38 230 PRO B N 1
ATOM 3739 C CA . PRO B 1 230 ? -13.141 1.746 0.202 1 93.38 230 PRO B CA 1
ATOM 3740 C C . PRO B 1 230 ? -12.844 0.309 0.623 1 93.38 230 PRO B C 1
ATOM 3742 O O . PRO B 1 230 ? -11.906 0.067 1.388 1 93.38 230 PRO B O 1
ATOM 3745 N N . LEU B 1 231 ? -13.523 -0.618 0.061 1 92.75 231 LEU B N 1
ATOM 3746 C CA . LEU B 1 231 ? -13.344 -2.023 0.405 1 92.75 231 LEU B CA 1
ATOM 3747 C C . LEU B 1 231 ? -11.977 -2.525 -0.067 1 92.75 231 LEU B C 1
ATOM 3749 O O . LEU B 1 231 ? -11.469 -3.521 0.447 1 92.75 231 LEU B O 1
ATOM 3753 N N . MET B 1 232 ? -11.492 -1.833 -0.964 1 89.5 232 MET B N 1
ATOM 3754 C CA . MET B 1 232 ? -10.258 -2.275 -1.598 1 89.5 232 MET B CA 1
ATOM 3755 C C . MET B 1 232 ? -9.047 -1.59 -0.969 1 89.5 232 MET B C 1
ATOM 3757 O O . MET B 1 232 ? -7.906 -1.877 -1.334 1 89.5 232 MET B O 1
ATOM 3761 N N . MET B 1 233 ? -9.445 -0.587 -0.062 1 78.31 233 MET B N 1
ATOM 3762 C CA . MET B 1 233 ? -8.367 0.217 0.499 1 78.31 233 MET B CA 1
ATOM 3763 C C . MET B 1 233 ? -7.633 -0.547 1.597 1 78.31 233 MET B C 1
ATOM 3765 O O . MET B 1 233 ? -8.266 -1.169 2.453 1 78.31 233 MET B O 1
ATOM 3769 N N . LYS B 1 234 ? -6.797 -0.93 1.572 1 63.44 234 LYS B N 1
ATOM 3770 C CA . LYS B 1 234 ? -6.02 -1.479 2.68 1 63.44 234 LYS B CA 1
ATOM 3771 C C . LYS B 1 234 ? -4.527 -1.237 2.475 1 63.44 234 LYS B C 1
ATOM 3773 O O . LYS B 1 234 ? -3.861 -0.662 3.338 1 63.44 234 LYS B O 1
ATOM 3778 N N . ASN B 1 235 ? -3.734 -2.408 2.248 1 49.28 235 ASN B N 1
ATOM 3779 C CA . ASN B 1 235 ? -2.43 -2.9 2.674 1 49.28 235 ASN B CA 1
ATOM 3780 C C . ASN B 1 235 ? -1.293 -2.143 1.992 1 49.28 235 ASN B C 1
ATOM 3782 O O . ASN B 1 235 ? -0.315 -2.748 1.55 1 49.28 235 ASN B O 1
ATOM 3786 N N . SER B 1 236 ? -1.635 -1.164 1.576 1 43.75 236 SER B N 1
ATOM 3787 C CA . SER B 1 236 ? -0.627 -0.595 0.687 1 43.75 236 SER B CA 1
ATOM 3788 C C . SER B 1 236 ? 0.729 -0.502 1.376 1 43.75 236 SER B C 1
ATOM 3790 O O . SER B 1 236 ? 1.77 -0.508 0.714 1 43.75 236 SER B O 1
ATOM 3792 N N . GLU B 1 237 ? 0.6 -0.094 2.521 1 41.12 237 GLU B N 1
ATOM 3793 C CA . GLU B 1 237 ? 1.97 -0.025 3.021 1 41.12 237 GLU B CA 1
ATOM 3794 C C . GLU B 1 237 ? 2.701 -1.349 2.814 1 41.12 237 GLU B C 1
ATOM 3796 O O . GLU B 1 237 ? 3.924 -1.373 2.672 1 41.12 237 GLU B O 1
ATOM 3801 N N . ASP B 1 238 ? 2.068 -2.387 2.926 1 37.06 238 ASP B N 1
ATOM 3802 C CA . ASP B 1 238 ? 2.76 -3.65 2.684 1 37.06 238 ASP B CA 1
ATOM 3803 C C . ASP B 1 238 ? 2.961 -3.889 1.188 1 37.06 238 ASP B C 1
ATOM 3805 O O . ASP B 1 238 ? 3.83 -4.668 0.789 1 37.06 238 ASP B O 1
ATOM 3809 N N . PHE B 1 239 ? 2.053 -3.527 0.366 1 36.31 239 PHE B N 1
ATOM 3810 C CA . PHE B 1 239 ? 2.26 -3.699 -1.066 1 36.31 239 PHE B CA 1
ATOM 3811 C C . PHE B 1 239 ? 3.537 -3 -1.518 1 36.31 239 PHE B C 1
ATOM 3813 O O . PHE B 1 239 ? 4.273 -3.523 -2.355 1 36.31 239 PHE B O 1
ATOM 3820 N N . VAL B 1 240 ? 3.609 -1.672 -1.138 1 37.5 240 VAL B N 1
ATOM 3821 C CA . VAL B 1 240 ? 4.887 -1.099 -1.551 1 37.5 240 VAL B CA 1
ATOM 3822 C C . VAL B 1 240 ? 6.027 -2.02 -1.126 1 37.5 240 VAL B C 1
ATOM 3824 O O . VAL B 1 240 ? 7.043 -2.117 -1.816 1 37.5 240 VAL B O 1
ATOM 3827 N N . ARG B 1 241 ? 5.75 -2.605 -0.112 1 34.81 241 ARG B N 1
ATOM 3828 C CA . ARG B 1 241 ? 6.891 -3.402 0.331 1 34.81 241 ARG B CA 1
ATOM 3829 C C . ARG B 1 241 ? 7.035 -4.664 -0.511 1 34.81 241 ARG B C 1
ATOM 3831 O O . ARG B 1 241 ? 8.148 -5.094 -0.806 1 34.81 241 ARG B O 1
ATOM 3838 N N . ALA B 1 242 ? 5.98 -5.207 -0.79 1 33.66 242 ALA B N 1
ATOM 3839 C CA . ALA B 1 242 ? 6.113 -6.469 -1.514 1 33.66 242 ALA B CA 1
ATOM 3840 C C . ALA B 1 242 ? 6.594 -6.234 -2.943 1 33.66 242 ALA B C 1
ATOM 3842 O O . ALA B 1 242 ? 7.355 -7.035 -3.488 1 33.66 242 ALA B O 1
ATOM 3843 N N . ARG B 1 243 ? 6.051 -5.238 -3.65 1 33.97 243 ARG B N 1
ATOM 3844 C CA . ARG B 1 243 ? 6.617 -4.984 -4.969 1 33.97 243 ARG B CA 1
ATOM 3845 C C . ARG B 1 243 ? 8.117 -4.707 -4.879 1 33.97 243 ARG B C 1
ATOM 3847 O O . ARG B 1 243 ? 8.859 -4.996 -5.82 1 33.97 243 ARG B O 1
ATOM 3854 N N . CYS B 1 244 ? 8.383 -4.051 -3.842 1 31.06 244 CYS B N 1
ATOM 3855 C CA . CYS B 1 244 ? 9.828 -3.881 -3.779 1 31.06 244 CYS B CA 1
ATOM 3856 C C . CYS B 1 244 ? 10.531 -5.223 -3.605 1 31.06 244 CYS B C 1
ATOM 3858 O O . CYS B 1 244 ? 11.734 -5.332 -3.84 1 31.06 244 CYS B O 1
ATOM 3860 N N . ARG B 1 245 ? 9.844 -6.145 -3.127 1 33.28 245 ARG B N 1
ATOM 3861 C CA . ARG B 1 245 ? 10.586 -7.387 -2.963 1 33.28 245 ARG B CA 1
ATOM 3862 C C . ARG B 1 245 ? 10.547 -8.219 -4.238 1 33.28 245 ARG B C 1
ATOM 3864 O O . ARG B 1 245 ? 11.203 -9.266 -4.324 1 33.28 245 ARG B O 1
ATOM 3871 N N . LEU B 1 246 ? 9.594 -7.91 -5.102 1 30.28 246 LEU B N 1
ATOM 3872 C CA . LEU B 1 246 ? 9.797 -8.633 -6.352 1 30.28 246 LEU B CA 1
ATOM 3873 C C . LEU B 1 246 ? 10.797 -7.91 -7.242 1 30.28 246 LEU B C 1
ATOM 3875 O O . LEU B 1 246 ? 10.789 -6.68 -7.328 1 30.28 246 LEU B O 1
#

Radius of gyration: 36.2 Å; Cα contacts (8 Å, |Δi|>4): 865; chains: 2; bounding box: 71×104×67 Å

Organism: Mytilus galloprovincialis (NCBI:txid29158)

Foldseek 3Di:
DVVVLVVVLVVLVVCVVVVNDQQDAPPQQDGPLLVCLLVLSLSSNVVSVVSPHDQCGAGNQGDGSLLSNLLVLPLSSNVVCVVVVHDQQRAGHQRHGSLLSCLQVLSLNSNVVCVVVVHDQAAAGNQQHGSLLNNLLNLNLNSNVVCVVVPHDQAGATNFQDTSLLSNLLVQNQNSNVVSVVVVHDQAGATPQQDGSLLNNLLQVNVNNNVVSVVSPHDQCGATPVRDGSVNRDVVVVVVVVVVVD/DPCPAPSVLVVLVVCVVVPNDQADADPQQDGPLLVCLLVLRLNNNVVSVVSPHDQCGAGPQGDGSLLSNLLVLPLSSNVVCVVVPHDQQRAGHQRHGSLLSCLQVQSLNSNVVCVVVVHDQAAAGNQQHGSLLNNLLNLNLNSNVVCVVVPHDQAGATNQQDTSLLSNLLVQNQNSNVVSVVVVHDQAGATPQQDGSLLNNLLNVNVNNNVVSVVSPHDQCRATPVNDGSVNRYDVVCVVVVVVVD